Protein AF-0000000084543724 (afdb_homodimer)

Nearest PDB structures (foldseek):
  4zg5-assembly1_A  TM=8.922E-01  e=1.564E-22  Brucella abortus S19
  5kst-assembly1_C  TM=8.720E-01  e=2.730E-23  Xylella fastidiosa 9a5c
  5kst-assembly1_D  TM=8.549E-01  e=4.784E-23  Xylella fastidiosa 9a5c
  5kss-assembly1_A-2  TM=8.746E-01  e=1.229E-20  Xylella fastidiosa 9a5c
  2e6g-assembly2_G  TM=7.895E-01  e=1.099E-17  Thermus thermophilus HB8

pLDDT: mean 95.31, std 3.96, range [72.19, 98.94]

Foldseek 3Di:
DEEEEEELQFLPDVWSVLQCLLDPDDYAYQYAHHRDFQQFLDWDDPDDKDWDDPDLRYIHINTALLNSLVCCCVPNPVPHAEYEYTQAAAACFFPSLRRGSSNSNQLSCLVVFHEYEGHYEHDVVSHGDPSNVSSVLSSVVCVPPVPDDGDHQKYKYKYAADDDPPDDAAEEDEFAGDNFDFDQAFDDDPPDTHGDTDRLPTDQPPGHQNVQRNVRHMYMYMGGD/DEEEEEELQFLPDLKSVLQCLLDPDDYAYQYAHHHDFQQFQDWDDPDDKDWDPPDLRYIHIPTALLHSLVCCCVPNPVPHAEYEYTQAAAAQFFPSLRRGSSNSNQLSCLVVFHEYERHYEHDAVSHGDPSNVSSNLSSVVCVVPVPDDGDHQKYKYKYAADDDPPDDAAAEAEFATDNFDFDAAFDDDDPDTHGDTDRLPTDQPPRHQNVQRNVRHMYMYMGGD

Organism: NCBI:txid376219

Sequence (450 aa):
MTIILTNDDGIDAPGIKALSAAVKSPCLWVAPRDHLSGCGHQVTTATPINISRRSPTHYAIAGTPADCVRLAISHLCPDLSWVLSGINAGGNLGVDTYISGTVAAVREAAIHGIPAIAISQYRKGGKPADWERATRLTQAVLENLLNQPCLPRSFWNVNLPYLQPEEPDPEMVFCTPSCDPLPAKYQVNGEQYQYIGDYGQRDRTPGTDVDVCFSGKIAISQIFLMTIILTNDDGIDAPGIKALSAAVKSPCLWVAPRDHLSGCGHQVTTATPINISRRSPTHYAIAGTPADCVRLAISHLCPDLSWVLSGINAGGNLGVDTYISGTVAAVREAAIHGIPAIAISQYRKGGKPADWERATRLTQAVLENLLNQPCLPRSFWNVNLPYLQPEEPDPEMVFCTPSCDPLPAKYQVNGEQYQYIGDYGQRDRTPGTDVDVCFSGKIAISQIFL

Secondary structure (DSSP, 8-state):
-EEEEE-TT-TTSHHHHHHHHH-SS-EEEEEESS--TT-TT----SS-EEEEEEETTEEEESS-HHHHHHHIIIII-TTEEEEEEEEEES---GGGGGT-HHHHHHHHHHHTT--EEEEEE--GGGPPP-HHHHHHHHHHHHHHHTTS---TTEEEEEEEPP--TTSPPPPEEE-BPP-PPPP--EEEETTEEEE---GGGS---TTBHHHHHHTTSEEEEEEE-/-EEEEE-TT-TTSHHHHHHHHH-SS-EEEEEESS--TT-TT----SSPEEEEEEETTEEEESS-HHHHHHHIIIII-TTEEEEEEEEEES---TTHHHH-HHHHHHHHHHHTT--EEEEEE--GGGPPP-HHHHHHHHHHHHHHHTTS---TTEEEEEEEPP--TTSPPPPEEEEBPP-PPPP--EEEETTEEEE---GGGS---TTBHHHHHHTTSEEEEEEE-

Solvent-accessible surface area (backbone atoms only — not comparable to full-atom values): 21748 Å² total; per-residue (Å²): 129,38,32,36,35,24,19,20,62,7,60,81,28,68,32,36,54,28,40,54,72,30,45,92,60,74,57,33,36,40,9,7,56,54,65,40,78,44,37,7,33,22,61,69,55,88,49,62,29,42,51,44,71,78,48,99,45,33,33,28,23,59,50,37,29,28,34,25,42,44,44,29,53,61,71,71,37,78,70,56,51,34,36,39,17,13,32,32,96,34,53,61,51,31,56,35,44,52,21,24,12,30,40,19,22,18,49,46,31,10,41,69,67,26,41,23,34,19,34,16,33,29,33,69,92,68,43,82,77,59,52,69,58,49,19,52,52,46,27,56,49,47,67,52,55,73,71,47,86,79,58,80,42,22,31,38,43,34,26,36,35,55,71,59,90,83,52,74,88,58,57,79,41,80,33,47,66,31,65,54,47,72,56,67,40,61,50,72,57,90,48,31,35,29,44,64,48,52,72,89,71,38,71,52,60,83,64,13,26,42,28,38,18,75,70,42,20,28,15,36,25,77,48,67,115,126,36,32,37,35,24,16,21,60,7,62,80,28,70,29,34,53,28,39,50,68,34,43,96,53,72,56,33,36,37,8,6,56,52,64,38,76,45,39,8,31,21,61,69,59,84,51,61,30,42,50,45,69,74,47,96,44,35,33,28,24,58,51,35,28,28,33,25,43,42,42,29,53,59,70,71,32,78,68,57,48,33,35,38,16,12,32,32,95,35,55,60,50,29,55,35,46,49,20,24,11,30,38,18,22,15,49,48,31,9,40,68,67,26,42,20,36,19,35,16,34,29,33,69,93,67,40,81,78,59,51,70,60,49,19,51,53,44,27,57,50,45,64,55,54,75,71,46,86,75,55,79,42,22,29,37,42,33,26,38,38,51,73,57,90,88,50,74,88,56,57,81,40,82,31,47,64,31,63,56,48,73,59,66,39,64,49,74,60,86,48,30,37,28,46,61,46,53,74,88,69,39,70,51,59,85,65,12,24,43,30,36,18,75,70,41,20,27,14,35,22,77,47,66,114

InterPro domains:
  IPR002828 Survival protein SurE-like phosphatase/nucleotidase [PF01975] (3-167)
  IPR002828 Survival protein SurE-like phosphatase/nucleotidase [TIGR00087] (1-223)
  IPR030048 Survival protein SurE [PTHR30457] (2-166)
  IPR036523 SurE-like phosphatase/nucleotidase superfamily [G3DSA:3.40.1210.10] (1-225)
  IPR036523 SurE-like phosphatase/nucleotidase superfamily [SSF64167] (1-223)

Structure (mmCIF, N/CA/C/O backbone):
data_AF-0000000084543724-model_v1
#
loop_
_entity.id
_entity.type
_entity.pdbx_description
1 polymer "5'-nucleotidase"
#
loop_
_atom_site.group_PDB
_atom_site.id
_atom_site.type_symbol
_atom_site.label_atom_id
_atom_site.label_alt_id
_atom_site.label_comp_id
_atom_site.label_asym_id
_atom_site.label_entity_id
_atom_site.label_seq_id
_atom_site.pdbx_PDB_ins_code
_atom_site.Cartn_x
_atom_site.Cartn_y
_atom_site.Cartn_z
_atom_site.occupancy
_atom_site.B_iso_or_equiv
_atom_site.auth_seq_id
_atom_site.auth_comp_id
_atom_site.auth_asym_id
_atom_site.auth_atom_id
_atom_site.pdbx_PDB_model_num
ATOM 1 N N . MET A 1 1 ? 15.133 22.812 6.262 1 72.19 1 MET A N 1
ATOM 2 C CA . MET A 1 1 ? 14.227 21.672 6.246 1 72.19 1 MET A CA 1
ATOM 3 C C . MET A 1 1 ? 13.156 21.828 5.176 1 72.19 1 MET A C 1
ATOM 5 O O . MET A 1 1 ? 12.484 22.875 5.113 1 72.19 1 MET A O 1
ATOM 9 N N . THR A 1 2 ? 13.266 20.953 4.145 1 88.62 2 THR A N 1
ATOM 10 C CA . THR A 1 2 ? 12.297 21.062 3.057 1 88.62 2 THR A CA 1
ATOM 11 C C . THR A 1 2 ? 11.18 20.031 3.213 1 88.62 2 THR A C 1
ATOM 13 O O . THR A 1 2 ? 11.445 18.828 3.271 1 88.62 2 THR A O 1
ATOM 16 N N . ILE A 1 3 ? 9.961 20.484 3.24 1 94.38 3 ILE A N 1
ATOM 17 C CA . ILE A 1 3 ? 8.781 19.672 3.494 1 94.38 3 ILE A CA 1
ATOM 18 C C . ILE A 1 3 ? 7.863 19.703 2.277 1 94.38 3 ILE A C 1
ATOM 20 O O . ILE A 1 3 ? 7.602 20.766 1.719 1 94.38 3 ILE A O 1
ATOM 24 N N . ILE A 1 4 ? 7.488 18.531 1.941 1 96.94 4 ILE A N 1
ATOM 25 C CA . ILE A 1 4 ? 6.453 18.562 0.912 1 96.94 4 ILE A CA 1
ATOM 26 C C . ILE A 1 4 ? 5.121 18.109 1.501 1 96.94 4 ILE A C 1
ATOM 28 O O . ILE A 1 4 ? 5.086 17.266 2.389 1 96.94 4 ILE A O 1
ATOM 32 N N . LEU A 1 5 ? 4.102 18.703 0.946 1 98.56 5 LEU A N 1
ATOM 33 C CA . LEU A 1 5 ? 2.725 18.344 1.264 1 98.56 5 LEU A CA 1
ATOM 34 C C . LEU A 1 5 ? 2.062 17.641 0.083 1 98.56 5 LEU A C 1
ATOM 36 O O . LEU A 1 5 ? 2.252 18.031 -1.067 1 98.56 5 LEU A O 1
ATOM 40 N N . THR A 1 6 ? 1.346 16.625 0.411 1 98.44 6 THR A N 1
ATOM 41 C CA . THR A 1 6 ? 0.533 15.953 -0.6 1 98.44 6 THR A CA 1
ATOM 42 C C . THR A 1 6 ? -0.789 15.477 -0.002 1 98.44 6 THR A C 1
ATOM 44 O O . THR A 1 6 ? -1.027 15.641 1.196 1 98.44 6 THR A O 1
ATOM 47 N N . ASN A 1 7 ? -1.71 15.102 -0.852 1 98 7 ASN A N 1
ATOM 48 C CA . ASN A 1 7 ? -3.01 14.578 -0.446 1 98 7 ASN A CA 1
ATOM 49 C C . ASN A 1 7 ? -3.738 13.914 -1.612 1 98 7 ASN A C 1
ATOM 51 O O . ASN A 1 7 ? -3.85 14.5 -2.691 1 98 7 ASN A O 1
ATOM 55 N N . ASP A 1 8 ? -4.289 12.812 -1.348 1 96.44 8 ASP A N 1
ATOM 56 C CA . ASP A 1 8 ? -4.922 12.094 -2.451 1 96.44 8 ASP A CA 1
ATOM 57 C C . ASP A 1 8 ? -6.246 12.742 -2.838 1 96.44 8 ASP A C 1
ATOM 59 O O . ASP A 1 8 ? -6.812 12.43 -3.891 1 96.44 8 ASP A O 1
ATOM 63 N N . ASP A 1 9 ? -6.645 13.734 -2.045 1 96.56 9 ASP A N 1
ATOM 64 C CA . ASP A 1 9 ? -7.836 14.484 -2.422 1 96.56 9 ASP A CA 1
ATOM 65 C C . ASP A 1 9 ? -7.527 15.484 -3.537 1 96.56 9 ASP A C 1
ATOM 67 O O . ASP A 1 9 ? -8.438 16.016 -4.172 1 96.56 9 ASP A O 1
ATOM 71 N N . GLY A 1 10 ? -6.316 15.703 -3.682 1 97.75 10 GLY A N 1
ATOM 72 C CA . GLY A 1 10 ? -5.902 16.594 -4.75 1 97.75 10 GLY A CA 1
ATOM 73 C C . GLY A 1 10 ? -5.375 17.922 -4.242 1 97.75 10 GLY A C 1
ATOM 74 O O . GLY A 1 10 ? -5.641 18.312 -3.1 1 97.75 10 GLY A O 1
ATOM 75 N N . ILE A 1 11 ? -4.633 18.672 -5.184 1 97.38 11 ILE A N 1
ATOM 76 C CA . ILE A 1 11 ? -3.869 19.859 -4.812 1 97.38 11 ILE A CA 1
ATOM 77 C C . ILE A 1 11 ? -4.824 21 -4.473 1 97.38 11 ILE A C 1
ATOM 79 O O . ILE A 1 11 ? -4.441 21.953 -3.795 1 97.38 11 ILE A O 1
ATOM 83 N N . ASP A 1 12 ? -6.09 20.891 -4.863 1 97.56 12 ASP A N 1
ATOM 84 C CA . ASP A 1 12 ? -7.031 21.984 -4.625 1 97.56 12 ASP A CA 1
ATOM 85 C C . ASP A 1 12 ? -7.957 21.656 -3.457 1 97.56 12 ASP A C 1
ATOM 87 O O . ASP A 1 12 ? -8.898 22.406 -3.178 1 97.56 12 ASP A O 1
ATOM 91 N N . ALA A 1 13 ? -7.684 20.594 -2.92 1 97.38 13 ALA A N 1
ATOM 92 C CA . ALA A 1 13 ? -8.578 20.156 -1.853 1 97.38 13 ALA A CA 1
ATOM 93 C C . ALA A 1 13 ? -8.406 21 -0.603 1 97.38 13 ALA A C 1
ATOM 95 O O . ALA A 1 13 ? -7.32 21.531 -0.352 1 97.38 13 ALA A O 1
ATOM 96 N N . PRO A 1 14 ? -9.516 21.141 0.175 1 97.88 14 PRO A N 1
ATOM 97 C CA . PRO A 1 14 ? -9.406 21.922 1.414 1 97.88 14 PRO A CA 1
ATOM 98 C C . PRO A 1 14 ? -8.469 21.281 2.432 1 97.88 14 PRO A C 1
ATOM 100 O O . PRO A 1 14 ? -7.859 21.984 3.244 1 97.88 14 PRO A O 1
ATOM 103 N N . GLY A 1 15 ? -8.336 19.984 2.402 1 97.69 15 GLY A N 1
ATOM 104 C CA . GLY A 1 15 ? -7.52 19.281 3.377 1 97.69 15 GLY A CA 1
ATOM 105 C C . GLY A 1 15 ? -6.047 19.641 3.293 1 97.69 15 GLY A C 1
ATOM 106 O O . GLY A 1 15 ? -5.395 19.859 4.316 1 97.69 15 GLY A O 1
ATOM 107 N N . ILE A 1 16 ? -5.48 19.703 1.982 1 98.25 16 ILE A N 1
ATOM 108 C CA . ILE A 1 16 ? -4.066 20.047 1.857 1 98.25 16 ILE A CA 1
ATOM 109 C C . ILE A 1 16 ? -3.852 21.5 2.217 1 98.25 16 ILE A C 1
ATOM 111 O O . ILE A 1 16 ? -2.809 21.875 2.766 1 98.25 16 ILE A O 1
ATOM 115 N N . LYS A 1 17 ? -4.789 22.375 2.002 1 98.12 17 LYS A N 1
ATOM 116 C CA . LYS A 1 17 ? -4.715 23.75 2.465 1 98.12 17 LYS A CA 1
ATOM 117 C C . LYS A 1 17 ? -4.688 23.828 3.988 1 98.12 17 LYS A C 1
ATOM 119 O O . LYS A 1 17 ? -3.908 24.594 4.566 1 98.12 17 LYS A O 1
ATOM 124 N N . ALA A 1 18 ? -5.629 23.031 4.559 1 98.25 18 ALA A N 1
ATOM 125 C CA . ALA A 1 18 ? -5.652 22.984 6.016 1 98.25 18 ALA A CA 1
ATOM 126 C C . ALA A 1 18 ? -4.32 22.484 6.566 1 98.25 18 ALA A C 1
ATOM 128 O O . ALA A 1 18 ? -3.822 23 7.574 1 98.25 18 ALA A O 1
ATOM 129 N N . LEU A 1 19 ? -3.738 21.469 5.934 1 98.56 19 LEU A N 1
ATOM 130 C CA . LEU A 1 19 ? -2.443 20.938 6.352 1 98.56 19 LEU A CA 1
ATOM 131 C C . LEU A 1 19 ? -1.356 22 6.219 1 98.56 19 LEU A C 1
ATOM 133 O O . LEU A 1 19 ? -0.542 22.172 7.129 1 98.56 19 LEU A O 1
ATOM 137 N N . SER A 1 20 ? -1.312 22.688 5.156 1 98.12 20 SER A N 1
ATOM 138 C CA . SER A 1 20 ? -0.332 23.75 4.941 1 98.12 20 SER A CA 1
ATOM 139 C C . SER A 1 20 ? -0.411 24.812 6.039 1 98.12 20 SER A C 1
ATOM 141 O O . SER A 1 20 ? 0.617 25.281 6.523 1 98.12 20 SER A O 1
ATOM 143 N N . ALA A 1 21 ? -1.589 25.172 6.453 1 98.06 21 ALA A N 1
ATOM 144 C CA . ALA A 1 21 ? -1.798 26.172 7.496 1 98.06 21 ALA A CA 1
ATOM 145 C C . ALA A 1 21 ? -1.281 25.688 8.844 1 98.06 21 ALA A C 1
ATOM 147 O O . ALA A 1 21 ? -0.992 26.484 9.734 1 98.06 21 ALA A O 1
ATOM 148 N N . ALA A 1 22 ? -1.293 24.391 8.922 1 97.44 22 ALA A N 1
ATOM 149 C CA . ALA A 1 22 ? -0.865 23.844 10.195 1 97.44 22 ALA A CA 1
ATOM 150 C C . ALA A 1 22 ? 0.656 23.75 10.281 1 97.44 22 ALA A C 1
ATOM 152 O O . ALA A 1 22 ? 1.213 23.469 11.344 1 97.44 22 ALA A O 1
ATOM 153 N N . VAL A 1 23 ? 1.377 23.828 9.211 1 96.31 23 VAL A N 1
ATOM 154 C CA . VAL A 1 23 ? 2.828 23.688 9.188 1 96.31 23 VAL A CA 1
ATOM 155 C C . VAL A 1 23 ? 3.488 25.062 9.242 1 96.31 23 VAL A C 1
ATOM 157 O O . VAL A 1 23 ? 3.15 25.953 8.461 1 96.31 23 VAL A O 1
ATOM 160 N N . LYS A 1 24 ? 4.426 25.344 10.094 1 89.62 24 LYS A N 1
ATOM 161 C CA . LYS A 1 24 ? 5.023 26.641 10.359 1 89.62 24 LYS A CA 1
ATOM 162 C C . LYS A 1 24 ? 6.141 26.953 9.367 1 89.62 24 LYS A C 1
ATOM 164 O O . LYS A 1 24 ? 6.477 28.109 9.141 1 89.62 24 LYS A O 1
ATOM 169 N N . SER A 1 25 ? 6.621 25.922 8.75 1 89.38 25 SER A N 1
ATOM 170 C CA . SER A 1 25 ? 7.734 26.109 7.828 1 89.38 25 SER A CA 1
ATOM 171 C C . SER A 1 25 ? 7.254 26.172 6.383 1 89.38 25 SER A C 1
ATOM 173 O O . SER A 1 25 ? 6.176 25.656 6.062 1 89.38 25 SER A O 1
ATOM 175 N N . PRO A 1 26 ? 7.969 26.828 5.598 1 88.69 26 PRO A N 1
ATOM 176 C CA . PRO A 1 26 ? 7.594 26.812 4.18 1 88.69 26 PRO A CA 1
ATOM 177 C C . PRO A 1 26 ? 7.594 25.391 3.6 1 88.69 26 PRO A C 1
ATOM 179 O O . PRO A 1 26 ? 8.445 24.578 3.953 1 88.69 26 PRO A O 1
ATOM 182 N N . CYS A 1 27 ? 6.629 25.125 2.83 1 93.25 27 CYS A N 1
ATOM 183 C CA . CYS A 1 27 ? 6.438 23.797 2.27 1 93.25 27 CYS A CA 1
ATOM 184 C C . CYS A 1 27 ? 6.191 23.859 0.767 1 93.25 27 CYS A C 1
ATOM 186 O O . CYS A 1 27 ? 5.723 24.875 0.258 1 93.25 27 CYS A O 1
ATOM 188 N N . LEU A 1 28 ? 6.523 22.828 0.136 1 95.69 28 LEU A N 1
ATOM 189 C CA . LEU A 1 28 ? 6.141 22.641 -1.259 1 95.69 28 LEU A CA 1
ATOM 190 C C . LEU A 1 28 ? 4.949 21.703 -1.373 1 95.69 28 LEU A C 1
ATOM 192 O O . LEU A 1 28 ? 4.898 20.672 -0.698 1 95.69 28 LEU A O 1
ATOM 196 N N . TRP A 1 29 ? 4.008 22.172 -2.242 1 97.62 29 TRP A N 1
ATOM 197 C CA . TRP A 1 29 ? 2.867 21.297 -2.518 1 97.62 29 TRP A CA 1
ATOM 198 C C . TRP A 1 29 ? 3.109 20.469 -3.77 1 97.62 29 TRP A C 1
ATOM 200 O O . TRP A 1 29 ? 3.297 21.016 -4.859 1 97.62 29 TRP A O 1
ATOM 210 N N . VAL A 1 30 ? 3.223 19.234 -3.564 1 98.38 30 VAL A N 1
ATOM 211 C CA . VAL A 1 30 ? 3.307 18.266 -4.656 1 98.38 30 VAL A CA 1
ATOM 212 C C . VAL A 1 30 ? 2.205 17.219 -4.512 1 98.38 30 VAL A C 1
ATOM 214 O O . VAL A 1 30 ? 2.371 16.234 -3.795 1 98.38 30 VAL A O 1
ATOM 217 N N . ALA A 1 31 ? 1.111 17.5 -5.223 1 98.69 31 ALA A N 1
ATOM 218 C CA . ALA A 1 31 ? -0.089 16.703 -4.969 1 98.69 31 ALA A CA 1
ATOM 219 C C . ALA A 1 31 ? -0.832 16.406 -6.27 1 98.69 31 ALA A C 1
ATOM 221 O O . ALA A 1 31 ? -0.654 17.109 -7.27 1 98.69 31 ALA A O 1
ATOM 222 N N . PRO A 1 32 ? -1.581 15.367 -6.27 1 98.12 32 PRO A N 1
ATOM 223 C CA . PRO A 1 32 ? -2.33 15.039 -7.484 1 98.12 32 PRO A CA 1
ATOM 224 C C . PRO A 1 32 ? -3.229 16.188 -7.949 1 98.12 32 PRO A C 1
ATOM 226 O O . PRO A 1 32 ? -3.805 16.906 -7.125 1 98.12 32 PRO A O 1
ATOM 229 N N . ARG A 1 33 ? -3.273 16.281 -9.188 1 96.5 33 ARG A N 1
ATOM 230 C CA . ARG A 1 33 ? -4.156 17.281 -9.789 1 96.5 33 ARG A CA 1
ATOM 231 C C . ARG A 1 33 ? -5.621 16.938 -9.516 1 96.5 33 ARG A C 1
ATOM 233 O O . ARG A 1 33 ? -6.43 17.844 -9.266 1 96.5 33 ARG A O 1
ATOM 240 N N . ASP A 1 34 ? -5.859 15.656 -9.531 1 91.88 34 ASP A N 1
ATOM 241 C CA . ASP A 1 34 ? -7.238 15.195 -9.383 1 91.88 34 ASP A CA 1
ATOM 242 C C . ASP A 1 34 ? -7.414 14.375 -8.109 1 91.88 34 ASP A C 1
ATOM 244 O O . ASP A 1 34 ? -6.43 13.898 -7.531 1 91.88 34 ASP A O 1
ATOM 248 N N . HIS A 1 35 ? -8.625 14.305 -7.672 1 89 35 HIS A N 1
ATOM 249 C CA . HIS A 1 35 ? -8.953 13.484 -6.508 1 89 35 HIS A CA 1
ATOM 250 C C . HIS A 1 35 ? -8.828 12 -6.832 1 89 35 HIS A C 1
ATOM 252 O O . HIS A 1 35 ? -9.43 11.523 -7.797 1 89 35 HIS A O 1
ATOM 258 N N . LEU A 1 36 ? -8.141 11.219 -6.047 1 82.94 36 LEU A N 1
ATOM 259 C CA . LEU A 1 36 ? -7.875 9.812 -6.32 1 82.94 36 LEU A CA 1
ATOM 260 C C . LEU A 1 36 ? -8.133 8.961 -5.078 1 82.94 36 LEU A C 1
ATOM 262 O O . LEU A 1 36 ? -7.348 8.062 -4.766 1 82.94 36 LEU A O 1
ATOM 266 N N . SER A 1 37 ? -9.203 9.211 -4.5 1 80.25 37 SER A N 1
ATOM 267 C CA . SER A 1 37 ? -9.523 8.453 -3.297 1 80.25 37 SER A CA 1
ATOM 268 C C . SER A 1 37 ? -9.523 6.953 -3.572 1 80.25 37 SER A C 1
ATOM 270 O O . SER A 1 37 ? -9.93 6.512 -4.648 1 80.25 37 SER A O 1
ATOM 272 N N . GLY A 1 38 ? -8.984 6.137 -2.66 1 79.75 38 GLY A N 1
ATOM 273 C CA . GLY A 1 38 ? -8.977 4.684 -2.705 1 79.75 38 GLY A CA 1
ATOM 274 C C . GLY A 1 38 ? -8.008 4.125 -3.73 1 79.75 38 GLY A C 1
ATOM 275 O O . GLY A 1 38 ? -8.117 2.961 -4.125 1 79.75 38 GLY A O 1
ATOM 276 N N . CYS A 1 39 ? -7.051 4.961 -4.125 1 83.62 39 CYS A N 1
ATOM 277 C CA . CYS A 1 39 ? -6.18 4.531 -5.215 1 83.62 39 CYS A CA 1
ATOM 278 C C . CYS A 1 39 ? -5.062 3.631 -4.699 1 83.62 39 CYS A C 1
ATOM 280 O O . CYS A 1 39 ? -4.375 2.979 -5.484 1 83.62 39 CYS A O 1
ATOM 282 N N . GLY A 1 40 ? -4.973 3.516 -3.398 1 91.12 40 GLY A N 1
ATOM 283 C CA . GLY A 1 40 ? -3.916 2.699 -2.824 1 91.12 40 GLY A CA 1
ATOM 284 C C . GLY A 1 40 ? -2.525 3.154 -3.227 1 91.12 40 GLY A C 1
ATOM 285 O O . GLY A 1 40 ? -2.299 4.344 -3.455 1 91.12 40 GLY A O 1
ATOM 286 N N . HIS A 1 41 ? -1.603 2.287 -3.23 1 96.56 41 HIS A N 1
ATOM 287 C CA . HIS A 1 41 ? -0.217 2.633 -3.529 1 96.56 41 HIS A CA 1
ATOM 288 C C . HIS A 1 41 ? 0.093 2.438 -5.008 1 96.56 41 HIS A C 1
ATOM 290 O O . HIS A 1 41 ? 1.134 1.879 -5.359 1 96.56 41 HIS A O 1
ATOM 296 N N . GLN A 1 42 ? -0.748 2.975 -5.812 1 93.19 42 GLN A N 1
ATOM 297 C CA . GLN A 1 42 ? -0.588 2.891 -7.262 1 93.19 42 GLN A CA 1
ATOM 298 C C . GLN A 1 42 ? 0.513 3.828 -7.75 1 93.19 42 GLN A C 1
ATOM 300 O O . GLN A 1 42 ? 0.653 4.945 -7.246 1 93.19 42 GLN A O 1
ATOM 305 N N . VAL A 1 43 ? 1.301 3.387 -8.758 1 93.31 43 VAL A N 1
ATOM 306 C CA . VAL A 1 43 ? 2.32 4.207 -9.406 1 93.31 43 VAL A CA 1
ATOM 307 C C . VAL A 1 43 ? 2.129 4.176 -10.914 1 93.31 43 VAL A C 1
ATOM 309 O O . VAL A 1 43 ? 1.693 3.164 -11.477 1 93.31 43 VAL A O 1
ATOM 312 N N . THR A 1 44 ? 2.381 5.207 -11.492 1 93.06 44 THR A N 1
ATOM 313 C CA . THR A 1 44 ? 2.234 5.34 -12.938 1 93.06 44 THR A CA 1
ATOM 314 C C . THR A 1 44 ? 3.555 5.051 -13.648 1 93.06 44 THR A C 1
ATOM 316 O O . THR A 1 44 ? 4.531 5.781 -13.469 1 93.06 44 THR A O 1
ATOM 319 N N . THR A 1 45 ? 3.52 4.066 -14.445 1 91.75 45 THR A N 1
ATOM 320 C CA . THR A 1 45 ? 4.77 3.705 -15.109 1 91.75 45 THR A CA 1
ATOM 321 C C . THR A 1 45 ? 4.574 3.625 -16.625 1 91.75 45 THR A C 1
ATOM 323 O O . THR A 1 45 ? 5.539 3.715 -17.375 1 91.75 45 THR A O 1
ATOM 326 N N . ALA A 1 46 ? 3.316 3.496 -17.062 1 89.88 46 ALA A N 1
ATOM 327 C CA . ALA A 1 46 ? 3.072 3.191 -18.469 1 89.88 46 ALA A CA 1
ATOM 328 C C . ALA A 1 46 ? 2.861 4.469 -19.281 1 89.88 46 ALA A C 1
ATOM 330 O O . ALA A 1 46 ? 3.053 4.477 -20.5 1 89.88 46 ALA A O 1
ATOM 331 N N . THR A 1 47 ? 2.512 5.41 -18.703 1 94.44 47 THR A N 1
ATOM 332 C CA . THR A 1 47 ? 2.254 6.676 -19.375 1 94.44 47 THR A CA 1
ATOM 333 C C . THR A 1 47 ? 2.996 7.82 -18.688 1 94.44 47 THR A C 1
ATOM 335 O O . THR A 1 47 ? 3.279 7.75 -17.484 1 94.44 47 THR A O 1
ATOM 338 N N . PRO A 1 48 ? 3.271 8.844 -19.516 1 97.19 48 PRO A N 1
ATOM 339 C CA . PRO A 1 48 ? 3.926 9.992 -18.875 1 97.19 48 PRO A CA 1
ATOM 340 C C . PRO A 1 48 ? 3.033 10.688 -17.859 1 97.19 48 PRO A C 1
ATOM 342 O O . PRO A 1 48 ? 1.806 10.664 -17.984 1 97.19 48 PRO A O 1
ATOM 345 N N . ILE A 1 49 ? 3.695 11.312 -16.922 1 97.94 49 ILE A N 1
ATOM 346 C CA . ILE A 1 49 ? 3.008 12.094 -15.898 1 97.94 49 ILE A CA 1
ATOM 347 C C . ILE A 1 49 ? 3.227 13.578 -16.141 1 97.94 49 ILE A C 1
ATOM 349 O O . ILE A 1 49 ? 4.367 14.047 -16.188 1 97.94 49 ILE A O 1
ATOM 353 N N . ASN A 1 50 ? 2.199 14.219 -16.281 1 98.56 50 ASN A N 1
ATOM 354 C CA . ASN A 1 50 ? 2.287 15.664 -16.469 1 98.56 50 ASN A CA 1
ATOM 355 C C . ASN A 1 50 ? 2.406 16.391 -15.133 1 98.56 50 ASN A C 1
ATOM 357 O O . ASN A 1 50 ? 1.665 16.094 -14.188 1 98.56 50 ASN A O 1
ATOM 361 N N . ILE A 1 51 ? 3.32 17.328 -15 1 97.94 51 ILE A N 1
ATOM 362 C CA . ILE A 1 51 ? 3.461 18.203 -13.844 1 97.94 51 ILE A CA 1
ATOM 363 C C . ILE A 1 51 ? 3.096 19.625 -14.227 1 97.94 51 ILE A C 1
ATOM 365 O O . ILE A 1 51 ? 3.734 20.219 -15.102 1 97.94 51 ILE A O 1
ATOM 369 N N . SER A 1 52 ? 2.109 20.094 -13.602 1 97.81 52 SER A N 1
ATOM 370 C CA . SER A 1 52 ? 1.73 21.484 -13.766 1 97.81 52 SER A CA 1
ATOM 371 C C . SER A 1 52 ? 2.221 22.328 -12.594 1 97.81 52 SER A C 1
ATOM 373 O O . SER A 1 52 ? 1.735 22.188 -11.469 1 97.81 52 SER A O 1
ATOM 375 N N . ARG A 1 53 ? 3.09 23.172 -12.883 1 96.12 53 ARG A N 1
ATOM 376 C CA . ARG A 1 53 ? 3.553 24.109 -11.867 1 96.12 53 ARG A CA 1
ATOM 377 C C . ARG A 1 53 ? 2.6 25.281 -11.734 1 96.12 53 ARG A C 1
ATOM 379 O O . ARG A 1 53 ? 2.643 26.219 -12.547 1 96.12 53 ARG A O 1
ATOM 386 N N . ARG A 1 54 ? 1.838 25.266 -10.719 1 97.12 54 ARG A N 1
ATOM 387 C CA . ARG A 1 54 ? 0.802 26.281 -10.516 1 97.12 54 ARG A CA 1
ATOM 388 C C . ARG A 1 54 ? 1.385 27.547 -9.90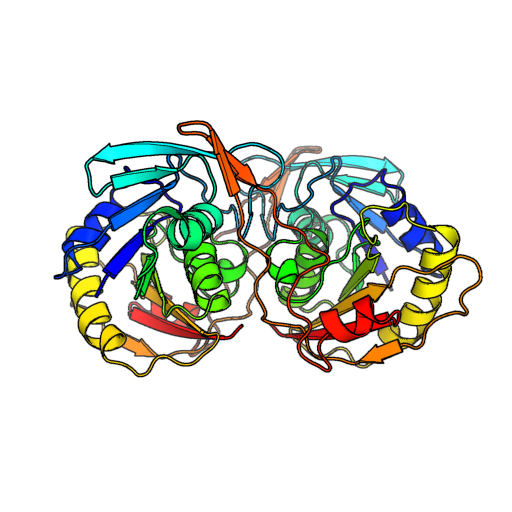6 1 97.12 54 ARG A C 1
ATOM 390 O O . ARG A 1 54 ? 0.863 28.641 -10.125 1 97.12 54 ARG A O 1
ATOM 397 N N . SER A 1 55 ? 2.404 27.438 -9.141 1 95.56 55 SER A N 1
ATOM 398 C CA . SER A 1 55 ? 3.207 28.5 -8.547 1 95.56 55 SER A CA 1
ATOM 399 C C . SER A 1 55 ? 4.609 28 -8.203 1 95.56 55 SER A C 1
ATOM 401 O O . SER A 1 55 ? 4.922 26.828 -8.383 1 95.56 55 SER A O 1
ATOM 403 N N . PRO A 1 56 ? 5.406 28.781 -7.707 1 92.5 56 PRO A N 1
ATOM 404 C CA . PRO A 1 56 ? 6.762 28.328 -7.375 1 92.5 56 PRO A CA 1
ATOM 405 C C . PRO A 1 56 ? 6.777 27.234 -6.312 1 92.5 56 PRO A C 1
ATOM 407 O O . PRO A 1 56 ? 7.773 26.516 -6.164 1 92.5 56 PRO A O 1
ATOM 410 N N . THR A 1 57 ? 5.668 27.109 -5.586 1 94.25 57 THR A N 1
ATOM 411 C CA . THR A 1 57 ? 5.695 26.156 -4.484 1 94.25 57 THR A CA 1
ATOM 412 C C . THR A 1 57 ? 4.551 25.141 -4.613 1 94.25 57 THR A C 1
ATOM 414 O O . THR A 1 57 ? 4.336 24.328 -3.719 1 94.25 57 THR A O 1
ATOM 417 N N . HIS A 1 58 ? 3.754 25.25 -5.676 1 97.31 58 HIS A N 1
ATOM 418 C CA . HIS A 1 58 ? 2.609 24.359 -5.844 1 97.31 58 HIS A CA 1
ATOM 419 C C . HIS A 1 58 ? 2.689 23.594 -7.168 1 97.31 58 HIS A C 1
ATOM 421 O O . HIS A 1 58 ? 2.605 24.203 -8.242 1 97.31 58 HIS A O 1
ATOM 427 N N . TYR A 1 59 ? 2.83 22.312 -7.043 1 98.25 59 TYR A N 1
ATOM 428 C CA . TYR A 1 59 ? 2.91 21.438 -8.203 1 98.25 59 TYR A CA 1
ATOM 429 C C . TYR A 1 59 ? 1.739 20.453 -8.234 1 98.25 59 TYR A C 1
ATOM 431 O O . TYR A 1 59 ? 1.591 19.625 -7.332 1 98.25 59 TYR A O 1
ATOM 439 N N . ALA A 1 60 ? 0.978 20.578 -9.297 1 98.44 60 ALA A N 1
ATOM 440 C CA . ALA A 1 60 ? -0.111 19.641 -9.523 1 98.44 60 ALA A CA 1
ATOM 441 C C . ALA A 1 60 ? 0.337 18.5 -10.438 1 98.44 60 ALA A C 1
ATOM 443 O O . ALA A 1 60 ? 0.74 18.734 -11.578 1 98.44 60 ALA A O 1
ATOM 444 N N . ILE A 1 61 ? 0.269 17.391 -9.922 1 98.25 61 ILE A N 1
ATOM 445 C CA . ILE A 1 61 ? 0.786 16.219 -10.602 1 98.25 61 ILE A CA 1
ATOM 446 C C . ILE A 1 61 ? -0.372 15.398 -11.18 1 98.25 61 ILE A C 1
ATOM 448 O O . ILE A 1 61 ? -1.322 15.07 -10.469 1 98.25 61 ILE A O 1
ATOM 452 N N . ALA A 1 62 ? -0.338 15.117 -12.469 1 97.38 62 ALA A N 1
ATOM 453 C CA . ALA A 1 62 ? -1.306 14.211 -13.07 1 97.38 62 ALA A CA 1
ATOM 454 C C . ALA A 1 62 ? -0.913 12.75 -12.828 1 97.38 62 ALA A C 1
ATOM 456 O O . ALA A 1 62 ? -0.66 12.008 -13.773 1 97.38 62 ALA A O 1
ATOM 457 N N . GLY A 1 63 ? -0.879 12.438 -11.625 1 96.25 63 GLY A N 1
ATOM 458 C CA . GLY A 1 63 ? -0.509 11.117 -11.133 1 96.25 63 GLY A CA 1
ATOM 459 C C . GLY A 1 63 ? -1.02 10.844 -9.727 1 96.25 63 GLY A C 1
ATOM 460 O O . GLY A 1 63 ? -1.854 11.586 -9.211 1 96.25 63 GLY A O 1
ATOM 461 N N . THR A 1 64 ? -0.568 9.742 -9.219 1 95.88 64 THR A N 1
ATOM 462 C CA . THR A 1 64 ? -1.032 9.281 -7.91 1 95.88 64 THR A CA 1
ATOM 463 C C . THR A 1 64 ? -0.221 9.93 -6.789 1 95.88 64 THR A C 1
ATOM 465 O O . THR A 1 64 ? 0.815 10.547 -7.043 1 95.88 64 THR A O 1
ATOM 468 N N . PRO A 1 65 ? -0.684 9.828 -5.523 1 97.38 65 PRO A N 1
ATOM 469 C CA . PRO A 1 65 ? 0.099 10.359 -4.406 1 97.38 65 PRO A CA 1
ATOM 470 C C . PRO A 1 65 ? 1.503 9.766 -4.332 1 97.38 65 PRO A C 1
ATOM 472 O O . PRO A 1 65 ? 2.461 10.469 -4 1 97.38 65 PRO A O 1
ATOM 475 N N . ALA A 1 66 ? 1.588 8.445 -4.633 1 95.81 66 ALA A N 1
ATOM 476 C CA . ALA A 1 66 ? 2.918 7.84 -4.652 1 95.81 66 ALA A CA 1
ATOM 477 C C . ALA A 1 66 ? 3.775 8.438 -5.766 1 95.81 66 ALA A C 1
ATOM 479 O O . ALA A 1 66 ? 4.965 8.688 -5.57 1 95.81 66 ALA A O 1
ATOM 480 N N . ASP A 1 67 ? 3.17 8.773 -6.848 1 97 67 ASP A N 1
ATOM 481 C CA . ASP A 1 67 ? 3.898 9.438 -7.922 1 97 67 ASP A CA 1
ATOM 482 C C . ASP A 1 67 ? 4.387 10.812 -7.484 1 97 67 ASP A C 1
ATOM 484 O O . ASP A 1 67 ? 5.504 11.219 -7.816 1 97 67 ASP A O 1
ATOM 488 N N . CYS A 1 68 ? 3.566 11.43 -6.859 1 97.88 68 CYS A N 1
ATOM 489 C CA . CYS A 1 68 ? 3.945 12.75 -6.367 1 97.88 68 CYS A CA 1
ATOM 490 C C . CYS A 1 68 ? 5.227 12.68 -5.543 1 97.88 68 CYS A C 1
ATOM 492 O O . CYS A 1 68 ? 6.133 13.492 -5.723 1 97.88 68 CYS A O 1
ATOM 494 N N . VAL A 1 69 ? 5.223 11.766 -4.688 1 97.56 69 VAL A N 1
ATOM 495 C CA . VAL A 1 69 ? 6.379 11.648 -3.805 1 97.56 69 VAL A CA 1
ATOM 496 C C . VAL A 1 69 ? 7.602 11.219 -4.609 1 97.56 69 VAL A C 1
ATOM 498 O O . VAL A 1 69 ? 8.688 11.766 -4.441 1 97.56 69 VAL A O 1
ATOM 501 N N . ARG A 1 70 ? 7.457 10.312 -5.496 1 96.31 70 ARG A N 1
ATOM 502 C CA . ARG A 1 70 ? 8.578 9.859 -6.32 1 96.31 70 ARG A CA 1
ATOM 503 C C . ARG A 1 70 ? 9.133 11 -7.16 1 96.31 70 ARG A C 1
ATOM 505 O O . ARG A 1 70 ? 10.352 11.156 -7.277 1 96.31 70 ARG A O 1
ATOM 512 N N . LEU A 1 71 ? 8.203 11.75 -7.676 1 97.44 71 LEU A N 1
ATOM 513 C CA . LEU A 1 71 ? 8.648 12.859 -8.516 1 97.44 71 LEU A CA 1
ATOM 514 C C . LEU A 1 71 ? 9.258 13.977 -7.672 1 97.44 71 LEU A C 1
ATOM 516 O O . LEU A 1 71 ? 10.18 14.656 -8.117 1 97.44 71 LEU A O 1
ATOM 520 N N . ALA A 1 72 ? 8.727 14.188 -6.562 1 96.31 72 ALA A N 1
ATOM 521 C CA . ALA A 1 72 ? 9.352 15.148 -5.656 1 96.31 72 ALA A CA 1
ATOM 522 C C . ALA A 1 72 ? 10.789 14.742 -5.336 1 96.31 72 ALA A C 1
ATOM 524 O O . ALA A 1 72 ? 11.711 15.555 -5.438 1 96.31 72 ALA A O 1
ATOM 525 N N . ILE A 1 73 ? 10.922 13.492 -4.98 1 94.06 73 ILE A N 1
ATOM 526 C CA . ILE A 1 73 ? 12.227 12.992 -4.57 1 94.06 73 ILE A CA 1
ATOM 527 C C . ILE A 1 73 ? 13.195 13.039 -5.75 1 94.06 73 ILE A C 1
ATOM 529 O O . ILE A 1 73 ? 14.359 13.414 -5.59 1 94.06 73 ILE A O 1
ATOM 533 N N . SER A 1 74 ? 12.758 12.805 -6.883 1 93.25 74 SER A N 1
ATOM 534 C CA . SER A 1 74 ? 13.672 12.648 -8.016 1 93.25 74 SER A CA 1
ATOM 535 C C . SER A 1 74 ? 13.906 13.984 -8.711 1 93.25 74 SER A C 1
ATOM 537 O O . SER A 1 74 ? 15 14.234 -9.219 1 93.25 74 SER A O 1
ATOM 539 N N . HIS A 1 75 ? 12.859 14.898 -8.648 1 94.06 75 HIS A N 1
ATOM 540 C CA . HIS A 1 75 ? 13.023 16.016 -9.562 1 94.06 75 HIS A CA 1
ATOM 541 C C . HIS A 1 75 ? 12.664 17.344 -8.891 1 94.06 75 HIS A C 1
ATOM 543 O O . HIS A 1 75 ? 13.211 18.391 -9.234 1 94.06 75 HIS A O 1
ATOM 549 N N . LEU A 1 76 ? 11.773 17.297 -8.039 1 93.31 76 LEU A N 1
ATOM 550 C CA . LEU A 1 76 ? 11.195 18.578 -7.633 1 93.31 76 LEU A CA 1
ATOM 551 C C . LEU A 1 76 ? 11.828 19.078 -6.336 1 93.31 76 LEU A C 1
ATOM 553 O O . LEU A 1 76 ? 11.938 20.281 -6.117 1 93.31 76 LEU A O 1
ATOM 557 N N . CYS A 1 77 ? 12.18 18.25 -5.375 1 90.19 77 CYS A N 1
ATOM 558 C CA . CYS A 1 77 ? 12.695 18.609 -4.062 1 90.19 77 CYS A CA 1
ATOM 559 C C . CYS A 1 77 ? 13.789 17.656 -3.615 1 90.19 77 CYS A C 1
ATOM 561 O O . CYS A 1 77 ? 13.578 16.859 -2.691 1 90.19 77 CYS A O 1
ATOM 563 N N . PRO A 1 78 ? 15.031 17.75 -4.172 1 81.81 78 PRO A N 1
ATOM 564 C CA . PRO A 1 78 ? 16.078 16.766 -3.902 1 81.81 78 PRO A CA 1
ATOM 565 C C . PRO A 1 78 ? 16.516 16.75 -2.438 1 81.81 78 PRO A C 1
ATOM 567 O O . PRO A 1 78 ? 17.031 15.742 -1.952 1 81.81 78 PRO A O 1
ATOM 570 N N . ASP A 1 79 ? 16.281 17.797 -1.718 1 88.75 79 ASP A N 1
ATOM 571 C CA . ASP A 1 79 ? 16.688 17.828 -0.316 1 88.75 79 ASP A CA 1
ATOM 572 C C . ASP A 1 79 ? 15.484 17.625 0.609 1 88.75 79 ASP A C 1
ATOM 574 O O . ASP A 1 79 ? 15.469 18.125 1.736 1 88.75 79 ASP A O 1
ATOM 578 N N . LEU A 1 80 ? 14.586 16.859 0.127 1 91.06 80 LEU A N 1
ATOM 579 C CA . LEU A 1 80 ? 13.336 16.625 0.835 1 91.06 80 LEU A CA 1
ATOM 580 C C . LEU A 1 80 ? 13.594 15.984 2.193 1 91.06 80 LEU A C 1
ATOM 582 O O . LEU A 1 80 ? 14.281 14.969 2.281 1 91.06 80 LEU A O 1
ATOM 586 N N . SER A 1 81 ? 13.039 16.688 3.246 1 93.25 81 SER A N 1
ATOM 587 C CA . SER A 1 81 ? 13.305 16.234 4.613 1 93.25 81 SER A CA 1
ATOM 588 C C . SER A 1 81 ? 12.094 15.539 5.211 1 93.25 81 SER A C 1
ATOM 590 O O . SER A 1 81 ? 12.242 14.633 6.035 1 93.25 81 SER A O 1
ATOM 592 N N . TRP A 1 82 ? 10.953 15.984 4.77 1 95.12 82 TRP A N 1
ATOM 593 C CA . TRP A 1 82 ? 9.719 15.422 5.312 1 95.12 82 TRP A CA 1
ATOM 594 C C . TRP A 1 82 ? 8.633 15.367 4.246 1 95.12 82 TRP A C 1
ATOM 596 O O . TRP A 1 82 ? 8.539 16.266 3.4 1 95.12 82 TRP A O 1
ATOM 606 N N . VAL A 1 83 ? 7.883 14.352 4.379 1 98.06 83 VAL A N 1
ATOM 607 C CA . VAL A 1 83 ? 6.645 14.297 3.602 1 98.06 83 VAL A CA 1
ATOM 608 C C . VAL A 1 83 ? 5.445 14.266 4.543 1 98.06 83 VAL A C 1
ATOM 610 O O . VAL A 1 83 ? 5.352 13.391 5.414 1 98.06 83 VAL A O 1
ATOM 613 N N . LEU A 1 84 ? 4.629 15.18 4.355 1 98.62 84 LEU A N 1
ATOM 614 C CA . LEU A 1 84 ? 3.359 15.234 5.074 1 98.62 84 LEU A CA 1
ATOM 615 C C . LEU A 1 84 ? 2.188 15.062 4.113 1 98.62 84 LEU A C 1
ATOM 617 O O . LEU A 1 84 ? 2.061 15.812 3.141 1 98.62 84 LEU A O 1
ATOM 621 N N . SER A 1 85 ? 1.38 14.086 4.387 1 98.69 85 SER A N 1
ATOM 622 C CA . SER A 1 85 ? 0.247 13.789 3.516 1 98.69 85 SER A CA 1
ATOM 623 C C . SER A 1 85 ? -1.078 14 4.242 1 98.69 85 SER A C 1
ATOM 625 O O . SER A 1 85 ? -1.298 13.438 5.316 1 98.69 85 SER A O 1
ATOM 627 N N . GLY A 1 86 ? -2.027 14.703 3.701 1 98.44 86 GLY A N 1
ATOM 628 C CA . GLY A 1 86 ? -3.324 15.023 4.277 1 98.44 86 GLY A CA 1
ATOM 629 C C . GLY A 1 86 ? -3.633 16.516 4.266 1 98.44 86 GLY A C 1
ATOM 630 O O . GLY A 1 86 ? -3.047 17.266 3.486 1 98.44 86 GLY A O 1
ATOM 631 N N . ILE A 1 87 ? -4.41 16.922 4.984 1 98.62 87 ILE A N 1
ATOM 632 C CA . ILE A 1 87 ? -5.301 16.141 5.84 1 98.62 87 ILE A CA 1
ATOM 633 C C . ILE A 1 87 ? -6.352 15.438 4.98 1 98.62 87 ILE A C 1
ATOM 635 O O . ILE A 1 87 ? -7.113 16.094 4.266 1 98.62 87 ILE A O 1
ATOM 639 N N . ASN A 1 88 ? -6.457 14.281 5.035 1 98.31 88 ASN A N 1
ATOM 640 C CA . ASN A 1 88 ? -7.434 13.547 4.238 1 98.31 88 ASN A CA 1
ATOM 641 C C . ASN A 1 88 ? -8.844 13.727 4.781 1 98.31 88 ASN A C 1
ATOM 643 O O . ASN A 1 88 ? -9.062 13.68 5.992 1 98.31 88 ASN A O 1
ATOM 647 N N . ALA A 1 89 ? -9.758 14 3.734 1 96.62 89 ALA A N 1
ATOM 648 C CA . ALA A 1 89 ? -11.164 14.117 4.121 1 96.62 89 ALA A CA 1
ATOM 649 C C . ALA A 1 89 ? -11.797 12.742 4.32 1 96.62 89 ALA A C 1
ATOM 651 O O . ALA A 1 89 ? -12.672 12.336 3.555 1 96.62 89 ALA A O 1
ATOM 652 N N . GLY A 1 90 ? -11.492 12.086 5.398 1 95.38 90 GLY A N 1
ATOM 653 C CA . GLY A 1 90 ? -11.883 10.75 5.82 1 95.38 90 GLY A CA 1
ATOM 654 C C . GLY A 1 90 ? -10.781 10.008 6.551 1 95.38 90 GLY A C 1
ATOM 655 O O . GLY A 1 90 ? -9.602 10.188 6.242 1 95.38 90 GLY A O 1
ATOM 656 N N . GLY A 1 91 ? -11.203 9.227 7.348 1 96.75 91 GLY A N 1
ATOM 657 C CA . GLY A 1 91 ? -10.227 8.508 8.148 1 96.75 91 GLY A CA 1
ATOM 658 C C . GLY A 1 91 ? -9.453 7.465 7.363 1 96.75 91 GLY A C 1
ATOM 659 O O . GLY A 1 91 ? -9.938 6.957 6.352 1 96.75 91 GLY A O 1
ATOM 660 N N . ASN A 1 92 ? -8.211 7.145 7.77 1 97.38 92 ASN A N 1
ATOM 661 C CA . ASN A 1 92 ? -7.371 6.059 7.27 1 97.38 92 ASN A CA 1
ATOM 662 C C . ASN A 1 92 ? -6.844 5.188 8.406 1 97.38 92 ASN A C 1
ATOM 664 O O . ASN A 1 92 ? -5.656 5.23 8.727 1 97.38 92 ASN A O 1
ATOM 668 N N . LEU A 1 93 ? -7.828 4.434 8.93 1 98.5 93 LEU A N 1
ATOM 669 C CA . LEU A 1 93 ? -7.598 3.666 10.148 1 98.5 93 LEU A CA 1
ATOM 670 C C . LEU A 1 93 ? -7.391 2.189 9.828 1 98.5 93 LEU A C 1
ATOM 672 O O . LEU A 1 93 ? -8.125 1.614 9.023 1 98.5 93 LEU A O 1
ATOM 676 N N . GLY A 1 94 ? -6.371 1.648 10.523 1 97.88 94 GLY A N 1
ATOM 677 C CA . GLY A 1 94 ? -6.148 0.217 10.406 1 97.88 94 GLY A CA 1
ATOM 678 C C . GLY A 1 94 ? -5.863 -0.224 8.984 1 97.88 94 GLY A C 1
ATOM 679 O O . GLY A 1 94 ? -4.969 0.319 8.328 1 97.88 94 GLY A O 1
ATOM 680 N N . VAL A 1 95 ? -6.727 -1.12 8.422 1 97.38 95 VAL A N 1
ATOM 681 C CA . VAL A 1 95 ? -6.426 -1.744 7.141 1 97.38 95 VAL A CA 1
ATOM 682 C C . VAL A 1 95 ? -6.688 -0.753 6.012 1 97.38 95 VAL A C 1
ATOM 684 O O . VAL A 1 95 ? -6.273 -0.978 4.871 1 97.38 95 VAL A O 1
ATOM 687 N N . ASP A 1 96 ? -7.199 0.447 6.363 1 96.94 96 ASP A N 1
ATOM 688 C CA . ASP A 1 96 ? -7.344 1.499 5.363 1 96.94 96 ASP A CA 1
ATOM 689 C C . ASP A 1 96 ? -5.988 1.886 4.777 1 96.94 96 ASP A C 1
ATOM 691 O O . ASP A 1 96 ? -5.914 2.41 3.664 1 96.94 96 ASP A O 1
ATOM 695 N N . THR A 1 97 ? -5.051 1.719 5.527 1 97.56 97 THR A N 1
ATOM 696 C CA . THR A 1 97 ? -3.721 2.186 5.148 1 97.56 97 THR A CA 1
ATOM 697 C C . THR A 1 97 ? -3.26 1.513 3.855 1 97.56 97 THR A C 1
ATOM 699 O O . THR A 1 97 ? -2.418 2.053 3.135 1 97.56 97 THR A O 1
ATOM 702 N N . TYR A 1 98 ? -3.828 0.22 3.51 1 96.69 98 TYR A N 1
ATOM 703 C CA . TYR A 1 98 ? -3.455 -0.474 2.281 1 96.69 98 TYR A CA 1
ATOM 704 C C . TYR A 1 98 ? -4.207 0.094 1.084 1 96.69 98 TYR A C 1
ATOM 706 O O . TYR A 1 98 ? -3.773 -0.058 -0.06 1 96.69 98 TYR A O 1
ATOM 714 N N . ILE A 1 99 ? -5.238 0.86 1.334 1 96.25 99 ILE A N 1
ATOM 715 C CA . ILE A 1 99 ? -6.117 1.325 0.267 1 96.25 99 ILE A CA 1
ATOM 716 C C . ILE A 1 99 ? -5.922 2.824 0.057 1 96.25 99 ILE A C 1
ATOM 718 O O . ILE A 1 99 ? -6.297 3.365 -0.988 1 96.25 99 ILE A O 1
ATOM 722 N N . SER A 1 100 ? -5.355 3.436 1.005 1 96.62 100 SER A N 1
ATOM 723 C CA . SER A 1 100 ? -5.332 4.895 1.09 1 96.62 100 SER A CA 1
ATOM 724 C C . SER A 1 100 ? -4.188 5.477 0.265 1 96.62 100 SER A C 1
ATOM 726 O O . SER A 1 100 ? -3.023 5.133 0.478 1 96.62 100 SER A O 1
ATOM 728 N N . GLY A 1 101 ? -4.621 6.43 -0.628 1 97.12 101 GLY A N 1
ATOM 729 C CA . GLY A 1 101 ? -3.584 7.172 -1.331 1 97.12 101 GLY A CA 1
ATOM 730 C C . GLY A 1 101 ? -2.82 8.125 -0.433 1 97.12 101 GLY A C 1
ATOM 731 O O . GLY A 1 101 ? -1.634 8.383 -0.656 1 97.12 101 GLY A O 1
ATOM 732 N N . THR A 1 102 ? -3.4 8.695 0.614 1 98.31 102 THR A N 1
ATOM 733 C CA . THR A 1 102 ? -2.766 9.516 1.635 1 98.31 102 THR A CA 1
ATOM 734 C C . THR A 1 102 ? -1.621 8.758 2.305 1 98.31 102 THR A C 1
ATOM 736 O O . THR A 1 102 ? -0.518 9.297 2.447 1 98.31 102 THR A O 1
ATOM 739 N N . VAL A 1 103 ? -2.016 7.559 2.6 1 98.44 103 VAL A N 1
ATOM 740 C CA . VAL A 1 103 ? -1.026 6.75 3.307 1 98.44 103 VAL A CA 1
ATOM 741 C C . VAL A 1 103 ? 0.015 6.23 2.318 1 98.44 103 VAL A C 1
ATOM 743 O O . VAL A 1 103 ? 1.192 6.098 2.662 1 98.44 103 VAL A O 1
ATOM 746 N N . ALA A 1 104 ? -0.382 5.988 1.132 1 98 104 ALA A N 1
ATOM 747 C CA . ALA A 1 104 ? 0.556 5.523 0.114 1 98 104 ALA A CA 1
ATOM 748 C C . ALA A 1 104 ? 1.672 6.539 -0.11 1 98 104 ALA A C 1
ATOM 750 O O . ALA A 1 104 ? 2.824 6.168 -0.34 1 98 104 ALA A O 1
ATOM 751 N N . ALA A 1 105 ? 1.309 7.781 -0.024 1 98.38 105 ALA A N 1
ATOM 752 C CA . ALA A 1 105 ? 2.316 8.82 -0.209 1 98.38 105 ALA A CA 1
ATOM 753 C C . ALA A 1 105 ? 3.404 8.727 0.856 1 98.38 105 ALA A C 1
ATOM 755 O O . ALA A 1 105 ? 4.594 8.742 0.539 1 98.38 105 ALA A O 1
ATOM 756 N N . VAL A 1 106 ? 2.982 8.656 2.006 1 98.62 106 VAL A N 1
ATOM 757 C CA . VAL A 1 106 ? 3.967 8.664 3.084 1 98.62 106 VAL A CA 1
ATOM 758 C C . VAL A 1 106 ? 4.695 7.324 3.131 1 98.62 106 VAL A C 1
ATOM 760 O O . VAL A 1 106 ? 5.863 7.258 3.514 1 98.62 106 VAL A O 1
ATOM 763 N N . ARG A 1 107 ? 4.023 6.242 2.789 1 98.25 107 ARG A N 1
ATOM 764 C CA . ARG A 1 107 ? 4.707 4.961 2.67 1 98.25 107 ARG A CA 1
ATOM 765 C C . ARG A 1 107 ? 5.816 5.027 1.626 1 98.25 107 ARG A C 1
ATOM 767 O O . ARG A 1 107 ? 6.918 4.516 1.847 1 98.25 107 ARG A O 1
ATOM 774 N N . GLU A 1 108 ? 5.484 5.723 0.518 1 98.12 108 GLU A N 1
ATOM 775 C CA . GLU A 1 108 ? 6.508 5.887 -0.509 1 98.12 108 GLU A CA 1
ATOM 776 C C . GLU A 1 108 ? 7.699 6.68 0.02 1 98.12 108 GLU A C 1
ATOM 778 O O . GLU A 1 108 ? 8.852 6.344 -0.26 1 98.12 108 GLU A O 1
ATOM 783 N N . ALA A 1 109 ? 7.469 7.539 0.687 1 97.56 109 ALA A N 1
ATOM 784 C CA . ALA A 1 109 ? 8.547 8.297 1.315 1 97.56 109 ALA A CA 1
ATOM 785 C C . ALA A 1 109 ? 9.383 7.414 2.229 1 97.56 109 ALA A C 1
ATOM 787 O O . ALA A 1 109 ? 10.617 7.422 2.15 1 97.56 109 ALA A O 1
ATOM 788 N N . ALA A 1 110 ? 8.664 6.785 3.084 1 98.31 110 ALA A N 1
ATOM 789 C CA . ALA A 1 110 ? 9.367 5.91 4.023 1 98.31 110 ALA A CA 1
ATOM 790 C C . ALA A 1 110 ? 10.219 4.887 3.285 1 98.31 110 ALA A C 1
ATOM 792 O O . ALA A 1 110 ? 11.32 4.551 3.73 1 98.31 110 ALA A O 1
ATOM 793 N N . ILE A 1 111 ? 9.703 4.355 2.234 1 97.56 111 ILE A N 1
ATOM 794 C CA . ILE A 1 111 ? 10.438 3.418 1.398 1 97.56 111 ILE A CA 1
ATOM 795 C C . ILE A 1 111 ? 11.75 4.062 0.935 1 97.56 111 ILE A C 1
ATOM 797 O O . ILE A 1 111 ? 12.773 3.389 0.837 1 97.56 111 ILE A O 1
ATOM 801 N N . HIS A 1 112 ? 11.695 5.328 0.788 1 96.69 112 HIS A N 1
ATOM 802 C CA . HIS A 1 112 ? 12.891 6.023 0.325 1 96.69 112 HIS A CA 1
ATOM 803 C C . HIS A 1 112 ? 13.656 6.633 1.492 1 96.69 112 HIS A C 1
ATOM 805 O O . HIS A 1 112 ? 14.555 7.453 1.29 1 96.69 112 HIS A O 1
ATOM 811 N N . GLY A 1 113 ? 13.289 6.254 2.678 1 95.62 113 GLY A N 1
ATOM 812 C CA . GLY A 1 113 ? 14.039 6.633 3.863 1 95.62 113 GLY A CA 1
ATOM 813 C C . GLY A 1 113 ? 13.727 8.031 4.348 1 95.62 113 GLY A C 1
ATOM 814 O O . GLY A 1 113 ? 14.516 8.633 5.086 1 95.62 113 GLY A O 1
ATOM 815 N N . ILE A 1 114 ? 12.688 8.641 3.873 1 96.38 114 ILE A N 1
ATOM 816 C CA . ILE A 1 114 ? 12.305 9.992 4.258 1 96.38 114 ILE A CA 1
ATOM 817 C C . ILE A 1 114 ? 11.188 9.938 5.301 1 96.38 114 ILE A C 1
ATOM 819 O O . ILE A 1 114 ? 10.164 9.281 5.086 1 96.38 114 ILE A O 1
ATOM 823 N N . PRO A 1 115 ? 11.438 10.5 6.422 1 96 115 PRO A N 1
ATOM 824 C CA . PRO A 1 115 ? 10.383 10.523 7.445 1 96 115 PRO A CA 1
ATOM 825 C C . PRO A 1 115 ? 9.086 11.156 6.945 1 96 115 PRO A C 1
ATOM 827 O O . PRO A 1 115 ? 9.117 12.102 6.16 1 96 115 PRO A O 1
ATOM 830 N N . ALA A 1 116 ? 7.93 10.711 7.441 1 98.12 116 ALA A N 1
ATOM 831 C CA . ALA A 1 116 ? 6.672 11.141 6.836 1 98.12 116 ALA A CA 1
ATOM 832 C C . ALA A 1 116 ? 5.496 10.898 7.781 1 98.12 116 ALA A C 1
ATOM 834 O O . ALA A 1 116 ? 5.531 9.977 8.602 1 98.12 116 ALA A O 1
ATOM 835 N N . ILE A 1 117 ? 4.582 11.625 7.641 1 98.44 117 ILE A N 1
ATOM 836 C CA . ILE A 1 117 ? 3.396 11.57 8.492 1 98.44 117 ILE A CA 1
ATOM 837 C C . ILE A 1 117 ? 2.141 11.719 7.633 1 98.44 117 ILE A C 1
ATOM 839 O O . ILE A 1 117 ? 2.023 12.664 6.848 1 98.44 117 ILE A O 1
ATOM 843 N N . ALA A 1 118 ? 1.275 10.844 7.746 1 98.81 118 ALA A N 1
ATOM 844 C CA . ALA A 1 118 ? -0.054 10.977 7.156 1 98.81 118 ALA A CA 1
ATOM 845 C C . ALA A 1 118 ? -1.072 11.445 8.195 1 98.81 118 ALA A C 1
ATOM 847 O O . ALA A 1 118 ? -1.068 10.969 9.328 1 98.81 118 ALA A O 1
ATOM 848 N N . ILE A 1 119 ? -1.858 12.32 7.812 1 98.88 119 ILE A N 1
ATOM 849 C CA . ILE A 1 119 ? -2.896 12.836 8.695 1 98.88 119 ILE A CA 1
ATOM 850 C C . ILE A 1 119 ? -4.254 12.758 8.008 1 98.88 119 ILE A C 1
ATOM 852 O O . ILE A 1 119 ? -4.414 13.242 6.883 1 98.88 119 ILE A O 1
ATOM 856 N N . SER A 1 120 ? -5.277 12.297 8.688 1 98.75 120 SER A N 1
ATOM 857 C CA . SER A 1 120 ? -6.633 12.117 8.188 1 98.75 120 SER A CA 1
ATOM 858 C C . SER A 1 120 ? -7.668 12.586 9.203 1 98.75 120 SER A C 1
ATOM 860 O O . SER A 1 120 ? -7.43 12.523 10.414 1 98.75 120 SER A O 1
ATOM 862 N N . GLN A 1 121 ? -8.672 13 8.758 1 98.69 121 GLN A N 1
ATOM 863 C CA . GLN A 1 121 ? -9.805 13.398 9.586 1 98.69 121 GLN A CA 1
ATOM 864 C C . GLN A 1 121 ? -10.969 12.43 9.422 1 98.69 121 GLN A C 1
ATOM 866 O O . GLN A 1 121 ? -11.609 12.398 8.367 1 98.69 121 GLN A O 1
ATOM 871 N N . TYR A 1 122 ? -11.195 11.766 10.43 1 98.38 122 TYR A N 1
ATOM 872 C CA . TYR A 1 122 ? -12.375 10.906 10.438 1 98.38 122 TYR A CA 1
ATOM 873 C C . TYR A 1 122 ? -13.648 11.742 10.375 1 98.38 122 TYR A C 1
ATOM 875 O O . TYR A 1 122 ? -13.797 12.727 11.109 1 98.38 122 TYR A O 1
ATOM 883 N N . ARG A 1 123 ? -14.492 11.336 9.492 1 95.31 123 ARG A N 1
ATOM 884 C CA . ARG A 1 123 ? -15.766 12.016 9.312 1 95.31 123 ARG A CA 1
ATOM 885 C C . ARG A 1 123 ? -16.938 11.078 9.602 1 95.31 123 ARG A C 1
ATOM 887 O O . ARG A 1 123 ? -17.484 10.477 8.68 1 95.31 123 ARG A O 1
ATOM 894 N N . LYS A 1 124 ? -17.344 11.078 10.828 1 94 124 LYS A N 1
ATOM 895 C CA . LYS A 1 124 ? -18.406 10.195 11.289 1 94 124 LYS A CA 1
ATOM 896 C C . LYS A 1 124 ? -19.656 10.352 10.438 1 94 124 LYS A C 1
ATOM 898 O O . LYS A 1 124 ? -20.25 11.438 10.383 1 94 124 LYS A O 1
ATOM 903 N N . GLY A 1 125 ? -20 9.234 9.844 1 86.69 125 GLY A N 1
ATOM 904 C CA . GLY A 1 125 ? -21.172 9.242 8.992 1 86.69 125 GLY A CA 1
ATOM 905 C C . GLY A 1 125 ? -21.062 10.211 7.832 1 86.69 125 GLY A C 1
ATOM 906 O O . GLY A 1 125 ? -22.062 10.758 7.375 1 86.69 125 GLY A O 1
ATOM 907 N N . GLY A 1 126 ? -19.906 10.617 7.477 1 89.62 126 GLY A N 1
ATOM 908 C CA . GLY A 1 126 ? -19.672 11.484 6.336 1 89.62 126 GLY A CA 1
ATOM 909 C C . GLY A 1 126 ? -19.906 12.953 6.645 1 89.62 126 GLY A C 1
ATOM 910 O O . GLY A 1 126 ? -20.016 13.773 5.73 1 89.62 126 GLY A O 1
ATOM 911 N N . LYS A 1 127 ? -20.047 13.273 7.75 1 91.5 127 LYS A N 1
ATOM 912 C CA . LYS A 1 127 ? -20.234 14.664 8.148 1 91.5 127 LYS A CA 1
ATOM 913 C C . LYS A 1 127 ? -19.047 15.523 7.73 1 91.5 127 LYS A C 1
ATOM 915 O O . LYS A 1 127 ? -17.922 15.031 7.617 1 91.5 127 LYS A O 1
ATOM 920 N N . PRO A 1 128 ? -19.328 16.75 7.555 1 93.81 128 PRO A N 1
ATOM 921 C CA . PRO A 1 128 ? -18.266 17.641 7.078 1 93.81 128 PRO A CA 1
ATOM 922 C C . PRO A 1 128 ? -17.141 17.797 8.094 1 93.81 128 PRO A C 1
ATOM 924 O O . PRO A 1 128 ? -17.375 17.734 9.305 1 93.81 128 PRO A O 1
ATOM 927 N N . ALA A 1 129 ? -16.047 18 7.598 1 91.62 129 ALA A N 1
ATOM 928 C CA . ALA A 1 129 ? -14.898 18.25 8.461 1 91.62 129 ALA A CA 1
ATOM 929 C C . ALA A 1 129 ? -14.859 19.719 8.891 1 91.62 129 ALA A C 1
ATOM 931 O O . ALA A 1 129 ? -15.148 20.609 8.102 1 91.62 129 ALA A O 1
ATOM 932 N N . ASP A 1 130 ? -14.523 19.891 10.18 1 96.38 130 ASP A N 1
ATOM 933 C CA . ASP A 1 130 ? -14.148 21.203 10.672 1 96.38 130 ASP A CA 1
ATOM 934 C C . ASP A 1 130 ? -12.664 21.484 10.43 1 96.38 130 ASP A C 1
ATOM 936 O O . ASP A 1 130 ? -11.828 21.188 11.289 1 96.38 130 ASP A O 1
ATOM 940 N N . TRP A 1 131 ? -12.406 22.172 9.305 1 97.62 131 TRP A N 1
ATOM 941 C CA . TRP A 1 131 ? -11.023 22.297 8.859 1 97.62 131 TRP A CA 1
ATOM 942 C C . TRP A 1 131 ? -10.242 23.25 9.758 1 97.62 131 TRP A C 1
ATOM 944 O O . TRP A 1 131 ? -9.023 23.109 9.906 1 97.62 131 TRP A O 1
ATOM 954 N N . GLU A 1 132 ? -10.828 24.172 10.281 1 96.56 132 GLU A N 1
ATOM 955 C CA . GLU A 1 132 ? -10.141 25.047 11.227 1 96.56 132 GLU A CA 1
ATOM 956 C C . GLU A 1 132 ? -9.664 24.266 12.453 1 96.56 132 GLU A C 1
ATOM 958 O O . GLU A 1 132 ? -8.508 24.391 12.859 1 96.56 132 GLU A O 1
ATOM 963 N N . ARG A 1 133 ? -10.586 23.531 12.906 1 95.25 133 ARG A N 1
ATOM 964 C CA . ARG A 1 133 ? -10.195 22.734 14.062 1 95.25 133 ARG A CA 1
ATOM 965 C C . ARG A 1 133 ? -9.18 21.656 13.68 1 95.25 133 ARG A C 1
ATOM 967 O O . ARG A 1 133 ? -8.219 21.422 14.414 1 95.25 133 ARG A O 1
ATOM 974 N N . ALA A 1 134 ? -9.398 21.016 12.586 1 97.88 134 ALA A N 1
ATOM 975 C CA . ALA A 1 134 ? -8.453 20.016 12.102 1 97.88 134 ALA A CA 1
ATOM 976 C C . ALA A 1 134 ? -7.059 20.609 11.945 1 97.88 134 ALA A C 1
ATOM 978 O O . ALA A 1 134 ? -6.059 19.969 12.258 1 97.88 134 ALA A O 1
ATOM 979 N N . THR A 1 135 ? -7.004 21.844 11.445 1 98.5 135 THR A N 1
ATOM 980 C CA . THR A 1 135 ? -5.73 22.547 11.305 1 98.5 135 THR A CA 1
ATOM 981 C C . THR A 1 135 ? -5.066 22.734 12.664 1 98.5 135 THR A C 1
ATOM 983 O O . THR A 1 135 ? -3.879 22.453 12.828 1 98.5 135 THR A O 1
ATOM 986 N N . ARG A 1 136 ? -5.809 23.109 13.609 1 97.69 136 ARG A N 1
ATOM 987 C CA . ARG A 1 136 ? -5.27 23.359 14.945 1 97.69 136 ARG A CA 1
ATOM 988 C C . ARG A 1 136 ? -4.777 22.062 15.578 1 97.69 136 ARG A C 1
ATOM 990 O O . ARG A 1 136 ? -3.686 22.016 16.156 1 97.69 136 ARG A O 1
ATOM 997 N N . LEU A 1 137 ? -5.602 21.109 15.422 1 97.44 137 LEU A N 1
ATOM 998 C CA . LEU A 1 137 ? -5.207 19.828 16 1 97.44 137 LEU A CA 1
ATOM 999 C C . LEU A 1 137 ? -3.979 19.266 15.305 1 97.44 137 LEU A C 1
ATOM 1001 O O . LEU A 1 137 ? -3.094 18.703 15.945 1 97.44 137 LEU A O 1
ATOM 1005 N N . THR A 1 138 ? -3.93 19.453 14.031 1 98.62 138 THR A N 1
ATOM 1006 C CA . THR A 1 138 ? -2.787 19 13.242 1 98.62 138 THR A CA 1
ATOM 1007 C C . THR A 1 138 ? -1.522 19.75 13.648 1 98.62 138 THR A C 1
ATOM 1009 O O . THR A 1 138 ? -0.442 19.172 13.727 1 98.62 138 THR A O 1
ATOM 1012 N N . GLN A 1 139 ? -1.602 21 13.852 1 97.62 139 GLN A N 1
ATOM 1013 C CA . GLN A 1 139 ? -0.454 21.781 14.305 1 97.62 139 GLN A CA 1
ATOM 1014 C C . GLN A 1 139 ? 0.122 21.203 15.602 1 97.62 139 GLN A C 1
ATOM 1016 O O . GLN A 1 139 ? 1.338 21.062 15.727 1 97.62 139 GLN A O 1
ATOM 1021 N N . ALA A 1 140 ? -0.801 20.891 16.469 1 96.31 140 ALA A N 1
ATOM 1022 C CA . ALA A 1 140 ? -0.374 20.328 17.75 1 96.31 140 ALA A CA 1
ATOM 1023 C C . ALA A 1 140 ? 0.307 18.969 17.562 1 96.31 140 ALA A C 1
ATOM 1025 O O . ALA A 1 140 ? 1.327 18.688 18.188 1 96.31 140 ALA A O 1
ATOM 1026 N N . VAL A 1 141 ? -0.252 18.188 16.75 1 97.81 141 VAL A N 1
ATOM 1027 C CA . VAL A 1 141 ? 0.281 16.859 16.469 1 97.81 141 VAL A CA 1
ATOM 1028 C C . VAL A 1 141 ? 1.666 16.984 15.844 1 97.81 141 VAL A C 1
ATOM 1030 O O . VAL A 1 141 ? 2.598 16.281 16.234 1 97.81 141 VAL A O 1
ATOM 1033 N N . LEU A 1 142 ? 1.767 17.953 14.844 1 97.19 142 LEU A N 1
ATOM 1034 C CA . LEU A 1 142 ? 3.035 18.109 14.141 1 97.19 142 LEU A CA 1
ATOM 1035 C C . LEU A 1 142 ? 4.109 18.656 15.078 1 97.19 142 LEU A C 1
ATOM 1037 O O . LEU A 1 142 ? 5.281 18.297 14.953 1 97.19 142 LEU A O 1
ATOM 1041 N N . GLU A 1 143 ? 3.775 19.453 16 1 94.56 143 GLU A N 1
ATOM 1042 C CA . GLU A 1 143 ? 4.73 19.953 16.984 1 94.56 143 GLU A CA 1
ATOM 1043 C C . GLU A 1 143 ? 5.309 18.812 17.812 1 94.56 143 GLU A C 1
ATOM 1045 O O . GLU A 1 143 ? 6.465 18.859 18.234 1 94.56 143 GLU A O 1
ATOM 1050 N N . ASN A 1 144 ? 4.547 17.828 17.953 1 93.25 144 ASN A N 1
ATOM 1051 C CA . ASN A 1 144 ? 4.988 16.672 18.719 1 93.25 144 ASN A CA 1
ATOM 1052 C C . ASN A 1 144 ? 5.785 15.688 17.859 1 93.25 144 ASN A C 1
ATOM 1054 O O . ASN A 1 144 ? 6.918 15.344 18.203 1 93.25 144 ASN A O 1
ATOM 1058 N N . LEU A 1 145 ? 5.312 15.422 16.703 1 95.38 145 LEU A N 1
ATOM 1059 C CA . LEU A 1 145 ? 5.859 14.305 15.945 1 95.38 145 LEU A CA 1
ATOM 1060 C C . LEU A 1 145 ? 7.094 14.727 15.164 1 95.38 145 LEU A C 1
ATOM 1062 O O . LEU A 1 145 ? 7.992 13.922 14.922 1 95.38 145 LEU A O 1
ATOM 1066 N N . LEU A 1 146 ? 7.172 15.945 14.812 1 91.88 146 LEU A N 1
ATOM 1067 C CA . LEU A 1 146 ? 8.328 16.406 14.047 1 91.88 146 LEU A CA 1
ATOM 1068 C C . LEU A 1 146 ? 9.586 16.422 14.914 1 91.88 146 LEU A C 1
ATOM 1070 O O . LEU A 1 146 ? 10.703 16.469 14.398 1 91.88 146 LEU A O 1
ATOM 1074 N N . ASN A 1 147 ? 9.406 16.312 16.188 1 90.06 147 ASN A N 1
ATOM 1075 C CA . ASN A 1 147 ? 10.539 16.328 17.109 1 90.06 147 ASN A CA 1
ATOM 1076 C C . ASN A 1 147 ? 10.852 14.922 17.625 1 90.06 147 ASN A C 1
ATOM 1078 O O . ASN A 1 147 ? 11.781 14.742 18.422 1 90.06 147 ASN A O 1
ATOM 1082 N N . GLN A 1 148 ? 10.008 13.961 17.219 1 86.81 148 GLN A N 1
ATOM 1083 C CA . GLN A 1 148 ? 10.289 12.578 17.594 1 86.81 148 GLN A CA 1
ATOM 1084 C C . GLN A 1 148 ? 11.375 11.969 16.719 1 86.81 148 GLN A C 1
ATOM 1086 O O . GLN A 1 148 ? 11.57 12.398 15.578 1 86.81 148 GLN A O 1
ATOM 1091 N N . PRO A 1 149 ? 12.133 10.93 17.312 1 86.31 149 PRO A N 1
ATOM 1092 C CA . PRO A 1 149 ? 13.109 10.266 16.453 1 86.31 149 PRO A CA 1
ATOM 1093 C C . PRO A 1 149 ? 12.461 9.555 15.258 1 86.31 149 PRO A C 1
ATOM 1095 O O . PRO A 1 149 ? 11.375 8.977 15.391 1 86.31 149 PRO A O 1
ATOM 1098 N N . CYS A 1 150 ? 13.023 9.711 14.094 1 85.19 150 CYS A N 1
ATOM 1099 C CA . CYS A 1 150 ? 12.539 9.039 12.891 1 85.19 150 CYS A CA 1
ATOM 1100 C C . CYS A 1 150 ? 13.109 7.625 12.797 1 85.19 150 CYS A C 1
ATOM 1102 O O . CYS A 1 150 ? 14.32 7.449 12.609 1 85.19 150 CYS A O 1
ATOM 1104 N N . LEU A 1 151 ? 12.172 6.668 12.969 1 92.56 151 LEU A N 1
ATOM 1105 C CA . LEU A 1 151 ? 12.586 5.273 12.844 1 92.56 151 LEU A CA 1
ATOM 1106 C C . LEU A 1 151 ? 12.617 4.848 11.383 1 92.56 151 LEU A C 1
ATOM 1108 O O . LEU A 1 151 ? 11.727 5.195 10.609 1 92.56 151 LEU A O 1
ATOM 1112 N N . PRO A 1 152 ? 13.695 4.223 10.969 1 92.75 152 PRO A N 1
ATOM 1113 C CA . PRO A 1 152 ? 13.781 3.822 9.562 1 92.75 152 PRO A CA 1
ATOM 1114 C C . PRO A 1 152 ? 12.602 2.949 9.133 1 92.75 152 PRO A C 1
ATOM 1116 O O . PRO A 1 152 ? 12.047 2.205 9.945 1 92.75 152 PRO A O 1
ATOM 1119 N N . ARG A 1 153 ? 12.18 3.119 7.941 1 95.31 153 ARG A N 1
ATOM 1120 C CA . ARG A 1 153 ? 11.203 2.27 7.27 1 95.31 153 ARG A CA 1
ATOM 1121 C C . ARG A 1 153 ? 9.859 2.309 7.988 1 95.31 153 ARG A C 1
ATOM 1123 O O . ARG A 1 153 ? 9.211 1.274 8.164 1 95.31 153 ARG A O 1
ATOM 1130 N N . SER A 1 154 ? 9.656 3.379 8.484 1 97.62 154 SER A N 1
ATOM 1131 C CA . SER A 1 154 ? 8.375 3.566 9.156 1 97.62 154 SER A CA 1
ATOM 1132 C C . SER A 1 154 ? 7.82 4.965 8.906 1 97.62 154 SER A C 1
ATOM 1134 O O . SER A 1 154 ? 8.539 5.848 8.422 1 97.62 154 SER A O 1
ATOM 1136 N N . PHE A 1 155 ? 6.578 5.145 9.156 1 98 155 PHE A N 1
ATOM 1137 C CA . PHE A 1 155 ? 5.922 6.445 9.078 1 98 155 PHE A CA 1
ATOM 1138 C C . PHE A 1 155 ? 4.785 6.539 10.094 1 98 155 PHE A C 1
ATOM 1140 O O . PHE A 1 155 ? 4.34 5.523 10.625 1 98 155 PHE A O 1
ATOM 1147 N N . TRP A 1 156 ? 4.469 7.77 10.312 1 98.62 156 TRP A N 1
ATOM 1148 C CA . TRP A 1 156 ? 3.371 7.988 11.25 1 98.62 156 TRP A CA 1
ATOM 1149 C C . TRP A 1 156 ? 2.045 8.133 10.508 1 98.62 156 TRP A C 1
ATOM 1151 O O . TRP A 1 156 ? 1.978 8.781 9.461 1 98.62 156 TRP A O 1
ATOM 1161 N N . ASN A 1 157 ? 1.013 7.469 11.031 1 98.75 157 ASN A N 1
ATOM 1162 C CA . ASN A 1 157 ? -0.367 7.602 10.57 1 98.75 157 ASN A CA 1
ATOM 1163 C C . ASN A 1 157 ? -1.271 8.156 11.672 1 98.75 157 ASN A C 1
ATOM 1165 O O . ASN A 1 157 ? -1.465 7.508 12.703 1 98.75 157 ASN A O 1
ATOM 1169 N N . VAL A 1 158 ? -1.745 9.359 11.375 1 98.88 158 VAL A N 1
ATOM 1170 C CA . VAL A 1 158 ? -2.525 10.086 12.375 1 98.88 158 VAL A CA 1
ATOM 1171 C C . VAL A 1 158 ? -3.971 10.219 11.898 1 98.88 158 VAL A C 1
ATOM 1173 O O . VAL A 1 158 ? -4.227 10.594 10.75 1 98.88 158 VAL A O 1
ATOM 1176 N N . ASN A 1 159 ? -4.906 9.984 12.727 1 98.94 159 ASN A N 1
ATOM 1177 C CA . ASN A 1 159 ? -6.328 10.188 12.461 1 98.94 159 ASN A CA 1
ATOM 1178 C C . ASN A 1 159 ? -6.973 11.07 13.523 1 98.94 159 ASN A C 1
ATOM 1180 O O . ASN A 1 159 ? -7 10.711 14.703 1 98.94 159 ASN A O 1
ATOM 1184 N N . LEU A 1 160 ? -7.406 12.148 13.141 1 98.81 160 LEU A N 1
ATOM 1185 C CA . LEU A 1 160 ? -8.219 13.031 13.984 1 98.81 160 LEU A CA 1
ATOM 1186 C C . LEU A 1 160 ? -9.648 12.516 14.078 1 98.81 160 LEU A C 1
ATOM 1188 O O . LEU A 1 160 ? -10.234 12.109 13.078 1 98.81 160 LEU A O 1
ATOM 1192 N N . PRO A 1 161 ? -10.188 12.508 15.242 1 98.56 161 PRO A N 1
ATOM 1193 C CA . PRO A 1 161 ? -11.562 12.039 15.422 1 98.56 161 PRO A CA 1
ATOM 1194 C C . PRO A 1 161 ? -12.602 13.062 14.969 1 98.56 161 PRO A C 1
ATOM 1196 O O . PRO A 1 161 ? -12.258 14.219 14.711 1 98.56 161 PRO A O 1
ATOM 1199 N N . TYR A 1 162 ? -13.805 12.695 14.703 1 96.75 162 TYR A N 1
ATOM 1200 C CA . TYR A 1 162 ? -14.93 13.609 14.586 1 96.75 162 TYR A CA 1
ATOM 1201 C C . TYR A 1 162 ? -15.367 14.117 15.953 1 96.75 162 TYR A C 1
ATOM 1203 O O . TYR A 1 162 ? -15.594 13.328 16.875 1 96.75 162 TYR A O 1
ATOM 1211 N N . LEU A 1 163 ? -15.453 15.367 16.109 1 94.81 163 LEU A N 1
ATOM 1212 C CA . LEU A 1 163 ? -15.883 16.016 17.344 1 94.81 163 LEU A CA 1
ATOM 1213 C C . LEU A 1 163 ? -17.031 16.969 17.094 1 94.81 163 LEU A C 1
ATOM 1215 O O . LEU A 1 163 ? -17.031 17.703 16.094 1 94.81 163 LEU A O 1
ATOM 1219 N N . GLN A 1 164 ? -17.859 16.953 18 1 93.06 164 GLN A N 1
ATOM 1220 C CA . GLN A 1 164 ? -18.859 18.016 18 1 93.06 164 GLN A CA 1
ATOM 1221 C C . GLN A 1 164 ? -18.234 19.359 18.375 1 93.06 164 GLN A C 1
ATOM 1223 O O . GLN A 1 164 ? -17.234 19.422 19.078 1 93.06 164 GLN A O 1
ATOM 1228 N N . PRO A 1 165 ? -18.875 20.453 17.906 1 89.81 165 PRO A N 1
ATOM 1229 C CA . PRO A 1 165 ? -18.312 21.797 18.094 1 89.81 165 PRO A CA 1
ATOM 1230 C C . PRO A 1 165 ? -18.016 22.109 19.562 1 89.81 165 PRO A C 1
ATOM 1232 O O . PRO A 1 165 ? -17.016 22.766 19.875 1 89.81 165 PRO A O 1
ATOM 1235 N N . GLU A 1 166 ? -18.781 21.656 20.375 1 93.06 166 GLU A N 1
ATOM 1236 C CA . GLU A 1 166 ? -18.688 22.047 21.781 1 93.06 166 GLU A CA 1
ATOM 1237 C C . GLU A 1 166 ? -17.719 21.141 22.531 1 93.06 166 GLU A C 1
ATOM 1239 O O . GLU A 1 166 ? -17.359 21.422 23.688 1 93.06 166 GLU A O 1
ATOM 1244 N N . GLU A 1 167 ? -17.438 20.078 21.859 1 93.44 167 GLU A N 1
ATOM 1245 C CA . GLU A 1 167 ? -16.562 19.141 22.547 1 93.44 167 GLU A CA 1
ATOM 1246 C C . GLU A 1 167 ? -15.156 19.703 22.703 1 93.44 167 GLU A C 1
ATOM 1248 O O . GLU A 1 167 ? -14.656 20.406 21.812 1 93.44 167 GLU A O 1
ATOM 1253 N N . PRO A 1 168 ? -14.602 19.328 23.812 1 94.94 168 PRO A N 1
ATOM 1254 C CA . PRO A 1 168 ? -13.242 19.844 24.016 1 94.94 168 PRO A CA 1
ATOM 1255 C C . PRO A 1 168 ? -12.227 19.172 23.078 1 94.94 168 PRO A C 1
ATOM 1257 O O . PRO A 1 168 ? -12.516 18.141 22.484 1 94.94 168 PRO A O 1
ATOM 1260 N N . ASP A 1 169 ? -10.961 19.812 22.984 1 93.38 169 ASP A N 1
ATOM 1261 C CA . ASP A 1 169 ? -9.914 19.219 22.156 1 93.38 169 ASP A CA 1
ATOM 1262 C C . ASP A 1 169 ? -9.469 17.875 22.719 1 93.38 169 ASP A C 1
ATOM 1264 O O . ASP A 1 169 ? -9.305 17.719 23.938 1 93.38 169 ASP A O 1
ATOM 1268 N N . PRO A 1 170 ? -9.336 16.953 21.812 1 97.38 170 PRO A N 1
ATOM 1269 C CA . PRO A 1 170 ? -9.086 15.578 22.25 1 97.38 170 PRO A CA 1
ATOM 1270 C C . PRO A 1 170 ? -7.621 15.328 22.594 1 97.38 170 PRO A C 1
ATOM 1272 O O . PRO A 1 170 ? -6.742 16.078 22.156 1 97.38 170 PRO A O 1
ATOM 1275 N N . GLU A 1 171 ? -7.375 14.25 23.422 1 96.19 171 GLU A N 1
ATOM 1276 C CA . GLU A 1 171 ? -6.008 13.836 23.734 1 96.19 171 GLU A CA 1
ATOM 1277 C C . GLU A 1 171 ? -5.398 13.031 22.594 1 96.19 171 GLU A C 1
ATOM 1279 O O . GLU A 1 171 ? -6.125 12.422 21.797 1 96.19 171 GLU A O 1
ATOM 1284 N N . MET A 1 172 ? -4.176 13.133 22.484 1 97.94 172 MET A N 1
ATOM 1285 C CA . MET A 1 172 ? -3.422 12.305 21.547 1 97.94 172 MET A CA 1
ATOM 1286 C C . MET A 1 172 ? -3.074 10.961 22.156 1 97.94 172 MET A C 1
ATOM 1288 O O . MET A 1 172 ? -2.562 10.898 23.281 1 97.94 172 MET A O 1
ATOM 1292 N N . VAL A 1 173 ? -3.279 9.852 21.422 1 98.25 173 VAL A N 1
ATOM 1293 C CA . VAL A 1 173 ? -3.023 8.508 21.922 1 98.25 173 VAL A CA 1
ATOM 1294 C C . VAL A 1 173 ? -2.211 7.715 20.906 1 98.25 173 VAL A C 1
ATOM 1296 O O . VAL A 1 173 ? -2.637 7.547 19.75 1 98.25 173 VAL A O 1
ATOM 1299 N N . PHE A 1 174 ? -1.033 7.344 21.297 1 97.56 174 PHE A N 1
ATOM 1300 C CA . PHE A 1 174 ? -0.243 6.414 20.5 1 97.56 174 PHE A CA 1
ATOM 1301 C C . PHE A 1 174 ? -0.804 5.004 20.594 1 97.56 174 PHE A C 1
ATOM 1303 O O . PHE A 1 174 ? -1.004 4.484 21.688 1 97.56 174 PHE A O 1
ATOM 1310 N N . CYS A 1 175 ? -1.063 4.414 19.453 1 98.19 175 CYS A N 1
ATOM 1311 C CA . CYS A 1 175 ? -1.775 3.143 19.453 1 98.19 175 CYS A CA 1
ATOM 1312 C C . CYS A 1 175 ? -1.324 2.264 18.297 1 98.19 175 CYS A C 1
ATOM 1314 O O . CYS A 1 175 ? -0.499 2.68 17.484 1 98.19 175 CYS A O 1
ATOM 1316 N N . THR A 1 176 ? -1.875 1.004 18.281 1 97.5 176 THR A N 1
ATOM 1317 C CA . THR A 1 176 ? -1.536 0.058 17.219 1 97.5 176 THR A CA 1
ATOM 1318 C C . THR A 1 176 ? -2.604 0.061 16.141 1 97.5 176 THR A C 1
ATOM 1320 O O . THR A 1 176 ? -3.795 0.188 16.422 1 97.5 176 THR A O 1
ATOM 1323 N N . PRO A 1 177 ? -2.16 -0.007 14.898 1 96.69 177 PRO A N 1
ATOM 1324 C CA . PRO A 1 177 ? -3.176 -0.057 13.844 1 96.69 177 PRO A CA 1
ATOM 1325 C C . PRO A 1 177 ? -4.02 -1.33 13.898 1 96.69 177 PRO A C 1
ATOM 1327 O O . PRO A 1 177 ? -3.492 -2.412 14.172 1 96.69 177 PRO A O 1
ATOM 1330 N N . SER A 1 178 ? -5.371 -1.111 13.68 1 98.12 178 SER A N 1
ATOM 1331 C CA . SER A 1 178 ? -6.285 -2.248 13.664 1 98.12 178 SER A CA 1
ATOM 1332 C C . SER A 1 178 ? -6.062 -3.117 12.43 1 98.12 178 SER A C 1
ATOM 1334 O O . SER A 1 178 ? -5.836 -2.6 11.336 1 98.12 178 SER A O 1
ATOM 1336 N N . CYS A 1 179 ? -6.094 -4.52 12.523 1 96.44 179 CYS A N 1
ATOM 1337 C CA . CYS A 1 179 ? -6.039 -5.434 11.391 1 96.44 179 CYS A CA 1
ATOM 1338 C C . CYS A 1 179 ? -7.422 -5.984 11.07 1 96.44 179 CYS A C 1
ATOM 1340 O O . CYS A 1 179 ? -7.562 -6.859 10.211 1 96.44 179 CYS A O 1
ATOM 1342 N N . ASP A 1 180 ? -8.461 -5.309 11.773 1 97.62 180 ASP A N 1
ATOM 1343 C CA . ASP A 1 180 ? -9.82 -5.781 11.531 1 97.62 180 ASP A CA 1
ATOM 1344 C C . ASP A 1 180 ? -10.312 -5.328 10.156 1 97.62 180 ASP A C 1
ATOM 1346 O O . ASP A 1 180 ? -10.031 -4.207 9.727 1 97.62 180 ASP A O 1
ATOM 1350 N N . PRO A 1 181 ? -11 -6.281 9.508 1 96.06 181 PRO A N 1
ATOM 1351 C CA . PRO A 1 181 ? -11.422 -5.945 8.148 1 96.06 181 PRO A CA 1
ATOM 1352 C C . PRO A 1 181 ? -12.469 -4.832 8.117 1 96.06 181 PRO A C 1
ATOM 1354 O O . PRO A 1 181 ? -13.172 -4.605 9.102 1 96.06 181 PRO A O 1
ATOM 1357 N N . LEU A 1 182 ? -12.492 -4.117 6.973 1 95.56 182 LEU A N 1
ATOM 1358 C CA . LEU A 1 182 ? -13.648 -3.279 6.68 1 95.56 182 LEU A CA 1
ATOM 1359 C 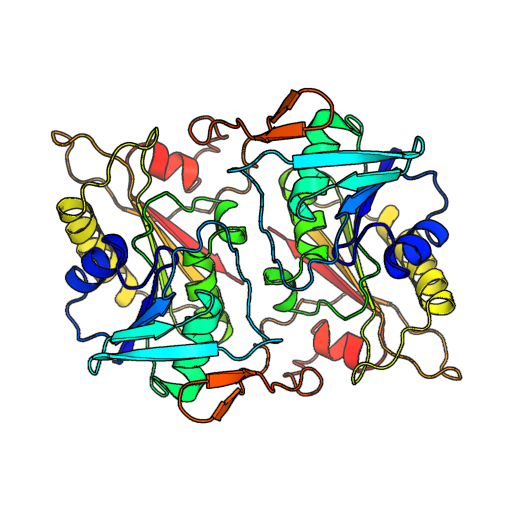C . LEU A 1 182 ? -14.875 -4.133 6.344 1 95.56 182 LEU A C 1
ATOM 1361 O O . LEU A 1 182 ? -14.734 -5.25 5.84 1 95.56 182 LEU A O 1
ATOM 1365 N N . PRO A 1 183 ? -16 -3.553 6.688 1 92 183 PRO A N 1
ATOM 1366 C CA . PRO A 1 183 ? -17.188 -4.336 6.32 1 92 183 PRO A CA 1
ATOM 1367 C C . PRO A 1 183 ? -17.25 -4.652 4.828 1 92 183 PRO A C 1
ATOM 1369 O O . PRO A 1 183 ? -16.953 -3.787 3.998 1 92 183 PRO A O 1
ATOM 1372 N N . ALA A 1 184 ? -17.453 -6.027 4.371 1 89.5 184 ALA A N 1
ATOM 1373 C CA . ALA A 1 184 ? -17.594 -6.461 2.982 1 89.5 184 ALA A CA 1
ATOM 1374 C C . ALA A 1 184 ? -19.031 -6.875 2.672 1 89.5 184 ALA A C 1
ATOM 1376 O O . ALA A 1 184 ? -19.312 -8.062 2.521 1 89.5 184 ALA A O 1
ATOM 1377 N N . LYS A 1 185 ? -19.938 -5.715 2.725 1 94.25 185 LYS A N 1
ATOM 1378 C CA . LYS A 1 185 ? -21.359 -5.93 2.457 1 94.25 185 LYS A CA 1
ATOM 1379 C C . LYS A 1 185 ? -21.766 -5.281 1.139 1 94.25 185 LYS A C 1
ATOM 1381 O O . LYS A 1 185 ? -21.359 -4.164 0.831 1 94.25 185 LYS A O 1
ATOM 1386 N N . TYR A 1 186 ? -22.578 -6.039 0.295 1 96.62 186 TYR A N 1
ATOM 1387 C CA . TYR A 1 186 ? -22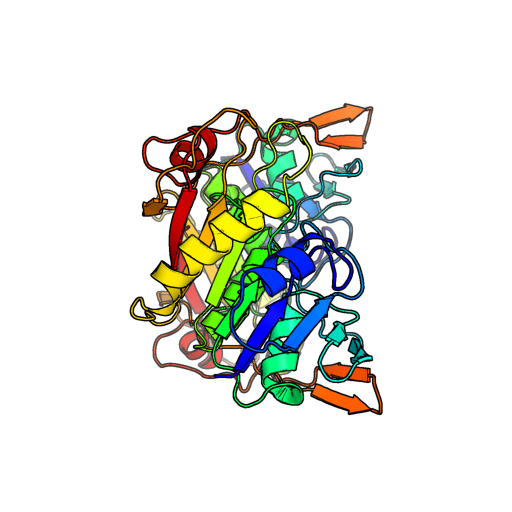.984 -5.57 -1.025 1 96.62 186 TYR A CA 1
ATOM 1388 C C . TYR A 1 186 ? -24.484 -5.727 -1.223 1 96.62 186 TYR A C 1
ATOM 1390 O O . TYR A 1 186 ? -25.078 -6.711 -0.772 1 96.62 186 TYR A O 1
ATOM 1398 N N . GLN A 1 187 ? -25.047 -4.742 -1.684 1 97.69 187 GLN A N 1
ATOM 1399 C CA . GLN A 1 187 ? -26.406 -4.91 -2.182 1 97.69 187 GLN A CA 1
ATOM 1400 C C . GLN A 1 187 ? -26.406 -5.457 -3.605 1 97.69 187 GLN A C 1
ATOM 1402 O O . GLN A 1 187 ? -25.734 -4.922 -4.484 1 97.69 187 GLN A O 1
ATOM 1407 N N . VAL A 1 188 ? -27.156 -6.566 -3.941 1 96.31 188 VAL A N 1
ATOM 1408 C CA . VAL A 1 188 ? -27.094 -7.305 -5.199 1 96.31 188 VAL A CA 1
ATOM 1409 C C . VAL A 1 188 ? -28.328 -6.984 -6.047 1 96.31 188 VAL A C 1
ATOM 1411 O O . VAL A 1 188 ? -29.453 -7.117 -5.586 1 96.31 188 VAL A O 1
ATOM 1414 N N . ASN A 1 189 ? -28.094 -6.418 -7.062 1 96.12 189 ASN A N 1
ATOM 1415 C CA . ASN A 1 189 ? -29.125 -6.238 -8.078 1 96.12 189 ASN A CA 1
ATOM 1416 C C . ASN A 1 189 ? -28.766 -6.938 -9.383 1 96.12 189 ASN A C 1
ATOM 1418 O O . ASN A 1 189 ? -28.047 -6.375 -10.219 1 96.12 189 ASN A O 1
ATOM 1422 N N . GLY A 1 190 ? -29.281 -8.203 -9.547 1 95.5 190 GLY A N 1
ATOM 1423 C CA . GLY A 1 190 ? -28.828 -9.031 -10.656 1 95.5 190 GLY A CA 1
ATOM 1424 C C . GLY A 1 190 ? -27.359 -9.375 -10.586 1 95.5 190 GLY A C 1
ATOM 1425 O O . GLY A 1 190 ? -26.891 -9.953 -9.602 1 95.5 190 GLY A O 1
ATOM 1426 N N . GLU A 1 191 ? -26.75 -8.789 -11.555 1 96.62 191 GLU A N 1
ATOM 1427 C CA . GLU A 1 191 ? -25.328 -9.109 -11.602 1 96.62 191 GLU A CA 1
ATOM 1428 C C . GLU A 1 191 ? -24.484 -7.953 -11.07 1 96.62 191 GLU A C 1
ATOM 1430 O O . GLU A 1 191 ? -23.266 -7.973 -11.172 1 96.62 191 GLU A O 1
ATOM 1435 N N . GLN A 1 192 ? -25.016 -6.918 -10.633 1 96.62 192 GLN A N 1
ATOM 1436 C CA . GLN A 1 192 ? -24.359 -5.727 -10.102 1 96.62 192 GLN A CA 1
ATOM 1437 C C . GLN A 1 192 ? -24.312 -5.75 -8.578 1 96.62 192 GLN A C 1
ATOM 1439 O O . GLN A 1 192 ? -25.344 -5.934 -7.926 1 96.62 192 GLN A O 1
ATOM 1444 N N . TYR A 1 193 ? -23.172 -5.648 -8.023 1 97.88 193 TYR A N 1
ATOM 1445 C CA . TYR A 1 193 ? -22.922 -5.656 -6.586 1 97.88 193 TYR A CA 1
ATOM 1446 C C . TYR A 1 193 ? -22.438 -4.293 -6.109 1 97.88 193 TYR A C 1
ATOM 1448 O O . TYR A 1 193 ? -21.312 -3.895 -6.387 1 97.88 193 TYR A O 1
ATOM 1456 N N . GLN A 1 194 ? -23.234 -3.652 -5.461 1 97.44 194 GLN A N 1
ATOM 1457 C CA . GLN A 1 194 ? -22.938 -2.312 -4.973 1 97.44 194 GLN A CA 1
ATOM 1458 C C . GLN A 1 194 ? -22.484 -2.352 -3.512 1 97.44 194 GLN A C 1
ATOM 1460 O O . GLN A 1 194 ? -23.203 -2.863 -2.65 1 97.44 194 GLN A O 1
ATOM 1465 N N . TYR A 1 195 ? -21.422 -1.913 -3.234 1 95.69 195 TYR A N 1
ATOM 1466 C CA . TYR A 1 195 ? -20.906 -1.877 -1.868 1 95.69 195 TYR A CA 1
ATOM 1467 C C . TYR A 1 195 ? -21.797 -1.016 -0.979 1 95.69 195 TYR A C 1
ATOM 1469 O O . TYR A 1 195 ? -22.125 0.123 -1.327 1 95.69 195 TYR A O 1
ATOM 1477 N N . ILE A 1 196 ? -22.078 -1.523 0.193 1 95.75 196 ILE A N 1
ATOM 1478 C CA . ILE A 1 196 ? -22.953 -0.789 1.105 1 95.75 196 ILE A CA 1
ATOM 1479 C C . ILE A 1 196 ? -22.438 -0.92 2.535 1 95.75 196 ILE A C 1
ATOM 1481 O O . ILE A 1 196 ? -23.188 -0.742 3.494 1 95.75 196 ILE A O 1
ATOM 1485 N N . GLY A 1 197 ? -21.156 -1.295 2.574 1 90.88 197 GLY A N 1
ATOM 1486 C CA . GLY A 1 197 ? -20.578 -1.392 3.906 1 90.88 197 GLY A CA 1
ATOM 1487 C C . GLY A 1 197 ? -20.609 -0.076 4.66 1 90.88 197 GLY A C 1
ATOM 1488 O O . GLY A 1 197 ? -20.375 0.985 4.074 1 90.88 197 GLY A O 1
ATOM 1489 N N . ASP A 1 198 ? -20.844 -0.275 5.992 1 92.44 198 ASP A N 1
ATOM 1490 C CA . ASP A 1 198 ? -20.875 0.875 6.891 1 92.44 198 ASP A CA 1
ATOM 1491 C C . ASP A 1 198 ? -19.547 1.016 7.637 1 92.44 198 ASP A C 1
ATOM 1493 O O . ASP A 1 198 ? -19.281 0.26 8.57 1 92.44 198 ASP A O 1
ATOM 1497 N N . TYR A 1 199 ? -18.859 1.914 7.34 1 93.38 199 TYR A N 1
ATOM 1498 C CA . TYR A 1 199 ? -17.516 2.146 7.895 1 93.38 199 TYR A CA 1
ATOM 1499 C C . TYR A 1 199 ? -17.578 2.336 9.406 1 93.38 199 TYR A C 1
ATOM 1501 O O . TYR A 1 199 ? -16.703 1.872 10.133 1 93.38 199 TYR A O 1
ATOM 1509 N N . GLY A 1 200 ? -18.5 3.037 9.891 1 93.19 200 GLY A N 1
ATOM 1510 C CA . GLY A 1 200 ? -18.641 3.338 11.305 1 93.19 200 GLY A CA 1
ATOM 1511 C C . GLY A 1 200 ? -18.922 2.109 12.148 1 93.19 200 GLY A C 1
ATOM 1512 O O . GLY A 1 200 ? -18.859 2.166 13.383 1 93.19 200 GLY A O 1
ATOM 1513 N N . GLN A 1 201 ? -19.297 1.057 11.492 1 93.44 201 GLN A N 1
ATOM 1514 C CA . GLN A 1 201 ? -19.641 -0.15 12.234 1 93.44 201 GLN A CA 1
ATOM 1515 C C . GLN A 1 201 ? -18.484 -1.15 12.227 1 93.44 201 GLN A C 1
ATOM 1517 O O . GLN A 1 201 ? -18.656 -2.316 12.586 1 93.44 201 GLN A O 1
ATOM 1522 N N . ARG A 1 202 ? -17.375 -0.781 11.828 1 93.5 202 ARG A N 1
ATOM 1523 C CA . ARG A 1 202 ? -16.25 -1.709 11.797 1 93.5 202 ARG A CA 1
ATOM 1524 C C . ARG A 1 202 ? -15.805 -2.09 13.211 1 93.5 202 ARG A C 1
ATOM 1526 O O . ARG A 1 202 ? -16.078 -1.359 14.164 1 93.5 202 ARG A O 1
ATOM 1533 N N . ASP A 1 203 ? -15.18 -3.225 13.25 1 95.5 203 ASP A N 1
ATOM 1534 C CA . ASP A 1 203 ? -14.727 -3.729 14.539 1 95.5 203 ASP A CA 1
ATOM 1535 C C . ASP A 1 203 ? -13.75 -2.752 15.203 1 95.5 203 ASP A C 1
ATOM 1537 O O . ASP A 1 203 ? -12.945 -2.115 14.516 1 95.5 203 ASP A O 1
ATOM 1541 N N . ARG A 1 204 ? -13.922 -2.447 16.469 1 96.44 204 ARG A N 1
ATOM 1542 C CA . ARG A 1 204 ? -13.141 -1.524 17.281 1 96.44 204 ARG A CA 1
ATOM 1543 C C . ARG A 1 204 ? -12.359 -2.273 18.359 1 96.44 204 ARG A C 1
ATOM 1545 O O . ARG A 1 204 ? -12.586 -2.066 19.562 1 96.44 204 ARG A O 1
ATOM 1552 N N . THR A 1 205 ? -11.414 -3.234 17.969 1 97.31 205 THR A N 1
ATOM 1553 C CA . THR A 1 205 ? -10.562 -3.898 18.938 1 97.31 205 THR A CA 1
ATOM 1554 C C . THR A 1 205 ? -9.922 -2.881 19.891 1 97.31 205 THR A C 1
ATOM 1556 O O . THR A 1 205 ? -9.32 -1.906 19.438 1 97.31 205 THR A O 1
ATOM 1559 N N . PRO A 1 206 ? -10.086 -3.137 21.156 1 97.06 206 PRO A N 1
ATOM 1560 C CA . PRO A 1 206 ? -9.633 -2.139 22.125 1 97.06 206 PRO A CA 1
ATOM 1561 C C . PRO A 1 206 ? -8.156 -1.792 21.984 1 97.06 206 PRO A C 1
ATOM 1563 O O . PRO A 1 206 ? -7.324 -2.686 21.797 1 97.06 206 PRO A O 1
ATOM 1566 N N . GLY A 1 207 ? -7.969 -0.567 21.938 1 97 207 GLY A N 1
ATOM 1567 C CA . GLY A 1 207 ? -6.598 -0.084 21.938 1 97 207 GLY A CA 1
ATOM 1568 C C . GLY A 1 207 ? -6.043 0.156 20.547 1 97 207 GLY A C 1
ATOM 1569 O O . GLY A 1 207 ? -4.941 0.688 20.391 1 97 207 GLY A O 1
ATOM 1570 N N . THR A 1 208 ? -6.77 -0.225 19.594 1 98.62 208 THR A N 1
ATOM 1571 C CA . THR A 1 208 ? -6.32 0.025 18.234 1 98.62 208 THR A CA 1
ATOM 1572 C C . THR A 1 208 ? -6.719 1.427 17.781 1 98.62 208 THR A C 1
ATOM 1574 O O . THR A 1 208 ? -7.52 2.094 18.438 1 98.62 208 THR A O 1
ATOM 1577 N N . ASP A 1 209 ? -6.133 1.854 16.688 1 98.75 209 ASP A N 1
ATOM 1578 C CA . ASP A 1 209 ? -6.375 3.199 16.188 1 98.75 209 ASP A CA 1
ATOM 1579 C C . ASP A 1 209 ? -7.852 3.408 15.867 1 98.75 209 ASP A C 1
ATOM 1581 O O . ASP A 1 209 ? -8.383 4.508 16.047 1 98.75 209 ASP A O 1
ATOM 1585 N N . VAL A 1 210 ? -8.586 2.387 15.406 1 98.56 210 VAL A N 1
ATOM 1586 C CA . VAL A 1 210 ? -10.023 2.502 15.164 1 98.56 210 VAL A CA 1
ATOM 1587 C C . VAL A 1 210 ? -10.75 2.797 16.469 1 98.56 210 VAL A C 1
ATOM 1589 O O . VAL A 1 210 ? -11.562 3.721 16.547 1 98.56 210 VAL A O 1
ATOM 1592 N N . ASP A 1 211 ? -10.43 1.87 17.469 1 98.06 211 ASP A N 1
ATOM 1593 C CA . ASP A 1 211 ? -11.078 2.072 18.766 1 98.06 211 ASP A CA 1
ATOM 1594 C C . ASP A 1 211 ? -10.766 3.453 19.328 1 98.06 211 ASP A C 1
ATOM 1596 O O . ASP A 1 211 ? -11.664 4.176 19.766 1 98.06 211 ASP A O 1
ATOM 1600 N N . VAL A 1 212 ? -9.484 3.936 19.328 1 98.75 212 VAL A N 1
ATOM 1601 C CA . VAL A 1 212 ? -9.047 5.219 19.859 1 98.75 212 VAL A CA 1
ATOM 1602 C C . VAL A 1 212 ? -9.734 6.359 19.125 1 98.75 212 VAL A C 1
ATOM 1604 O O . VAL A 1 212 ? -10.344 7.234 19.734 1 98.75 212 VAL A O 1
ATOM 1607 N N . CYS A 1 213 ? -9.727 6.379 17.812 1 98.62 213 CYS A N 1
ATOM 1608 C CA . CYS A 1 213 ? -10.281 7.473 17.016 1 98.62 213 CYS A CA 1
ATOM 1609 C C . CYS A 1 213 ? -11.797 7.531 17.156 1 98.62 213 CYS A C 1
ATOM 1611 O O . CYS A 1 213 ? -12.367 8.609 17.328 1 98.62 213 CYS A O 1
ATOM 1613 N N . PHE A 1 214 ? -12.453 6.391 17.094 1 97.5 214 PHE A N 1
ATOM 1614 C CA . PHE A 1 214 ? -13.906 6.355 17.203 1 97.5 214 PHE A CA 1
ATOM 1615 C C . PHE A 1 214 ? -14.352 6.789 18.609 1 97.5 214 PHE A C 1
ATOM 1617 O O . PHE A 1 214 ? -15.516 7.145 18.812 1 97.5 214 PHE A O 1
ATOM 1624 N N . SER A 1 215 ? -13.508 6.734 19.531 1 97.56 215 SER A N 1
ATOM 1625 C CA . SER A 1 215 ? -13.844 7.168 20.891 1 97.56 215 SER A CA 1
ATOM 1626 C C . SER A 1 215 ? -13.578 8.656 21.078 1 97.56 215 SER A C 1
ATOM 1628 O O . SER A 1 215 ? -13.641 9.172 22.188 1 97.56 215 SER A O 1
ATOM 1630 N N . GLY A 1 216 ? -13.164 9.32 20.047 1 97.44 216 GLY A N 1
ATOM 1631 C CA . GLY A 1 216 ? -13.078 10.773 20.094 1 97.44 216 GLY A CA 1
ATOM 1632 C C . GLY A 1 216 ? -11.688 11.273 20.438 1 97.44 216 GLY A C 1
ATOM 1633 O O . GLY A 1 216 ? -11.516 12.414 20.859 1 97.44 216 GLY A O 1
ATOM 1634 N N . LYS A 1 217 ? -10.75 10.414 20.219 1 98.5 217 LYS A N 1
ATOM 1635 C CA . LYS A 1 217 ? -9.375 10.797 20.516 1 98.5 217 LYS A CA 1
ATOM 1636 C C . LYS A 1 217 ? -8.508 10.773 19.25 1 98.5 217 LYS A C 1
ATOM 1638 O O . LYS A 1 217 ? -8.844 10.094 18.281 1 98.5 217 LYS A O 1
ATOM 1643 N N . ILE A 1 218 ? -7.367 11.492 19.281 1 98.81 218 ILE A N 1
ATOM 1644 C CA . ILE A 1 218 ? -6.445 11.477 18.156 1 98.81 218 ILE A CA 1
ATOM 1645 C C . ILE A 1 218 ? -5.621 10.188 18.188 1 98.81 218 ILE A C 1
ATOM 1647 O O . ILE A 1 218 ? -4.859 9.953 19.125 1 98.81 218 ILE A O 1
ATOM 1651 N N . ALA A 1 219 ? -5.855 9.445 17.141 1 98.88 219 ALA A N 1
ATOM 1652 C CA . ALA A 1 219 ? -5.129 8.18 17.078 1 98.88 219 ALA A CA 1
ATOM 1653 C C . ALA A 1 219 ? -3.826 8.344 16.297 1 98.88 219 ALA A C 1
ATOM 1655 O O . ALA A 1 219 ? -3.834 8.781 15.141 1 98.88 219 ALA A O 1
ATOM 1656 N N . ILE A 1 220 ? -2.627 8.023 16.906 1 98.69 220 ILE A N 1
ATOM 1657 C CA . ILE A 1 220 ? -1.31 8.102 16.281 1 98.69 220 ILE A CA 1
ATOM 1658 C C . ILE A 1 220 ? -0.659 6.719 16.281 1 98.69 220 ILE A C 1
ATOM 1660 O O . ILE A 1 220 ? -0.416 6.141 17.344 1 98.69 220 ILE A O 1
ATOM 1664 N N . SER A 1 221 ? -0.549 6.199 15.117 1 98.19 221 SER A N 1
ATOM 1665 C CA . SER A 1 221 ? 0.116 4.906 15 1 98.19 221 SER A CA 1
ATOM 1666 C C . SER A 1 221 ? 1.37 5 14.141 1 98.19 221 SER A C 1
ATOM 1668 O O . SER A 1 221 ? 1.391 5.727 13.148 1 98.19 221 SER A O 1
ATOM 1670 N N . GLN A 1 222 ? 2.441 4.328 14.594 1 97.38 222 GLN A N 1
ATOM 1671 C CA . GLN A 1 222 ? 3.652 4.184 13.797 1 97.38 222 GLN A CA 1
ATOM 1672 C C . GLN A 1 222 ? 3.627 2.891 12.984 1 97.38 222 GLN A C 1
ATOM 1674 O O . GLN A 1 222 ? 3.527 1.801 13.555 1 97.38 222 GLN A O 1
ATOM 1679 N N . ILE A 1 223 ? 3.635 2.99 11.766 1 97.31 223 ILE A N 1
ATOM 1680 C CA . ILE A 1 223 ? 3.523 1.847 10.867 1 97.31 223 ILE A CA 1
ATOM 1681 C C . ILE A 1 223 ? 4.887 1.539 10.25 1 97.31 223 ILE A C 1
ATOM 1683 O O . ILE A 1 223 ? 5.566 2.438 9.75 1 97.31 223 ILE A O 1
ATOM 1687 N N . PHE A 1 224 ? 5.254 0.358 10.258 1 95.69 224 PHE A N 1
ATOM 1688 C CA . PHE A 1 224 ? 6.543 -0.076 9.727 1 95.69 224 PHE A CA 1
ATOM 1689 C C . PHE A 1 224 ? 6.363 -0.824 8.414 1 95.69 224 PHE A C 1
ATOM 1691 O O . PHE A 1 224 ? 5.348 -1.496 8.211 1 95.69 224 PHE A O 1
ATOM 1698 N N . LEU A 1 225 ? 7.281 -0.695 7.617 1 94.44 225 LEU A N 1
ATOM 1699 C CA . LEU A 1 225 ? 7.262 -1.374 6.324 1 94.44 225 LEU A CA 1
ATOM 1700 C C . LEU A 1 225 ? 7.527 -2.867 6.492 1 94.44 225 LEU A C 1
ATOM 1702 O O . LEU A 1 225 ? 8.242 -3.277 7.41 1 94.44 225 LEU A O 1
ATOM 1706 N N . MET B 1 1 ? -12.641 -28.109 1.159 1 72.62 1 MET B N 1
ATOM 1707 C CA . MET B 1 1 ? -11.766 -26.938 1.089 1 72.62 1 MET B CA 1
ATOM 1708 C C . MET B 1 1 ? -12.047 -26.125 -0.171 1 72.62 1 MET B C 1
ATOM 1710 O O . MET B 1 1 ? -12.055 -26.656 -1.276 1 72.62 1 MET B O 1
ATOM 1714 N N . THR B 1 2 ? -12.539 -24.984 0.097 1 88.75 2 THR B N 1
ATOM 1715 C CA . THR B 1 2 ? -12.898 -24.203 -1.075 1 88.75 2 THR B CA 1
ATOM 1716 C C . THR B 1 2 ? -11.852 -23.125 -1.344 1 88.75 2 THR B C 1
ATOM 1718 O O . THR B 1 2 ? -11.578 -22.281 -0.48 1 88.75 2 THR B O 1
ATOM 1721 N N . ILE B 1 3 ? -11.281 -23.203 -2.467 1 94.88 3 ILE B N 1
ATOM 1722 C CA . ILE B 1 3 ? -10.172 -22.344 -2.857 1 94.88 3 ILE B CA 1
ATOM 1723 C C . ILE B 1 3 ? -10.609 -21.406 -3.994 1 94.88 3 ILE B C 1
ATOM 1725 O O . ILE B 1 3 ? -11.242 -21.859 -4.953 1 94.88 3 ILE B O 1
ATOM 1729 N N . ILE B 1 4 ? -10.25 -20.203 -3.754 1 96.56 4 ILE B N 1
ATOM 1730 C CA . ILE B 1 4 ? -10.516 -19.359 -4.914 1 96.56 4 ILE B CA 1
ATOM 1731 C C . ILE B 1 4 ? -9.195 -18.891 -5.523 1 96.56 4 ILE B C 1
ATOM 1733 O O . ILE B 1 4 ? -8.219 -18.672 -4.805 1 96.56 4 ILE B O 1
ATOM 1737 N N . LEU B 1 5 ? -9.219 -18.781 -6.797 1 98.5 5 LEU B N 1
ATOM 1738 C CA . LEU B 1 5 ? -8.086 -18.25 -7.551 1 98.5 5 LEU B CA 1
ATOM 1739 C C . LEU B 1 5 ? -8.398 -16.859 -8.094 1 98.5 5 LEU B C 1
ATOM 1741 O O . LEU B 1 5 ? -9.516 -16.609 -8.562 1 98.5 5 LEU B O 1
ATOM 1745 N N . THR B 1 6 ? -7.441 -16.062 -8.039 1 98.19 6 THR B N 1
ATOM 1746 C CA . THR B 1 6 ? -7.57 -14.734 -8.641 1 98.19 6 THR B CA 1
ATOM 1747 C C . THR B 1 6 ? -6.234 -14.266 -9.211 1 98.19 6 THR B C 1
ATOM 1749 O O . THR B 1 6 ? -5.223 -14.961 -9.086 1 98.19 6 THR B O 1
ATOM 1752 N N . ASN B 1 7 ? -6.34 -13.266 -9.93 1 97.81 7 ASN B N 1
ATOM 1753 C CA . ASN B 1 7 ? -5.141 -12.688 -10.531 1 97.81 7 ASN B CA 1
ATOM 1754 C C . ASN B 1 7 ? -5.418 -11.305 -11.109 1 97.81 7 ASN B C 1
ATOM 1756 O O . ASN B 1 7 ? -6.383 -11.117 -11.852 1 97.81 7 ASN B O 1
ATOM 1760 N N . ASP B 1 8 ? -4.367 -10.438 -10.93 1 96.19 8 ASP B N 1
ATOM 1761 C CA . ASP B 1 8 ? -4.676 -9.086 -11.375 1 96.19 8 ASP B CA 1
ATOM 1762 C C . ASP B 1 8 ? -4.434 -8.93 -12.875 1 96.19 8 ASP B C 1
ATOM 1764 O O . ASP B 1 8 ? -4.871 -7.953 -13.477 1 96.19 8 ASP B O 1
ATOM 1768 N N . ASP B 1 9 ? -4.137 -9.906 -13.5 1 92.69 9 ASP B N 1
ATOM 1769 C CA . ASP B 1 9 ? -4.012 -9.914 -14.953 1 92.69 9 ASP B CA 1
ATOM 1770 C C . ASP B 1 9 ? -5.359 -10.172 -15.625 1 92.69 9 ASP B C 1
ATOM 1772 O O . ASP B 1 9 ? -5.512 -9.961 -16.828 1 92.69 9 ASP B O 1
ATOM 1776 N N . GLY B 1 10 ? -6.059 -10.773 -14.836 1 96.81 10 GLY B N 1
ATOM 1777 C CA . GLY B 1 10 ? -7.406 -11 -15.328 1 96.81 10 GLY B CA 1
ATOM 1778 C C . GLY B 1 10 ? -7.742 -12.469 -15.492 1 96.81 10 GLY B C 1
ATOM 1779 O O . GLY B 1 10 ? -6.848 -13.312 -15.586 1 96.81 10 GLY B O 1
ATOM 1780 N N . ILE B 1 11 ? -9.203 -12.711 -15.609 1 96.94 11 ILE B N 1
ATOM 1781 C CA . ILE B 1 11 ? -9.719 -14.07 -15.516 1 96.94 11 ILE B CA 1
ATOM 1782 C C . ILE B 1 11 ? -9.336 -14.859 -16.766 1 96.94 11 ILE B C 1
ATOM 1784 O O . ILE B 1 11 ? -9.336 -16.094 -16.766 1 96.94 11 ILE B O 1
ATOM 1788 N N . ASP B 1 12 ? -8.773 -14.102 -17.797 1 96.31 12 ASP B N 1
ATOM 1789 C CA . ASP B 1 12 ? -8.438 -14.789 -19.047 1 96.31 12 ASP B CA 1
ATOM 1790 C C . ASP B 1 12 ? -6.926 -14.891 -19.234 1 96.31 1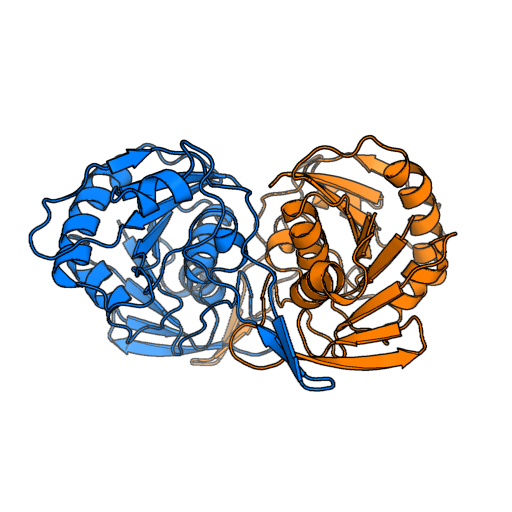2 ASP B C 1
ATOM 1792 O O . ASP B 1 12 ? -6.453 -15.328 -20.281 1 96.31 12 ASP B O 1
ATOM 1796 N N . ALA B 1 13 ? -6.379 -14.469 -18.219 1 95.81 13 ALA B N 1
ATOM 1797 C CA . ALA B 1 13 ? -4.926 -14.43 -18.344 1 95.81 13 ALA B CA 1
ATOM 1798 C C . ALA B 1 13 ? -4.324 -15.828 -18.25 1 95.81 13 ALA B C 1
ATOM 1800 O O . ALA B 1 13 ? -4.879 -16.703 -17.594 1 95.81 13 ALA B O 1
ATOM 1801 N N . PRO B 1 14 ? -3.16 -15.969 -18.906 1 95.81 14 PRO B N 1
ATOM 1802 C CA . PRO B 1 14 ? -2.521 -17.281 -18.844 1 95.81 14 PRO B CA 1
ATOM 1803 C C . PRO B 1 14 ? -2.061 -17.656 -17.438 1 95.81 14 PRO B C 1
ATOM 1805 O O . PRO B 1 14 ? -2.01 -18.828 -17.078 1 95.81 14 PRO B O 1
ATOM 1808 N N . GLY B 1 15 ? -1.901 -16.609 -16.703 1 95.19 15 GLY B N 1
ATOM 1809 C CA . GLY B 1 15 ? -1.372 -16.859 -15.375 1 95.19 15 GLY B CA 1
ATOM 1810 C C . GLY B 1 15 ? -2.359 -17.562 -14.461 1 95.19 15 GLY B C 1
ATOM 1811 O O . GLY B 1 15 ? -1.989 -18.484 -13.734 1 95.19 15 GLY B O 1
ATOM 1812 N N . ILE B 1 16 ? -3.58 -17.109 -14.453 1 98.25 16 ILE B N 1
ATOM 1813 C CA . ILE B 1 16 ? -4.555 -17.75 -13.57 1 98.25 16 ILE B CA 1
ATOM 1814 C C . ILE B 1 16 ? -4.863 -19.156 -14.078 1 98.25 16 ILE B C 1
ATOM 1816 O O . ILE B 1 16 ? -5.125 -20.062 -13.281 1 98.25 16 ILE B O 1
ATOM 1820 N N . LYS B 1 17 ? -4.805 -19.375 -15.32 1 97.31 17 LYS B N 1
ATOM 1821 C CA . LYS B 1 17 ? -4.945 -20.719 -15.852 1 97.31 17 LYS B CA 1
ATOM 1822 C C . LYS B 1 17 ? -3.818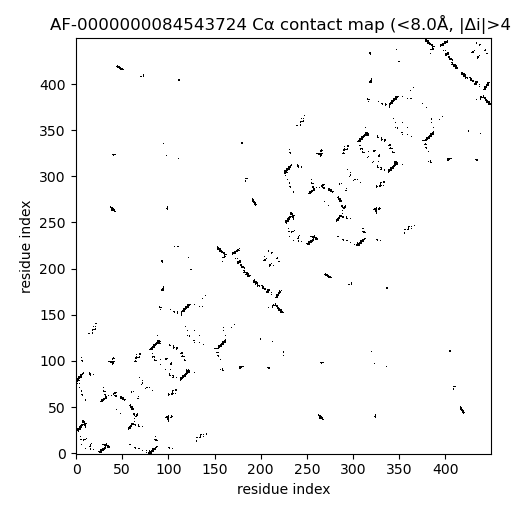 -21.625 -15.352 1 97.31 17 LYS B C 1
ATOM 1824 O O . LYS B 1 17 ? -4.059 -22.766 -14.961 1 97.31 17 LYS B O 1
ATOM 1829 N N . ALA B 1 18 ? -2.6 -20.969 -15.453 1 95.25 18 ALA B N 1
ATOM 1830 C CA . ALA B 1 18 ? -1.444 -21.719 -14.977 1 95.25 18 ALA B CA 1
ATOM 1831 C C . ALA B 1 18 ? -1.582 -22.062 -13.5 1 95.25 18 ALA B C 1
ATOM 1833 O O . ALA B 1 18 ? -1.241 -23.172 -13.078 1 95.25 18 ALA B O 1
ATOM 1834 N N . LEU B 1 19 ? -2.057 -21.141 -12.75 1 98.06 19 LEU B N 1
ATOM 1835 C CA . LEU B 1 19 ? -2.275 -21.359 -11.328 1 98.06 19 LEU B CA 1
ATOM 1836 C C . LEU B 1 19 ? -3.312 -22.469 -11.102 1 98.06 19 LEU B C 1
ATOM 1838 O O . LEU B 1 19 ? -3.111 -23.344 -10.273 1 98.06 19 LEU B O 1
ATOM 1842 N N . SER B 1 20 ? -4.352 -22.422 -11.75 1 97.69 20 SER B N 1
ATOM 1843 C CA . SER B 1 20 ? -5.395 -23.438 -11.625 1 97.69 20 SER B CA 1
ATOM 1844 C C . SER B 1 20 ? -4.848 -24.828 -11.906 1 97.69 20 SER B C 1
ATOM 1846 O O . SER B 1 20 ? -5.18 -25.781 -11.211 1 97.69 20 SER B O 1
ATOM 1848 N N . ALA B 1 21 ? -4.07 -24.766 -12.852 1 94.19 21 ALA B N 1
ATOM 1849 C CA . ALA B 1 21 ? -3.508 -26.062 -13.219 1 94.19 21 ALA B CA 1
ATOM 1850 C C . ALA B 1 21 ? -2.59 -26.594 -12.125 1 94.19 21 ALA B C 1
ATOM 1852 O O . ALA B 1 21 ? -2.355 -27.812 -12.039 1 94.19 21 ALA B O 1
ATOM 1853 N N . ALA B 1 22 ? -2.012 -25.781 -11.375 1 96.31 22 ALA B N 1
ATOM 1854 C CA . ALA B 1 22 ? -1.081 -26.172 -10.32 1 96.31 22 ALA B CA 1
ATOM 1855 C C . ALA B 1 22 ? -1.828 -26.641 -9.07 1 96.31 22 ALA B C 1
ATOM 1857 O O . ALA B 1 22 ? -1.223 -27.156 -8.133 1 96.31 22 ALA B O 1
ATOM 1858 N N . VAL B 1 23 ? -3.217 -26.234 -9.102 1 92.81 23 VAL B N 1
ATOM 1859 C CA . VAL B 1 23 ? -3.98 -26.578 -7.906 1 92.81 23 VAL B CA 1
ATOM 1860 C C . VAL B 1 23 ? -4.73 -27.891 -8.133 1 92.81 23 VAL B C 1
ATOM 1862 O O . VAL B 1 23 ? -5.43 -28.047 -9.133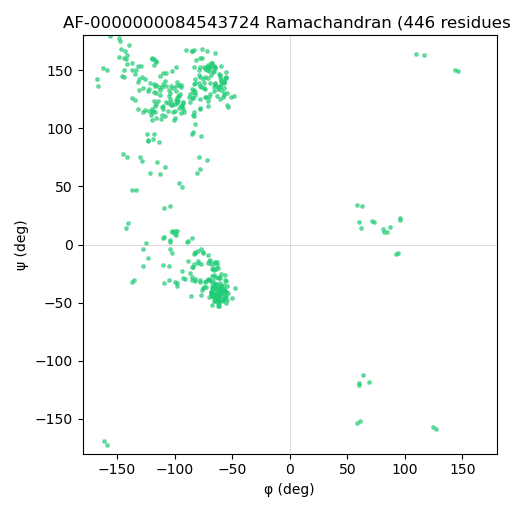 1 92.81 23 VAL B O 1
ATOM 1865 N N . LYS B 1 24 ? -4.543 -28.938 -7.117 1 86.44 24 LYS B N 1
ATOM 1866 C CA . LYS B 1 24 ? -5.074 -30.297 -7.254 1 86.44 24 LYS B CA 1
ATOM 1867 C C . LYS B 1 24 ? -6.555 -30.344 -6.902 1 86.44 24 LYS B C 1
ATOM 1869 O O . LYS B 1 24 ? -7.277 -31.234 -7.348 1 86.44 24 LYS B O 1
ATOM 1874 N N . SER B 1 25 ? -7.023 -29.172 -6.438 1 88.88 25 SER B N 1
ATOM 1875 C CA . SER B 1 25 ? -8.398 -29.188 -5.953 1 88.88 25 SER B CA 1
ATOM 1876 C C . SER B 1 25 ? -9.289 -28.281 -6.805 1 88.88 25 SER B C 1
ATOM 1878 O O . SER B 1 25 ? -8.805 -27.375 -7.473 1 88.88 25 SER B O 1
ATOM 1880 N N . PRO B 1 26 ? -10.367 -28.734 -6.602 1 88.94 26 PRO B N 1
ATOM 1881 C CA . PRO B 1 26 ? -11.25 -27.844 -7.355 1 88.94 26 PRO B CA 1
ATOM 1882 C C . PRO B 1 26 ? -11.258 -26.422 -6.805 1 88.94 26 PRO B C 1
ATOM 1884 O O . PRO B 1 26 ? -11.188 -26.219 -5.59 1 88.94 26 PRO B O 1
ATOM 1887 N N . CYS B 1 27 ? -11.25 -25.484 -7.715 1 93.5 27 CYS B N 1
ATOM 1888 C CA . CYS B 1 27 ? -11.156 -24.094 -7.32 1 93.5 27 CYS B CA 1
ATOM 1889 C C . CYS B 1 27 ? -12.188 -23.25 -8.062 1 93.5 27 CYS B C 1
ATOM 1891 O O . CYS B 1 27 ? -12.617 -23.609 -9.156 1 93.5 27 CYS B O 1
ATOM 1893 N N . LEU B 1 28 ? -12.617 -22.234 -7.449 1 95.69 28 LEU B N 1
ATOM 1894 C CA . LEU B 1 28 ? -13.438 -21.219 -8.094 1 95.69 28 LEU B CA 1
ATOM 1895 C C . LEU B 1 28 ? -12.578 -20.031 -8.555 1 95.69 28 LEU B C 1
ATOM 1897 O O . LEU B 1 28 ? -11.688 -19.594 -7.828 1 95.69 28 LEU B O 1
ATOM 1901 N N . TRP B 1 29 ? -12.664 -19.75 -9.797 1 97.56 29 TRP B N 1
ATOM 1902 C CA . TRP B 1 29 ? -11.977 -18.578 -10.305 1 97.56 29 TRP B CA 1
ATOM 1903 C C . TRP B 1 29 ? -12.812 -17.312 -10.094 1 97.56 29 TRP B C 1
ATOM 1905 O O . TRP B 1 29 ? -13.914 -17.203 -10.633 1 97.56 29 TRP B O 1
ATOM 1915 N N . VAL B 1 30 ? -12.461 -16.453 -9.359 1 98.25 30 VAL B N 1
ATOM 1916 C CA . VAL B 1 30 ? -13.047 -15.141 -9.117 1 98.25 30 VAL B CA 1
ATOM 1917 C C . VAL B 1 30 ? -12 -14.055 -9.375 1 98.25 30 VAL B C 1
ATOM 1919 O O . VAL B 1 30 ? -11.211 -13.727 -8.484 1 98.25 30 VAL B O 1
ATOM 1922 N N . ALA B 1 31 ? -11.914 -13.617 -10.508 1 98.69 31 ALA B N 1
ATOM 1923 C CA . ALA B 1 31 ? -10.797 -12.766 -10.922 1 98.69 31 ALA B CA 1
ATOM 1924 C C . ALA B 1 31 ? -11.289 -11.594 -11.766 1 98.69 31 ALA B C 1
ATOM 1926 O O . ALA B 1 31 ? -12.383 -11.641 -12.336 1 98.69 31 ALA B O 1
ATOM 1927 N N . PRO B 1 32 ? -10.539 -10.586 -11.781 1 98.25 32 PRO B N 1
ATOM 1928 C CA . PRO B 1 32 ? -10.953 -9.43 -12.578 1 98.25 32 PRO B CA 1
ATOM 1929 C C . PRO B 1 32 ? -11.18 -9.781 -14.047 1 98.25 32 PRO B C 1
ATOM 1931 O O . PRO B 1 32 ? -10.445 -10.586 -14.617 1 98.25 32 PRO B O 1
ATOM 1934 N N . ARG B 1 33 ? -12.234 -9.141 -14.508 1 95.81 33 ARG B N 1
ATOM 1935 C CA . ARG B 1 33 ? -12.562 -9.305 -15.922 1 95.81 33 ARG B CA 1
ATOM 1936 C C . ARG B 1 33 ? -11.445 -8.758 -16.812 1 95.81 33 ARG B C 1
ATOM 1938 O O . ARG B 1 33 ? -11.117 -9.344 -17.844 1 95.81 33 ARG B O 1
ATOM 1945 N N . ASP B 1 34 ? -10.805 -7.707 -16.344 1 92.12 34 ASP B N 1
ATOM 1946 C CA . ASP B 1 34 ? -9.797 -6.988 -17.109 1 92.12 34 ASP B CA 1
ATOM 1947 C C . ASP B 1 34 ? -8.445 -7 -16.406 1 92.12 34 ASP B C 1
ATOM 1949 O O . ASP B 1 34 ? -8.375 -7.273 -15.203 1 92.12 34 ASP B O 1
ATOM 1953 N N . HIS B 1 35 ? -7.48 -6.75 -17.141 1 87.5 35 HIS B N 1
ATOM 1954 C CA . HIS B 1 35 ? -6.141 -6.652 -16.562 1 87.5 35 HIS B CA 1
ATOM 1955 C C . HIS B 1 35 ? -5.973 -5.363 -15.773 1 87.5 35 HIS B C 1
ATOM 1957 O O . HIS B 1 35 ? -6.215 -4.27 -16.297 1 87.5 35 HIS B O 1
ATOM 1963 N N . LEU B 1 36 ? -5.414 -5.461 -14.594 1 82.5 36 LEU B N 1
ATOM 1964 C CA . LEU B 1 36 ? -5.324 -4.312 -13.695 1 82.5 36 LEU B CA 1
ATOM 1965 C C . LEU B 1 36 ? -3.953 -4.242 -13.039 1 82.5 36 LEU B C 1
ATOM 1967 O O . LEU B 1 36 ? -3.848 -3.98 -11.836 1 82.5 36 LEU B O 1
ATOM 1971 N N . SER B 1 37 ? -3.066 -4.391 -13.828 1 80.12 37 SER B N 1
ATOM 1972 C CA . SER B 1 37 ? -1.714 -4.359 -13.281 1 80.12 37 SER B CA 1
ATOM 1973 C C . SER B 1 37 ? -1.449 -3.057 -12.539 1 80.12 37 SER B C 1
ATOM 1975 O O . SER B 1 37 ? -1.911 -1.992 -12.953 1 80.12 37 SER B O 1
ATOM 1977 N N . GLY B 1 38 ? -0.744 -3.156 -11.391 1 79.88 38 GLY B N 1
ATOM 1978 C CA . GLY B 1 38 ? -0.316 -2.01 -10.609 1 79.88 38 GLY B CA 1
ATOM 1979 C C . GLY B 1 38 ? -1.462 -1.309 -9.898 1 79.88 38 GLY B C 1
ATOM 1980 O O . GLY B 1 38 ? -1.34 -0.145 -9.516 1 79.88 38 GLY B O 1
ATOM 1981 N N . CYS B 1 39 ? -2.564 -1.965 -9.703 1 82.25 39 CYS B N 1
ATOM 1982 C CA . CYS B 1 39 ? -3.742 -1.319 -9.133 1 82.25 39 CYS B CA 1
ATOM 1983 C C . CYS B 1 39 ? -3.664 -1.282 -7.613 1 82.25 39 CYS B C 1
ATOM 1985 O O . CYS B 1 39 ? -4.434 -0.57 -6.965 1 82.25 39 CYS B O 1
ATOM 1987 N N . GLY B 1 40 ? -2.621 -2.01 -7.078 1 91.56 40 GLY B N 1
ATOM 1988 C CA . GLY B 1 40 ? -2.521 -2.016 -5.629 1 91.56 40 GLY B CA 1
ATOM 1989 C C . GLY B 1 40 ? -3.74 -2.607 -4.949 1 91.56 40 GLY B C 1
ATOM 1990 O O . GLY B 1 40 ? -4.41 -3.477 -5.512 1 91.56 40 GLY B O 1
ATOM 1991 N N . HIS B 1 41 ? -3.988 -2.139 -3.707 1 96.56 41 HIS B N 1
ATOM 1992 C CA . HIS B 1 41 ? -5.09 -2.686 -2.924 1 96.56 41 HIS B CA 1
ATOM 1993 C C . HIS B 1 41 ? -6.34 -1.82 -3.053 1 96.56 41 HIS B C 1
ATOM 1995 O O . HIS B 1 41 ? -6.988 -1.504 -2.053 1 96.56 41 HIS B O 1
ATOM 2001 N N . GLN B 1 42 ? -6.68 -1.603 -4.223 1 93.38 42 GLN B N 1
ATOM 2002 C CA . GLN B 1 42 ? -7.859 -0.795 -4.52 1 93.38 42 GLN B CA 1
ATOM 2003 C C . GLN B 1 42 ? -9.141 -1.602 -4.332 1 93.38 42 GLN B C 1
ATOM 2005 O O . GLN B 1 42 ? -9.188 -2.791 -4.656 1 93.38 42 GLN B O 1
ATOM 2010 N N . VAL B 1 43 ? -10.172 -0.938 -3.846 1 93.44 43 VAL B N 1
ATOM 2011 C CA . VAL B 1 43 ? -11.492 -1.551 -3.719 1 93.44 43 VAL B CA 1
ATOM 2012 C C . VAL B 1 43 ? -12.547 -0.629 -4.32 1 93.44 43 VAL B C 1
ATOM 2014 O O . VAL B 1 43 ? -12.438 0.596 -4.238 1 93.44 43 VAL B O 1
ATOM 2017 N N . THR B 1 44 ? -13.477 -1.238 -4.941 1 93.31 44 THR B N 1
ATOM 2018 C CA . THR B 1 44 ? -14.555 -0.496 -5.59 1 93.31 44 THR B CA 1
ATOM 2019 C C . THR B 1 44 ? -15.734 -0.311 -4.637 1 93.31 44 THR B C 1
ATOM 2021 O O . THR B 1 44 ? -16.359 -1.287 -4.227 1 93.31 44 THR B O 1
ATOM 2024 N N . THR B 1 45 ? -15.984 1.009 -4.254 1 91.25 45 THR B N 1
ATOM 2025 C CA . THR B 1 45 ? -17.078 1.243 -3.312 1 91.25 45 THR B CA 1
ATOM 2026 C C . THR B 1 45 ? -18.094 2.211 -3.898 1 91.25 45 THR B C 1
ATOM 2028 O O . THR B 1 45 ? -19.25 2.252 -3.453 1 91.25 45 THR B O 1
ATOM 2031 N N . ALA B 1 46 ? -17.734 2.832 -4.969 1 90.12 46 ALA B N 1
ATOM 2032 C CA . ALA B 1 46 ? -18.594 3.92 -5.434 1 90.12 46 ALA B CA 1
ATOM 2033 C C . ALA B 1 46 ? -19.531 3.449 -6.547 1 90.12 46 ALA B C 1
ATOM 2035 O O . ALA B 1 46 ? -20.578 4.047 -6.777 1 90.12 46 ALA B O 1
ATOM 2036 N N . THR B 1 47 ? -19.062 2.625 -7.238 1 93.31 47 THR B N 1
ATOM 2037 C CA . THR B 1 47 ? -19.859 2.105 -8.344 1 93.31 47 THR B CA 1
ATOM 2038 C C . THR B 1 47 ? -20.125 0.612 -8.172 1 93.31 47 THR B C 1
ATOM 2040 O O . THR B 1 47 ? -19.344 -0.088 -7.523 1 93.31 47 THR B O 1
ATOM 2043 N N . PRO B 1 48 ? -21.234 0.078 -8.766 1 97.56 48 PRO B N 1
ATOM 2044 C CA . PRO B 1 48 ? -21.484 -1.361 -8.672 1 97.56 48 PRO B CA 1
ATOM 2045 C C . PRO B 1 48 ? -20.453 -2.193 -9.422 1 97.56 48 PRO B C 1
ATOM 2047 O O . PRO B 1 48 ? -19.859 -1.723 -10.406 1 97.56 48 PRO B O 1
ATOM 2050 N N . ILE B 1 49 ? -20.312 -3.289 -8.828 1 98 49 ILE B N 1
ATOM 2051 C CA . ILE B 1 49 ? -19.406 -4.234 -9.461 1 98 49 ILE B CA 1
ATOM 2052 C C . ILE B 1 49 ? -20.203 -5.32 -10.18 1 98 49 ILE B C 1
ATOM 2054 O O . ILE B 1 49 ? -21.016 -6.016 -9.562 1 98 49 ILE B O 1
ATOM 2058 N N . ASN B 1 50 ? -19.906 -5.398 -11.5 1 98.44 50 ASN B N 1
ATOM 2059 C CA . ASN B 1 50 ? -20.594 -6.434 -12.273 1 98.44 50 ASN B CA 1
ATOM 2060 C C . ASN B 1 50 ? -19.875 -7.777 -12.156 1 98.44 50 ASN B C 1
ATOM 2062 O O . ASN B 1 50 ? -18.656 -7.848 -12.281 1 98.44 50 ASN B O 1
ATOM 2066 N N . ILE B 1 51 ? -20.578 -8.758 -11.883 1 98 51 ILE B N 1
ATOM 2067 C CA . ILE B 1 51 ? -20.047 -10.117 -11.867 1 98 51 ILE B CA 1
ATOM 2068 C C . ILE B 1 51 ? -20.625 -10.906 -13.039 1 98 51 ILE B C 1
ATOM 2070 O O . ILE B 1 51 ? -21.844 -11.102 -13.133 1 98 51 ILE B O 1
ATOM 2074 N N . SER B 1 52 ? -19.844 -11.273 -13.844 1 97.81 52 SER B N 1
ATOM 2075 C CA . SER B 1 52 ? -20.234 -12.148 -14.945 1 97.81 52 SER B CA 1
ATOM 2076 C C . SER B 1 52 ? -19.875 -13.602 -14.648 1 97.81 52 SER B C 1
ATOM 2078 O O . SER B 1 52 ? -18.688 -13.953 -14.602 1 97.81 52 SER B O 1
ATOM 2080 N N . ARG B 1 53 ? -20.719 -14.422 -14.516 1 96.38 53 ARG B N 1
ATOM 2081 C CA . ARG B 1 53 ? -20.5 -15.852 -14.305 1 96.38 53 ARG B CA 1
ATOM 2082 C C . ARG B 1 53 ? -20.297 -16.578 -15.633 1 96.38 53 ARG B C 1
ATOM 2084 O O . ARG B 1 53 ? -21.266 -16.891 -16.328 1 96.38 53 ARG B O 1
ATOM 2091 N N . ARG B 1 54 ? -19.234 -16.703 -15.828 1 96.5 54 ARG B N 1
ATOM 2092 C CA . ARG B 1 54 ? -18.859 -17.266 -17.125 1 96.5 54 ARG B CA 1
ATOM 2093 C C . ARG B 1 54 ? -19.125 -18.766 -17.172 1 96.5 54 ARG B C 1
ATOM 2095 O O . ARG B 1 54 ? -19.375 -19.328 -18.234 1 96.5 54 ARG B O 1
ATOM 2102 N N . SER B 1 55 ? -18.922 -19.422 -16.172 1 95.94 55 SER B N 1
ATOM 2103 C CA . SER B 1 55 ? -19.234 -20.828 -15.961 1 95.94 55 SER B CA 1
ATOM 2104 C C . SER B 1 55 ? -19.578 -21.094 -14.5 1 95.94 55 SER B C 1
ATOM 2106 O O . SER B 1 55 ? -19.547 -20.188 -13.664 1 95.94 55 SER B O 1
ATOM 2108 N N . PRO B 1 56 ? -19.875 -22.109 -14.18 1 93.06 56 PRO B N 1
ATOM 2109 C CA . PRO B 1 56 ? -20.219 -22.359 -12.781 1 93.06 56 PRO B CA 1
ATOM 2110 C C . PRO B 1 56 ? -19.047 -22.125 -11.836 1 93.06 56 PRO B C 1
ATOM 2112 O O . PRO B 1 56 ? -19.25 -21.984 -10.625 1 93.06 56 PRO B O 1
ATOM 2115 N N . THR B 1 57 ? -18.031 -22.062 -12.328 1 92.25 57 THR B N 1
ATOM 2116 C CA . THR B 1 57 ? -16.891 -21.938 -11.43 1 92.25 57 THR B CA 1
ATOM 2117 C C . THR B 1 57 ? -16.016 -20.75 -11.828 1 92.25 57 THR B C 1
ATOM 2119 O O . THR B 1 57 ? -14.93 -20.562 -11.273 1 92.25 57 THR B O 1
ATOM 2122 N N . HIS B 1 58 ? -16.281 -20.078 -12.867 1 97.06 58 HIS B N 1
ATOM 2123 C CA . HIS B 1 58 ? -15.484 -18.953 -13.32 1 97.06 58 HIS B CA 1
ATOM 2124 C C . HIS B 1 58 ? -16.297 -17.656 -13.273 1 97.06 58 HIS B C 1
ATOM 2126 O O . HIS B 1 58 ? -17.266 -17.5 -14.023 1 97.06 58 HIS B O 1
ATOM 2132 N N . TYR B 1 59 ? -15.906 -16.875 -12.328 1 97.94 59 TYR B N 1
ATOM 2133 C CA . TYR B 1 59 ? -16.578 -15.594 -12.172 1 97.94 59 TYR B CA 1
ATOM 2134 C C . TYR B 1 59 ? -15.664 -14.445 -12.562 1 97.94 59 TYR B C 1
ATOM 2136 O O . TYR B 1 59 ? -14.625 -14.227 -11.93 1 97.94 59 TYR B O 1
ATOM 2144 N N . ALA B 1 60 ? -16.078 -13.68 -13.586 1 98.25 60 ALA B N 1
ATOM 2145 C CA . ALA B 1 60 ? -15.344 -12.484 -14 1 98.25 60 ALA B CA 1
ATOM 2146 C C . ALA B 1 60 ? -15.906 -11.234 -13.328 1 98.25 60 ALA B C 1
ATOM 2148 O O . ALA B 1 60 ? -17.078 -10.898 -13.516 1 98.25 60 ALA B O 1
ATOM 2149 N N . ILE B 1 61 ? -15.055 -10.672 -12.656 1 98.19 61 ILE B N 1
ATOM 2150 C CA . ILE B 1 61 ? -15.5 -9.555 -11.82 1 98.19 61 ILE B CA 1
ATOM 2151 C C . ILE B 1 61 ? -15.047 -8.234 -12.438 1 98.19 61 ILE B C 1
ATOM 2153 O O . ILE B 1 61 ? -13.867 -8.062 -12.75 1 98.19 61 ILE B O 1
ATOM 2157 N N . ALA B 1 62 ? -15.984 -7.391 -12.711 1 97.19 62 ALA B N 1
ATOM 2158 C CA . ALA B 1 62 ? -15.617 -6.047 -13.164 1 97.19 62 ALA B CA 1
ATOM 2159 C C . ALA B 1 62 ? -15.18 -5.176 -11.992 1 97.19 62 ALA B C 1
ATOM 2161 O O . ALA B 1 62 ? -15.805 -4.152 -11.703 1 97.19 62 ALA B O 1
ATOM 2162 N N . GLY B 1 63 ? -14.062 -5.613 -11.406 1 96 63 GLY B N 1
ATOM 2163 C CA . GLY B 1 63 ? -13.469 -4.988 -10.234 1 96 63 GLY B CA 1
ATOM 2164 C C . GLY B 1 63 ? -12.016 -5.375 -10.031 1 96 63 GLY B C 1
ATOM 2165 O O . GLY B 1 63 ? -11.391 -5.961 -10.922 1 96 63 GLY B O 1
ATOM 2166 N N . THR B 1 64 ? -11.555 -5.008 -8.891 1 95.44 64 THR B N 1
ATOM 2167 C CA . THR B 1 64 ? -10.148 -5.211 -8.594 1 95.44 64 THR B CA 1
ATOM 2168 C C . THR B 1 64 ? -9.922 -6.578 -7.949 1 95.44 64 THR B C 1
ATOM 2170 O O . THR B 1 64 ? -10.875 -7.238 -7.539 1 95.44 64 THR B O 1
ATOM 2173 N N . PRO B 1 65 ? -8.648 -6.977 -7.883 1 97.38 65 PRO B N 1
ATOM 2174 C CA . PRO B 1 65 ? -8.391 -8.25 -7.215 1 97.38 65 PRO B CA 1
ATOM 2175 C C . PRO B 1 65 ? -8.906 -8.281 -5.777 1 97.38 65 PRO B C 1
ATOM 2177 O O . PRO B 1 65 ? -9.414 -9.312 -5.32 1 97.38 65 PRO B O 1
ATOM 2180 N N . ALA B 1 66 ? -8.852 -7.109 -4.996 1 95.44 66 ALA B N 1
ATOM 2181 C CA . ALA B 1 66 ? -9.406 -7.055 -3.641 1 95.44 66 ALA B CA 1
ATOM 2182 C C . ALA B 1 66 ? -10.922 -7.191 -3.658 1 95.44 66 ALA B C 1
ATOM 2184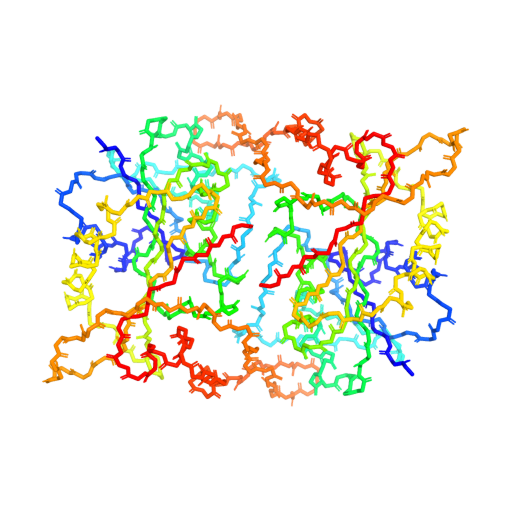 O O . ALA B 1 66 ? -11.5 -7.871 -2.807 1 95.44 66 ALA B O 1
ATOM 2185 N N . ASP B 1 67 ? -11.461 -6.691 -4.734 1 97 67 ASP B N 1
ATOM 2186 C CA . ASP B 1 67 ? -12.906 -6.852 -4.879 1 97 67 ASP B CA 1
ATOM 2187 C C . ASP B 1 67 ? -13.273 -8.312 -5.102 1 97 67 ASP B C 1
ATOM 2189 O O . ASP B 1 67 ? -14.273 -8.797 -4.562 1 97 67 ASP B O 1
ATOM 2193 N N . CYS B 1 68 ? -12.531 -8.805 -5.812 1 98.12 68 CYS B N 1
ATOM 2194 C CA . CYS B 1 68 ? -12.797 -10.211 -6.098 1 98.12 68 CYS B CA 1
ATOM 2195 C C . CYS B 1 68 ? -12.836 -11.023 -4.809 1 98.12 68 CYS B C 1
ATOM 2197 O O . CYS B 1 68 ? -13.742 -11.836 -4.613 1 98.12 68 CYS B O 1
ATOM 2199 N N . VAL B 1 69 ? -11.883 -10.789 -4.031 1 97.75 69 VAL B N 1
ATOM 2200 C CA . VAL B 1 69 ? -11.812 -11.547 -2.785 1 97.75 69 VAL B CA 1
ATOM 2201 C C . VAL B 1 69 ? -12.969 -11.156 -1.872 1 97.75 69 VAL B C 1
ATOM 2203 O O . VAL B 1 69 ? -13.617 -12.016 -1.277 1 97.75 69 VAL B O 1
ATOM 2206 N N . ARG B 1 70 ? -13.273 -9.945 -1.723 1 96.81 70 ARG B N 1
ATOM 2207 C CA . ARG B 1 70 ? -14.367 -9.5 -0.86 1 96.81 70 ARG B CA 1
ATOM 2208 C C . ARG B 1 70 ? -15.703 -10.086 -1.323 1 96.81 70 ARG B C 1
ATOM 2210 O O . ARG B 1 70 ? -16.5 -10.531 -0.506 1 96.81 70 ARG B O 1
ATOM 2217 N N . LEU B 1 71 ? -15.758 -10.133 -2.592 1 97.25 71 LEU B N 1
ATOM 2218 C CA . LEU B 1 71 ? -17 -10.656 -3.127 1 97.25 71 LEU B CA 1
ATOM 2219 C C . LEU B 1 71 ? -17.062 -12.172 -2.992 1 97.25 71 LEU B C 1
ATOM 2221 O O . LEU B 1 71 ? -18.125 -12.75 -2.785 1 97.25 71 LEU B O 1
ATOM 2225 N N . ALA B 1 72 ? -15.992 -12.68 -3.219 1 97.19 72 ALA B N 1
ATOM 2226 C CA . ALA B 1 72 ? -15.953 -14.117 -2.957 1 97.19 72 ALA B CA 1
ATOM 2227 C C . ALA B 1 72 ? -16.375 -14.43 -1.525 1 97.19 72 ALA B C 1
ATOM 2229 O O . ALA B 1 72 ? -17.234 -15.289 -1.299 1 97.19 72 ALA B O 1
ATOM 2230 N N . ILE B 1 73 ? -15.773 -13.727 -0.574 1 94.5 73 ILE B N 1
ATOM 2231 C CA . ILE B 1 73 ? -16.016 -13.984 0.841 1 94.5 73 ILE B CA 1
ATOM 2232 C C . ILE B 1 73 ? -17.469 -13.672 1.177 1 94.5 73 ILE B C 1
ATOM 2234 O O . ILE B 1 73 ? -18.125 -14.414 1.923 1 94.5 73 ILE B O 1
ATOM 2238 N N . SER B 1 74 ? -18.016 -12.75 0.589 1 94.06 74 SER B N 1
ATOM 2239 C CA . SER B 1 74 ? -19.328 -12.305 1.034 1 94.06 74 SER B CA 1
ATOM 2240 C C . SER B 1 74 ? -20.438 -13.008 0.266 1 94.06 74 SER B C 1
ATOM 2242 O O . SER B 1 74 ? -21.516 -13.266 0.817 1 94.06 74 SER B O 1
ATOM 2244 N N . HIS B 1 75 ? -20.109 -13.422 -1.085 1 93.88 75 HIS B N 1
ATOM 2245 C CA . HIS B 1 75 ? -21.281 -13.828 -1.858 1 93.88 75 HIS B CA 1
ATOM 2246 C C . HIS B 1 75 ? -21 -15.117 -2.633 1 93.88 75 HIS B C 1
ATOM 2248 O O . HIS B 1 75 ? -21.922 -15.891 -2.902 1 93.88 75 HIS B O 1
ATOM 2254 N N . LEU B 1 76 ? -19.828 -15.234 -2.957 1 92.94 76 LEU B N 1
ATOM 2255 C CA . LEU B 1 76 ? -19.625 -16.25 -3.975 1 92.94 76 LEU B CA 1
ATOM 2256 C C . LEU B 1 76 ? -19.141 -17.562 -3.346 1 92.94 76 LEU B C 1
ATOM 2258 O O . LEU B 1 76 ? -19.438 -18.641 -3.854 1 92.94 76 LEU B O 1
ATOM 2262 N N . CYS B 1 77 ? -18.406 -17.328 -2.293 1 90.38 77 CYS B N 1
ATOM 2263 C CA . CYS B 1 77 ? -17.812 -18.516 -1.683 1 90.38 77 CYS B CA 1
ATOM 2264 C C . CYS B 1 77 ? -17.75 -18.375 -0.166 1 90.38 77 CYS B C 1
ATOM 2266 O O . CYS B 1 77 ? -16.672 -18.188 0.4 1 90.38 77 CYS B O 1
ATOM 2268 N N . PRO B 1 78 ? -18.906 -18.578 0.52 1 82.31 78 PRO B N 1
ATOM 2269 C CA . PRO B 1 78 ? -18.953 -18.312 1.958 1 82.31 78 PRO B CA 1
ATOM 2270 C C . PRO B 1 78 ? -18.062 -19.25 2.768 1 82.31 78 PRO B C 1
ATOM 2272 O O . PRO B 1 78 ? -17.641 -18.906 3.879 1 82.31 78 PRO B O 1
ATOM 2275 N N . ASP B 1 79 ? -17.594 -20.406 2.191 1 88 79 ASP B N 1
ATOM 2276 C CA . ASP B 1 79 ? -16.75 -21.312 2.953 1 88 79 ASP B CA 1
ATOM 2277 C C . ASP B 1 79 ? -15.312 -21.297 2.443 1 88 79 ASP B C 1
ATOM 2279 O O . ASP B 1 79 ? -14.602 -22.297 2.529 1 88 79 ASP B O 1
ATOM 2283 N N . LEU B 1 80 ? -15 -20.234 2.002 1 91.94 80 LEU B N 1
ATOM 2284 C CA . LEU B 1 80 ? -13.695 -20.031 1.381 1 91.94 80 LEU B CA 1
ATOM 2285 C C . LEU B 1 80 ? -12.57 -20.375 2.357 1 91.94 80 LEU B C 1
ATOM 2287 O O . LEU B 1 80 ? -12.547 -19.859 3.48 1 91.94 80 LEU B O 1
ATOM 2291 N N . SER B 1 81 ? -11.695 -21.219 1.903 1 93.44 81 SER B N 1
ATOM 2292 C CA . SER B 1 81 ? -10.656 -21.703 2.801 1 93.44 81 SER B CA 1
ATOM 2293 C C . SER B 1 81 ? -9.289 -21.125 2.439 1 93.44 81 SER B C 1
ATOM 2295 O O . SER B 1 81 ? -8.445 -20.922 3.312 1 93.44 81 SER B O 1
ATOM 2297 N N . TRP B 1 82 ? -9.109 -20.922 1.211 1 96.38 82 TRP B N 1
ATOM 2298 C CA . TRP B 1 82 ? -7.832 -20.391 0.729 1 96.38 82 TRP B CA 1
ATOM 2299 C C . TRP B 1 82 ? -8.039 -19.438 -0.433 1 96.38 82 TRP B C 1
ATOM 2301 O O . TRP B 1 82 ? -8.93 -19.625 -1.26 1 96.38 82 TRP B O 1
ATOM 2311 N N . VAL B 1 83 ? -7.227 -18.469 -0.426 1 97.88 83 VAL B N 1
ATOM 2312 C CA . VAL B 1 83 ? -7.148 -17.609 -1.605 1 97.88 83 VAL B CA 1
ATOM 2313 C C . VAL B 1 83 ? -5.758 -17.719 -2.225 1 97.88 83 VAL B C 1
ATOM 2315 O O . VAL B 1 83 ? -4.75 -17.469 -1.553 1 97.88 83 VAL B O 1
ATOM 2318 N N . LEU B 1 84 ? -5.789 -18.109 -3.369 1 98.62 84 LEU B N 1
ATOM 2319 C CA . LEU B 1 84 ? -4.551 -18.141 -4.141 1 98.62 84 LEU B CA 1
ATOM 2320 C C . LEU B 1 84 ? -4.59 -17.125 -5.273 1 98.62 84 LEU B C 1
ATOM 2322 O O . LEU B 1 84 ? -5.508 -17.141 -6.094 1 98.62 84 LEU B O 1
ATOM 2326 N N . SER B 1 85 ? -3.576 -16.281 -5.398 1 98.69 85 SER B N 1
ATOM 2327 C CA . SER B 1 85 ? -3.543 -15.219 -6.391 1 98.69 85 SER B CA 1
ATOM 2328 C C . SER B 1 85 ? -2.324 -15.344 -7.301 1 98.69 85 SER B C 1
ATOM 2330 O O . SER B 1 85 ? -1.19 -15.406 -6.82 1 98.69 85 SER B O 1
ATOM 2332 N N . GLY B 1 86 ? -2.496 -15.234 -8.477 1 97.81 86 GLY B N 1
ATOM 2333 C CA . GLY B 1 86 ? -1.452 -15.367 -9.477 1 97.81 86 GLY B CA 1
ATOM 2334 C C . GLY B 1 86 ? -1.771 -16.422 -10.531 1 97.81 86 GLY B C 1
ATOM 2335 O O . GLY B 1 86 ? -2.932 -16.781 -10.719 1 97.81 86 GLY B O 1
ATOM 2336 N N . ILE B 1 87 ? -0.912 -16.906 -11.117 1 98.44 87 ILE B N 1
ATOM 2337 C CA . ILE B 1 87 ? 0.485 -16.484 -11.109 1 98.44 87 ILE B CA 1
ATOM 2338 C C . ILE B 1 87 ? 0.624 -15.148 -11.836 1 98.44 87 ILE B C 1
ATOM 2340 O O . ILE B 1 87 ? 0.29 -15.039 -13.016 1 98.44 87 ILE B O 1
ATOM 2344 N N . ASN B 1 88 ? 1.176 -14.211 -11.305 1 97.81 88 ASN B N 1
ATOM 2345 C CA . ASN B 1 88 ? 1.326 -12.891 -11.906 1 97.81 88 ASN B CA 1
ATOM 2346 C C . ASN B 1 88 ? 2.451 -12.875 -12.945 1 97.81 88 ASN B C 1
ATOM 2348 O O . ASN B 1 88 ? 3.523 -13.43 -12.703 1 97.81 88 ASN B O 1
ATOM 2352 N N . ALA B 1 89 ? 2 -12.43 -14.094 1 96.75 89 ALA B N 1
ATOM 2353 C CA . ALA B 1 89 ? 3.031 -12.32 -15.125 1 96.75 89 ALA B CA 1
ATOM 2354 C C . ALA B 1 89 ? 3.979 -11.164 -14.836 1 96.75 89 ALA B C 1
ATOM 2356 O O . ALA B 1 89 ? 4.016 -10.18 -15.578 1 96.75 89 ALA B O 1
ATOM 2357 N N . GLY B 1 90 ? 4.848 -11.148 -13.938 1 93.88 90 GLY B N 1
ATOM 2358 C CA . GLY B 1 90 ? 5.82 -10.219 -13.383 1 93.88 90 GLY B CA 1
ATOM 2359 C C . GLY B 1 90 ? 6.031 -10.398 -11.891 1 93.88 90 GLY B C 1
ATOM 2360 O O . GLY B 1 90 ? 5.094 -10.734 -11.164 1 93.88 90 GLY B O 1
ATOM 2361 N N . GLY B 1 91 ? 7.113 -10.133 -11.461 1 96.12 91 GLY B N 1
ATOM 2362 C CA . GLY B 1 91 ? 7.438 -10.32 -10.055 1 96.12 91 GLY B CA 1
ATOM 2363 C C . GLY B 1 91 ? 6.734 -9.336 -9.141 1 96.12 91 GLY B C 1
ATOM 2364 O O . GLY B 1 91 ? 6.375 -8.234 -9.57 1 96.12 91 GLY B O 1
ATOM 2365 N N . ASN B 1 92 ? 6.531 -9.75 -7.941 1 97.38 92 ASN B N 1
ATOM 2366 C CA . ASN B 1 92 ? 6.039 -8.906 -6.859 1 97.38 92 ASN B CA 1
ATOM 2367 C C . ASN B 1 92 ? 6.906 -9.031 -5.609 1 97.38 92 ASN B C 1
ATOM 2369 O O . ASN B 1 92 ? 6.48 -9.617 -4.609 1 97.38 92 ASN B O 1
ATOM 2373 N N . LEU B 1 93 ? 8.039 -8.414 -5.688 1 98.44 93 LEU B N 1
ATOM 2374 C CA . LEU B 1 93 ? 9.102 -8.57 -4.699 1 98.44 93 LEU B CA 1
ATOM 2375 C C . LEU B 1 93 ? 9.234 -7.312 -3.842 1 98.44 93 LEU B C 1
ATOM 2377 O O . LEU B 1 93 ? 9.227 -6.195 -4.363 1 98.44 93 LEU B O 1
ATOM 2381 N N . GLY B 1 94 ? 9.375 -7.594 -2.65 1 98.25 94 GLY B N 1
ATOM 2382 C CA . GLY B 1 94 ? 9.617 -6.488 -1.737 1 98.25 94 GLY B CA 1
ATOM 2383 C C . GLY B 1 94 ? 8.492 -5.469 -1.724 1 98.25 94 GLY B C 1
ATOM 2384 O O . GLY B 1 94 ? 7.328 -5.824 -1.528 1 98.25 94 GLY B O 1
ATOM 2385 N N . VAL B 1 95 ? 8.852 -4.281 -2.045 1 97.5 95 VAL B N 1
ATOM 2386 C CA . VAL B 1 95 ? 7.895 -3.189 -1.882 1 97.5 95 VAL B CA 1
ATOM 2387 C C . VAL B 1 95 ? 6.848 -3.246 -2.994 1 97.5 95 VAL B C 1
ATOM 2389 O O . VAL B 1 95 ? 5.82 -2.572 -2.922 1 97.5 95 VAL B O 1
ATOM 2392 N N . ASP B 1 96 ? 7.023 -4.109 -3.949 1 97 96 ASP B N 1
ATOM 2393 C CA . ASP B 1 96 ? 5.992 -4.348 -4.953 1 97 96 ASP B CA 1
ATOM 2394 C C . ASP B 1 96 ? 4.672 -4.746 -4.301 1 97 96 ASP B C 1
ATOM 2396 O O . ASP B 1 96 ? 3.604 -4.574 -4.891 1 97 96 ASP B O 1
ATOM 2400 N N . THR B 1 97 ? 4.824 -5.297 -3.166 1 97.44 97 THR B N 1
ATOM 2401 C CA . THR B 1 97 ? 3.652 -5.867 -2.51 1 97.44 97 THR B CA 1
ATOM 2402 C C . THR B 1 97 ? 2.619 -4.785 -2.213 1 97.44 97 THR B C 1
ATOM 2404 O O . THR B 1 97 ? 1.428 -5.074 -2.084 1 97.44 97 THR B O 1
ATOM 2407 N N . TYR B 1 98 ? 3.062 -3.58 -2.191 1 97.06 98 TYR B N 1
ATOM 2408 C CA . TYR B 1 98 ? 2.127 -2.496 -1.908 1 97.06 98 TYR B CA 1
ATOM 2409 C C . TYR B 1 98 ? 1.416 -2.043 -3.178 1 97.06 98 TYR B C 1
ATOM 2411 O O . TYR B 1 98 ? 0.337 -1.449 -3.113 1 97.06 98 TYR B O 1
ATOM 2419 N N . ILE B 1 99 ? 2.016 -2.381 -4.234 1 96.19 99 ILE B N 1
ATOM 2420 C CA . ILE B 1 99 ? 1.524 -1.877 -5.512 1 96.19 99 ILE B CA 1
ATOM 2421 C C . ILE B 1 99 ? 0.782 -2.986 -6.254 1 96.19 99 ILE B C 1
ATOM 2423 O O . ILE B 1 99 ? 0.017 -2.717 -7.184 1 96.19 99 ILE B O 1
ATOM 2427 N N . SER B 1 100 ? 0.944 -4.094 -5.957 1 96.69 100 SER B N 1
ATOM 2428 C CA . SER B 1 100 ? 0.517 -5.277 -6.699 1 96.69 100 SER B CA 1
ATOM 2429 C C . SER B 1 100 ? -0.928 -5.641 -6.371 1 96.69 100 SER B C 1
ATOM 2431 O O . SER B 1 100 ? -1.271 -5.859 -5.207 1 96.69 100 SER B O 1
ATOM 2433 N N . GLY B 1 101 ? -1.653 -5.734 -7.406 1 96.88 101 GLY B N 1
ATOM 2434 C CA . GLY B 1 101 ? -2.994 -6.273 -7.25 1 96.88 101 GLY B CA 1
ATOM 2435 C C . GLY B 1 101 ? -3.006 -7.742 -6.867 1 96.88 101 GLY B C 1
ATOM 2436 O O . GLY B 1 101 ? -3.914 -8.195 -6.168 1 96.88 101 GLY B O 1
ATOM 2437 N N . THR B 1 102 ? -2.078 -8.531 -7.402 1 98.31 102 THR B N 1
ATOM 2438 C CA . THR B 1 102 ? -1.926 -9.938 -7.035 1 98.31 102 THR B CA 1
ATOM 2439 C C . THR B 1 102 ? -1.781 -10.086 -5.523 1 98.31 102 THR B C 1
ATOM 2441 O O . THR B 1 102 ? -2.463 -10.906 -4.91 1 98.31 102 THR B O 1
ATOM 2444 N N . VAL B 1 103 ? -1.032 -9.211 -4.98 1 98.25 103 VAL B N 1
ATOM 2445 C CA . VAL B 1 103 ? -0.77 -9.305 -3.547 1 98.25 103 VAL B CA 1
ATOM 2446 C C . VAL B 1 103 ? -1.925 -8.68 -2.768 1 98.25 103 VAL B C 1
ATOM 2448 O O . VAL B 1 103 ? -2.266 -9.133 -1.676 1 98.25 103 VAL B O 1
ATOM 2451 N N . ALA B 1 104 ? -2.42 -7.785 -3.389 1 98.25 104 ALA B N 1
ATOM 2452 C CA . ALA B 1 104 ? -3.576 -7.176 -2.736 1 98.25 104 ALA B CA 1
ATOM 2453 C C . ALA B 1 104 ? -4.672 -8.211 -2.488 1 98.25 104 ALA B C 1
ATOM 2455 O O . ALA B 1 104 ? -5.363 -8.156 -1.469 1 98.25 104 ALA B O 1
ATOM 2456 N N . ALA B 1 105 ? -4.926 -8.984 -3.398 1 98.31 105 ALA B N 1
ATOM 2457 C CA . ALA B 1 105 ? -5.969 -10 -3.244 1 98.31 105 ALA B CA 1
ATOM 2458 C C . ALA B 1 105 ? -5.699 -10.883 -2.027 1 98.31 105 ALA B C 1
ATOM 2460 O O . ALA B 1 105 ? -6.59 -11.102 -1.203 1 98.31 105 ALA B O 1
ATOM 2461 N N . VAL B 1 106 ? -4.441 -11.312 -1.864 1 98.69 106 VAL B N 1
ATOM 2462 C CA . VAL B 1 106 ? -4.18 -12.227 -0.76 1 98.69 106 VAL B CA 1
ATOM 2463 C C . VAL B 1 106 ? -4.102 -11.453 0.551 1 98.69 106 VAL B C 1
ATOM 2465 O O . VAL B 1 106 ? -4.438 -11.977 1.614 1 98.69 106 VAL B O 1
ATOM 2468 N N . ARG B 1 107 ? -3.672 -10.25 0.435 1 98.44 107 ARG B N 1
ATOM 2469 C CA . ARG B 1 107 ? -3.738 -9.406 1.624 1 98.44 107 ARG B CA 1
ATOM 2470 C C . ARG B 1 107 ? -5.18 -9.242 2.1 1 98.44 107 ARG B C 1
ATOM 2472 O O . ARG B 1 107 ? -5.453 -9.312 3.299 1 98.44 107 ARG B O 1
ATOM 2479 N N . GLU B 1 108 ? -6.059 -9.039 1.186 1 97.94 108 GLU B N 1
ATOM 2480 C CA . GLU B 1 108 ? -7.469 -8.93 1.553 1 97.94 108 GLU B CA 1
ATOM 2481 C C . GLU B 1 108 ? -7.965 -10.203 2.221 1 97.94 108 GLU B C 1
ATOM 2483 O O . GLU B 1 108 ? -8.711 -10.148 3.201 1 97.94 108 GLU B O 1
ATOM 2488 N N . ALA B 1 109 ? -7.488 -11.297 1.709 1 98 109 ALA B N 1
ATOM 2489 C CA . ALA B 1 109 ? -7.855 -12.562 2.334 1 98 109 ALA B CA 1
ATOM 2490 C C . ALA B 1 109 ? -7.328 -12.648 3.764 1 98 109 ALA B C 1
ATOM 2492 O O . ALA B 1 109 ? -8.07 -12.977 4.691 1 98 109 ALA B O 1
ATOM 2493 N N . ALA B 1 110 ? -6.207 -12.219 3.918 1 98.25 110 ALA B N 1
ATOM 2494 C CA . ALA B 1 110 ? -5.59 -12.281 5.242 1 98.25 110 ALA B CA 1
ATOM 2495 C C . ALA B 1 110 ? -6.305 -11.359 6.223 1 98.25 110 ALA B C 1
ATOM 2497 O O . ALA B 1 110 ? -6.453 -11.688 7.398 1 98.25 110 ALA B O 1
ATOM 2498 N N . ILE B 1 111 ? -6.621 -10.289 5.746 1 97.81 111 ILE B N 1
ATOM 2499 C CA . ILE B 1 111 ? -7.375 -9.344 6.566 1 97.81 111 ILE B CA 1
ATOM 2500 C C . ILE B 1 111 ? -8.648 -10.008 7.074 1 97.81 111 ILE B C 1
ATOM 2502 O O . ILE B 1 111 ? -9.078 -9.766 8.203 1 97.81 111 ILE B O 1
ATOM 2506 N N . HIS B 1 112 ? -9.062 -10.836 6.312 1 96.5 112 HIS B N 1
ATOM 2507 C CA . HIS B 1 112 ? -10.305 -11.492 6.703 1 96.5 112 HIS B CA 1
ATOM 2508 C C . HIS B 1 112 ? -10.039 -12.852 7.344 1 96.5 112 HIS B C 1
ATOM 2510 O O . HIS B 1 112 ? -10.961 -13.648 7.523 1 96.5 112 HIS B O 1
ATOM 2516 N N . GLY B 1 113 ? -8.797 -13.125 7.59 1 96 113 GLY B N 1
ATOM 2517 C CA . GLY B 1 113 ? -8.422 -14.305 8.352 1 96 113 GLY B CA 1
ATOM 2518 C C . GLY B 1 113 ? -8.328 -15.555 7.504 1 96 113 GLY B C 1
ATOM 2519 O O . GLY B 1 113 ? -8.398 -16.672 8.023 1 96 113 GLY B O 1
ATOM 2520 N N . ILE B 1 114 ? -8.383 -15.312 6.336 1 96.31 114 ILE B N 1
ATOM 2521 C CA . ILE B 1 114 ? -8.305 -16.453 5.422 1 96.31 114 ILE B CA 1
ATOM 2522 C C . ILE B 1 114 ? -6.867 -16.609 4.93 1 96.31 114 ILE B C 1
ATOM 2524 O O . ILE B 1 114 ? -6.273 -15.672 4.406 1 96.31 114 ILE B O 1
ATOM 2528 N N . PRO B 1 115 ? -6.32 -17.781 5.062 1 97.19 115 PRO B N 1
ATOM 2529 C CA . PRO B 1 115 ? -4.969 -18.031 4.559 1 97.19 115 PRO B CA 1
ATOM 2530 C C . PRO B 1 115 ? -4.844 -17.812 3.055 1 97.19 115 PRO B C 1
ATOM 2532 O O . PRO B 1 115 ? -5.781 -18.094 2.305 1 97.19 115 PRO B O 1
ATOM 2535 N N . ALA B 1 116 ? -3.715 -17.344 2.705 1 97.5 116 ALA B N 1
ATOM 2536 C CA . ALA B 1 116 ? -3.648 -16.953 1.296 1 97.5 116 ALA B CA 1
ATOM 2537 C C . ALA B 1 116 ? -2.203 -16.906 0.809 1 97.5 116 ALA B C 1
ATOM 2539 O O . ALA B 1 116 ? -1.285 -16.656 1.592 1 97.5 116 ALA B O 1
ATOM 2540 N N . ILE B 1 117 ? -2.059 -17.188 -0.477 1 98.69 117 ILE B N 1
ATOM 2541 C CA . ILE B 1 117 ? -0.738 -17.25 -1.093 1 98.69 117 ILE B CA 1
ATOM 2542 C C . ILE B 1 117 ? -0.757 -16.5 -2.422 1 98.69 117 ILE B C 1
ATOM 2544 O O . ILE B 1 117 ? -1.6 -16.766 -3.281 1 98.69 117 ILE B O 1
ATOM 2548 N N . ALA B 1 118 ? 0.162 -15.523 -2.547 1 98.81 118 ALA B N 1
ATOM 2549 C CA . ALA B 1 118 ? 0.373 -14.883 -3.844 1 98.81 118 ALA B CA 1
ATOM 2550 C C . ALA B 1 118 ? 1.584 -15.477 -4.559 1 98.81 118 ALA B C 1
ATOM 2552 O O . ALA B 1 118 ? 2.623 -15.719 -3.938 1 98.81 118 ALA B O 1
ATOM 2553 N N . ILE B 1 119 ? 1.308 -15.758 -5.75 1 98.81 119 ILE B N 1
ATOM 2554 C CA . ILE B 1 119 ? 2.395 -16.328 -6.535 1 98.81 119 ILE B CA 1
ATOM 2555 C C . ILE B 1 119 ? 2.648 -15.469 -7.77 1 98.81 119 ILE B C 1
ATOM 2557 O O . ILE B 1 119 ? 1.721 -15.164 -8.523 1 98.81 119 ILE B O 1
ATOM 2561 N N . SER B 1 120 ? 3.986 -15.109 -8.07 1 98.69 120 SER B N 1
ATOM 2562 C CA . SER B 1 120 ? 4.395 -14.266 -9.195 1 98.69 120 SER B CA 1
ATOM 2563 C C . SER B 1 120 ? 5.594 -14.867 -9.922 1 98.69 120 SER B C 1
ATOM 2565 O O . SER B 1 120 ? 6.418 -15.547 -9.312 1 98.69 120 SER B O 1
ATOM 2567 N N . GLN B 1 121 ? 5.555 -14.617 -11.133 1 98.56 121 GLN B N 1
ATOM 2568 C CA . GLN B 1 121 ? 6.688 -15.031 -11.961 1 98.56 121 GLN B CA 1
ATOM 2569 C C . GLN B 1 121 ? 7.504 -13.82 -12.406 1 98.56 121 GLN B C 1
ATOM 2571 O O . GLN B 1 121 ? 7.047 -13.023 -13.234 1 98.56 121 GLN B O 1
ATOM 2576 N N . TYR B 1 122 ? 8.734 -13.75 -11.812 1 97.69 122 TYR B N 1
ATOM 2577 C CA . TYR B 1 122 ? 9.656 -12.719 -12.266 1 97.69 122 TYR B CA 1
ATOM 2578 C C . TYR B 1 122 ? 10.039 -12.93 -13.727 1 97.69 122 TYR B C 1
ATOM 2580 O O . TYR B 1 122 ? 10.375 -14.047 -14.125 1 97.69 122 TYR B O 1
ATOM 2588 N N . ARG B 1 123 ? 9.883 -11.945 -14.477 1 92.88 123 ARG B N 1
ATOM 2589 C CA . ARG B 1 123 ? 10.203 -11.992 -15.898 1 92.88 123 ARG B CA 1
ATOM 2590 C C . ARG B 1 123 ? 11.375 -11.062 -16.219 1 92.88 123 ARG B C 1
ATOM 2592 O O . ARG B 1 123 ? 11.172 -9.922 -16.625 1 92.88 123 ARG B O 1
ATOM 2599 N N . LYS B 1 124 ? 12.578 -11.469 -16.141 1 89.62 124 LYS B N 1
ATOM 2600 C CA . LYS B 1 124 ? 13.805 -10.703 -16.328 1 89.62 124 LYS B CA 1
ATOM 2601 C C . LYS B 1 124 ? 13.781 -9.969 -17.672 1 89.62 124 LYS B C 1
ATOM 2603 O O . LYS B 1 124 ? 13.734 -10.602 -18.734 1 89.62 124 LYS B O 1
ATOM 2608 N N . GLY B 1 125 ? 13.836 -8.828 -17.594 1 86.19 125 GLY B N 1
ATOM 2609 C CA . GLY B 1 125 ? 13.82 -7.988 -18.781 1 86.19 125 GLY B CA 1
ATOM 2610 C C . GLY B 1 125 ? 12.547 -8.117 -19.594 1 86.19 125 GLY B C 1
ATOM 2611 O O . GLY B 1 125 ? 12.562 -7.961 -20.812 1 86.19 125 GLY B O 1
ATOM 2612 N N . GLY B 1 126 ? 11.641 -8.672 -19 1 84.81 126 GLY B N 1
ATOM 2613 C CA . GLY B 1 126 ? 10.344 -8.805 -19.641 1 84.81 126 GLY B CA 1
ATOM 2614 C C . GLY B 1 126 ? 10.227 -10.047 -20.5 1 84.81 126 GLY B C 1
ATOM 2615 O O . GLY B 1 126 ? 9.305 -10.156 -21.328 1 84.81 126 GLY B O 1
ATOM 2616 N N . LYS B 1 127 ? 11.047 -10.836 -20.328 1 89.12 127 LYS B N 1
ATOM 2617 C CA . LYS B 1 127 ? 11.031 -12.062 -21.109 1 89.12 127 LYS B CA 1
ATOM 2618 C C . LYS B 1 127 ? 9.797 -12.906 -20.781 1 89.12 127 LYS B C 1
ATOM 2620 O O . LYS B 1 127 ? 9.258 -12.82 -19.672 1 89.12 127 LYS B O 1
ATOM 2625 N N . PRO B 1 128 ? 9.469 -13.602 -21.75 1 90.38 128 PRO B N 1
ATOM 2626 C CA . PRO B 1 128 ? 8.227 -14.352 -21.562 1 90.38 128 PRO B CA 1
ATOM 2627 C C . PRO B 1 128 ? 8.328 -15.406 -20.469 1 90.38 128 PRO B C 1
ATOM 2629 O O . PRO B 1 128 ? 9.406 -15.961 -20.234 1 90.38 128 PRO B O 1
ATOM 2632 N N . ALA B 1 129 ? 6.977 -15.711 -19.812 1 90.12 129 ALA B N 1
ATOM 2633 C CA . ALA B 1 129 ? 6.945 -16.734 -18.766 1 90.12 129 ALA B CA 1
ATOM 2634 C C . ALA B 1 129 ? 6.77 -18.125 -19.359 1 90.12 129 ALA B C 1
ATOM 2636 O O . ALA B 1 129 ? 6.012 -18.312 -20.312 1 90.12 129 ALA B O 1
ATOM 2637 N N . ASP B 1 130 ? 7.723 -18.859 -18.812 1 91 130 ASP B N 1
ATOM 2638 C CA . ASP B 1 130 ? 7.492 -20.281 -19.094 1 91 130 ASP B CA 1
ATOM 2639 C C . ASP B 1 130 ? 6.395 -20.844 -18.188 1 91 130 ASP B C 1
ATOM 2641 O O . ASP B 1 130 ? 6.676 -21.328 -17.094 1 91 130 ASP B O 1
ATOM 2645 N N . TRP B 1 131 ? 4.977 -20.844 -18.703 1 94.88 131 TRP B N 1
ATOM 2646 C CA . TRP B 1 131 ? 3.83 -21.125 -17.844 1 94.88 131 TRP B CA 1
ATOM 2647 C C . TRP B 1 131 ? 3.803 -22.594 -17.453 1 94.88 131 TRP B C 1
ATOM 2649 O O . TRP B 1 131 ? 3.281 -22.953 -16.391 1 94.88 131 TRP B O 1
ATOM 2659 N N . GLU B 1 132 ? 4.305 -23.359 -18.312 1 91.88 132 GLU B N 1
ATOM 2660 C CA . GLU B 1 132 ? 4.352 -24.781 -17.953 1 91.88 132 GLU B CA 1
ATOM 2661 C C . GLU B 1 132 ? 5.285 -25 -16.766 1 91.88 132 GLU B C 1
ATOM 2663 O O . GLU B 1 132 ? 4.922 -25.688 -15.805 1 91.88 132 GLU B O 1
ATOM 2668 N N . ARG B 1 133 ? 6.562 -24.422 -16.797 1 90.56 133 ARG B N 1
ATOM 2669 C CA . ARG B 1 133 ? 7.492 -24.547 -15.672 1 90.56 133 ARG B CA 1
ATOM 2670 C C . ARG B 1 133 ? 6.965 -23.812 -14.445 1 90.56 133 ARG B C 1
ATOM 2672 O O . ARG B 1 133 ? 7.074 -24.312 -13.32 1 90.56 133 ARG B O 1
ATOM 2679 N N . ALA B 1 134 ? 6.301 -22.688 -14.656 1 92.69 134 ALA B N 1
ATOM 2680 C CA . ALA B 1 134 ? 5.746 -21.953 -13.523 1 92.69 134 ALA B CA 1
ATOM 2681 C C . ALA B 1 134 ? 4.676 -22.75 -12.805 1 92.69 134 ALA B C 1
ATOM 2683 O O . ALA B 1 134 ? 4.605 -22.75 -11.57 1 92.69 134 ALA B O 1
ATOM 2684 N N . THR B 1 135 ? 3.969 -23.406 -13.609 1 98.38 135 THR B N 1
ATOM 2685 C CA . THR B 1 135 ? 2.934 -24.266 -13.039 1 98.38 135 THR B CA 1
ATOM 2686 C C . THR B 1 135 ? 3.553 -25.375 -12.188 1 98.38 135 THR B C 1
ATOM 2688 O O . THR B 1 135 ? 3.117 -25.609 -11.062 1 98.38 135 THR B O 1
ATOM 2691 N N . ARG B 1 136 ? 4.406 -25.875 -12.68 1 94.94 136 ARG B N 1
ATOM 2692 C CA . ARG B 1 136 ? 5.047 -26.969 -11.961 1 94.94 136 ARG B CA 1
ATOM 2693 C C . ARG B 1 136 ? 5.699 -26.469 -10.672 1 94.94 136 ARG B C 1
ATOM 2695 O O . ARG B 1 136 ? 5.547 -27.094 -9.617 1 94.94 136 ARG B O 1
ATOM 2702 N N . LEU B 1 137 ? 6.449 -25.344 -10.898 1 92.62 137 LEU B N 1
ATOM 2703 C CA . LEU B 1 137 ? 7.086 -24.797 -9.711 1 92.62 137 LEU B CA 1
ATOM 2704 C C . LEU B 1 137 ? 6.043 -24.375 -8.68 1 92.62 137 LEU B C 1
ATOM 2706 O O . LEU B 1 137 ? 6.242 -24.562 -7.48 1 92.62 137 LEU B O 1
ATOM 2710 N N . THR B 1 138 ? 5.043 -23.891 -9.18 1 98.56 138 THR B N 1
ATOM 2711 C CA . THR B 1 138 ? 3.961 -23.484 -8.297 1 98.56 138 THR B CA 1
ATOM 2712 C C . THR B 1 138 ? 3.344 -24.688 -7.594 1 98.56 138 THR B C 1
ATOM 2714 O O . THR B 1 138 ? 3.01 -24.609 -6.406 1 98.56 138 THR B O 1
ATOM 2717 N N . GLN B 1 139 ? 3.041 -25.641 -8.234 1 96.62 139 GLN B N 1
ATOM 2718 C CA . GLN B 1 139 ? 2.504 -26.859 -7.613 1 96.62 139 GLN B CA 1
ATOM 2719 C C . GLN B 1 139 ? 3.383 -27.312 -6.453 1 96.62 139 GLN B C 1
ATOM 2721 O O . GLN B 1 139 ? 2.875 -27.641 -5.379 1 96.62 139 GLN B O 1
ATOM 2726 N N . ALA B 1 140 ? 4.785 -27.312 -6.734 1 94.56 140 ALA B N 1
ATOM 2727 C CA . ALA B 1 140 ? 5.699 -27.719 -5.676 1 94.56 140 ALA B CA 1
ATOM 2728 C C . ALA B 1 140 ? 5.613 -26.781 -4.48 1 94.56 140 ALA B C 1
ATOM 2730 O O . ALA B 1 140 ? 5.613 -27.219 -3.328 1 94.56 140 ALA B O 1
ATOM 2731 N N . VAL B 1 141 ? 5.41 -25.422 -4.648 1 93.56 141 VAL B N 1
ATOM 2732 C CA . VAL B 1 141 ? 5.328 -24.391 -3.613 1 93.56 141 VAL B CA 1
ATOM 2733 C C . VAL B 1 141 ? 4.059 -24.594 -2.789 1 93.56 141 VAL B C 1
ATOM 2735 O O . VAL B 1 141 ? 4.094 -24.547 -1.558 1 93.56 141 VAL B O 1
ATOM 2738 N N . LEU B 1 142 ? 3.057 -24.969 -3.576 1 96.88 142 LEU B N 1
ATOM 2739 C CA . LEU B 1 142 ? 1.769 -25.109 -2.904 1 96.88 142 LEU B CA 1
ATOM 2740 C C . LEU B 1 142 ? 1.733 -26.375 -2.059 1 96.88 142 LEU B C 1
ATOM 2742 O O . LEU B 1 142 ? 1.116 -26.406 -0.992 1 96.88 142 LEU B O 1
ATOM 2746 N N . GLU B 1 143 ? 2.324 -27.25 -2.602 1 94.88 143 GLU B N 1
ATOM 2747 C CA . GLU B 1 143 ? 2.393 -28.469 -1.816 1 94.88 143 GLU B CA 1
ATOM 2748 C C . GLU B 1 143 ? 3.086 -28.234 -0.478 1 94.88 143 GLU B C 1
ATOM 2750 O O . GLU B 1 143 ? 2.75 -28.875 0.523 1 94.88 143 GLU B O 1
ATOM 2755 N N . ASN B 1 144 ? 4.059 -27.391 -0.457 1 92 144 ASN B N 1
ATOM 2756 C CA . ASN B 1 144 ? 4.766 -27.047 0.77 1 92 144 ASN B CA 1
ATOM 2757 C C . ASN B 1 144 ? 3.963 -26.078 1.628 1 92 144 ASN B C 1
ATOM 2759 O O . ASN B 1 144 ? 3.705 -26.344 2.803 1 92 144 ASN B O 1
ATOM 2763 N N . LEU B 1 145 ? 3.369 -25.062 0.98 1 96 145 LEU B N 1
ATOM 2764 C CA . LEU B 1 145 ? 2.83 -23.953 1.76 1 96 145 LEU B CA 1
ATOM 2765 C C . LEU B 1 145 ? 1.423 -24.266 2.254 1 96 145 LEU B C 1
ATOM 2767 O O . LEU B 1 145 ? 1.009 -23.797 3.311 1 96 145 LEU B O 1
ATOM 2771 N N . LEU B 1 146 ? 0.657 -25 1.615 1 91.44 146 LEU B N 1
ATOM 2772 C CA . LEU B 1 146 ? -0.708 -25.328 2.02 1 91.44 146 LEU B CA 1
ATOM 2773 C C . LEU B 1 146 ? -0.715 -26.203 3.268 1 91.44 146 LEU B C 1
ATOM 2775 O O . LEU B 1 146 ? -1.741 -26.328 3.939 1 91.44 146 LEU B O 1
ATOM 2779 N N . ASN B 1 147 ? 0.398 -26.75 3.508 1 90.38 147 ASN B N 1
ATOM 2780 C CA . ASN B 1 147 ? 0.479 -27.625 4.672 1 90.38 147 ASN B CA 1
ATOM 2781 C C . ASN B 1 147 ? 1.157 -26.922 5.852 1 90.38 147 ASN B C 1
ATOM 2783 O O . ASN B 1 147 ? 1.314 -27.516 6.918 1 90.38 147 ASN B O 1
ATOM 2787 N N . GLN B 1 148 ? 1.697 -25.688 5.594 1 87.19 148 GLN B N 1
ATOM 2788 C CA . GLN B 1 148 ? 2.266 -24.906 6.684 1 87.19 148 GLN B CA 1
ATOM 2789 C C . GLN B 1 148 ? 1.172 -24.328 7.574 1 87.19 148 GLN B C 1
ATOM 2791 O O . GLN B 1 148 ? 0.044 -24.109 7.125 1 87.19 148 GLN B O 1
ATOM 2796 N N . PRO B 1 149 ? 1.531 -24.141 8.844 1 87.75 149 PRO B N 1
ATOM 2797 C CA . PRO B 1 149 ? 0.543 -23.469 9.68 1 87.75 149 PRO B CA 1
ATOM 2798 C C . PRO B 1 149 ? 0.211 -22.062 9.18 1 87.75 149 PRO B C 1
ATOM 2800 O O . PRO B 1 149 ? 1.101 -21.344 8.719 1 87.75 149 PRO B O 1
ATOM 2803 N N . CYS B 1 150 ? -0.999 -21.781 9.18 1 85.31 150 CYS B N 1
ATOM 2804 C CA . CYS B 1 150 ? -1.446 -20.453 8.789 1 85.31 150 CYS B CA 1
ATOM 2805 C C . CYS B 1 150 ? -1.353 -19.484 9.953 1 85.31 150 CYS B C 1
ATOM 2807 O O . CYS B 1 150 ? -2.088 -19.609 10.938 1 85.31 150 CYS B O 1
ATOM 2809 N N . LEU B 1 151 ? -0.493 -18.625 9.844 1 93.12 151 LEU B N 1
ATOM 2810 C CA . LEU B 1 151 ? -0.378 -17.609 10.891 1 93.12 151 LEU B CA 1
ATOM 2811 C C . LEU B 1 151 ? -1.37 -16.469 10.664 1 93.12 151 LEU B C 1
ATOM 2813 O O . LEU B 1 151 ? -1.549 -16.016 9.531 1 93.12 151 LEU B O 1
ATOM 2817 N N . PRO B 1 152 ? -1.905 -16.125 11.75 1 93.06 152 PRO B N 1
ATOM 2818 C CA . PRO B 1 152 ? -2.92 -15.078 11.578 1 93.06 152 PRO B CA 1
ATOM 2819 C C . PRO B 1 152 ? -2.346 -13.789 10.992 1 93.06 152 PRO B C 1
ATOM 2821 O O . PRO B 1 152 ? -1.178 -13.469 11.227 1 93.06 152 PRO B O 1
ATOM 2824 N N . ARG B 1 153 ? -3.252 -13.172 10.195 1 95.88 153 ARG B N 1
ATOM 2825 C CA . ARG B 1 153 ? -2.967 -11.844 9.672 1 95.88 153 ARG B CA 1
ATOM 2826 C C . ARG B 1 153 ? -1.684 -11.844 8.844 1 95.88 153 ARG B C 1
ATOM 2828 O O . ARG B 1 153 ? -0.863 -10.93 8.969 1 95.88 153 ARG B O 1
ATOM 2835 N N . SER B 1 154 ? -1.495 -12.883 8.219 1 97.19 154 SER B N 1
ATOM 2836 C CA . SER B 1 154 ? -0.333 -12.977 7.34 1 97.19 154 SER B CA 1
ATOM 2837 C C . SER B 1 154 ? -0.658 -13.75 6.07 1 97.19 154 SER B C 1
ATOM 2839 O O . SER B 1 154 ? -1.696 -14.414 5.988 1 97.19 154 SER B O 1
ATOM 2841 N N . PHE B 1 155 ? 0.049 -13.602 5.109 1 98.25 155 PHE B N 1
ATOM 2842 C CA . PHE B 1 155 ? -0.073 -14.344 3.865 1 98.25 155 PHE B CA 1
ATOM 2843 C C . PHE B 1 155 ? 1.299 -14.625 3.264 1 98.25 155 PHE B C 1
ATOM 2845 O O . PHE B 1 155 ? 2.291 -14 3.65 1 98.25 155 PHE B O 1
ATOM 2852 N N . TRP B 1 156 ? 1.334 -15.531 2.453 1 98.62 156 TRP B N 1
ATOM 2853 C CA . TRP B 1 156 ? 2.58 -15.875 1.778 1 98.62 156 TRP B CA 1
ATOM 2854 C C . TRP B 1 156 ? 2.688 -15.172 0.432 1 98.62 156 TRP B C 1
ATOM 2856 O O . TRP B 1 156 ? 1.702 -15.07 -0.303 1 98.62 156 TRP B O 1
ATOM 2866 N N . ASN B 1 157 ? 3.842 -14.68 0.19 1 98.69 157 ASN B N 1
ATOM 2867 C CA . ASN B 1 157 ? 4.199 -14.086 -1.095 1 98.69 157 ASN B CA 1
ATOM 2868 C C . ASN B 1 157 ? 5.363 -14.828 -1.749 1 98.69 157 ASN B C 1
ATOM 2870 O O . ASN B 1 157 ? 6.473 -14.844 -1.216 1 98.69 157 ASN B O 1
ATOM 2874 N N . VAL B 1 158 ? 4.984 -15.367 -2.867 1 98.88 158 VAL B N 1
ATOM 2875 C CA . VAL B 1 158 ? 5.949 -16.234 -3.541 1 98.88 158 VAL B CA 1
ATOM 2876 C C . VAL B 1 158 ? 6.324 -15.633 -4.891 1 98.88 158 VAL B C 1
ATOM 2878 O O . VAL B 1 158 ? 5.453 -15.219 -5.66 1 98.88 158 VAL B O 1
ATOM 2881 N N . ASN B 1 159 ? 7.574 -15.633 -5.266 1 98.88 159 ASN B N 1
ATOM 2882 C CA . ASN B 1 159 ? 8.078 -15.188 -6.562 1 98.88 159 ASN B CA 1
ATOM 2883 C C . ASN B 1 159 ? 8.961 -16.25 -7.211 1 98.88 159 ASN B C 1
ATOM 2885 O O . ASN B 1 159 ? 10 -16.625 -6.664 1 98.88 159 ASN B O 1
ATOM 2889 N N . LEU B 1 160 ? 8.547 -16.719 -8.195 1 98.69 160 LEU B N 1
ATOM 2890 C CA . LEU B 1 160 ? 9.359 -17.625 -9 1 98.69 160 LEU B CA 1
ATOM 2891 C C . LEU B 1 160 ? 10.375 -16.844 -9.828 1 98.69 160 LEU B C 1
ATOM 2893 O O . LEU B 1 160 ? 10.055 -15.812 -10.414 1 98.69 160 LEU B O 1
ATOM 2897 N N . PRO B 1 161 ? 11.547 -17.266 -9.906 1 97.88 161 PRO B N 1
ATOM 2898 C CA . PRO B 1 161 ? 12.594 -16.578 -10.656 1 97.88 161 PRO B CA 1
ATOM 2899 C C . PRO B 1 161 ? 12.477 -16.781 -12.164 1 97.88 161 PRO B C 1
ATOM 2901 O O . PRO B 1 161 ? 11.695 -17.625 -12.617 1 97.88 161 PRO B O 1
ATOM 2904 N N . TYR B 1 162 ? 13.094 -16.156 -12.82 1 96.19 162 TYR B N 1
ATOM 2905 C CA . TYR B 1 162 ? 13.312 -16.438 -14.242 1 96.19 162 TYR B CA 1
ATOM 2906 C C . TYR B 1 162 ? 14.422 -17.469 -14.43 1 96.19 162 TYR B C 1
ATOM 2908 O O . TYR B 1 162 ? 15.523 -17.297 -13.898 1 96.19 162 TYR B O 1
ATOM 2916 N N . LEU B 1 163 ? 14.266 -18.281 -15.32 1 90.12 163 LEU B N 1
ATOM 2917 C CA . LEU B 1 163 ? 15.266 -19.312 -15.602 1 90.12 163 LEU B CA 1
ATOM 2918 C C . LEU B 1 163 ? 15.367 -19.578 -17.094 1 90.12 163 LEU B C 1
ATOM 2920 O O . LEU B 1 163 ? 14.344 -19.656 -17.781 1 90.12 163 LEU B O 1
ATOM 2924 N N . GLN B 1 164 ? 16.656 -19.953 -17.234 1 92.69 164 GLN B N 1
ATOM 2925 C CA . GLN B 1 164 ? 16.875 -20.453 -18.594 1 92.69 164 GLN B CA 1
ATOM 2926 C C . GLN B 1 164 ? 16.375 -21.875 -18.734 1 92.69 164 GLN B C 1
ATOM 2928 O O . GLN B 1 164 ? 16.312 -22.625 -17.75 1 92.69 164 GLN B O 1
ATOM 2933 N N . PRO B 1 165 ? 15.922 -22.078 -19.875 1 92 165 PRO B N 1
ATOM 2934 C CA . PRO B 1 165 ? 15.305 -23.391 -20.078 1 92 165 PRO B CA 1
ATOM 2935 C C . PRO B 1 165 ? 16.172 -24.531 -19.547 1 92 165 PRO B C 1
ATOM 2937 O O . PRO B 1 165 ? 15.648 -25.516 -19.016 1 92 165 PRO B O 1
ATOM 2940 N N . GLU B 1 166 ? 17.672 -24.359 -19.734 1 87.25 166 GLU B N 1
ATOM 2941 C CA . GLU B 1 166 ? 18.578 -25.453 -19.391 1 87.25 166 GLU B CA 1
ATOM 2942 C C . GLU B 1 166 ? 18.891 -25.484 -17.906 1 87.25 166 GLU B C 1
ATOM 2944 O O . GLU B 1 166 ? 19.484 -26.438 -17.406 1 87.25 166 GLU B O 1
ATOM 2949 N N . GLU B 1 167 ? 18.391 -24.406 -17.156 1 88.81 167 GLU B N 1
ATOM 2950 C CA . GLU B 1 167 ? 18.75 -24.312 -15.742 1 88.81 167 GLU B CA 1
ATOM 2951 C C . GLU B 1 167 ? 17.906 -25.266 -14.898 1 88.81 167 GLU B C 1
ATOM 2953 O O . GLU B 1 167 ? 16.734 -25.484 -15.172 1 88.81 167 GLU B O 1
ATOM 2958 N N . PRO B 1 168 ? 18.531 -25.812 -14.055 1 90 168 PRO B N 1
ATOM 2959 C CA . PRO B 1 168 ? 17.766 -26.75 -13.219 1 90 168 PRO B CA 1
ATOM 2960 C C . PRO B 1 168 ? 16.688 -26.062 -12.383 1 90 168 PRO B C 1
ATOM 2962 O O . PRO B 1 168 ? 16.703 -24.844 -12.234 1 90 168 PRO B O 1
ATOM 2965 N N . ASP B 1 169 ? 15.695 -26.797 -11.805 1 91.44 169 ASP B N 1
ATOM 2966 C CA . ASP B 1 169 ? 14.672 -26.219 -10.945 1 91.44 169 ASP B CA 1
ATOM 2967 C C . ASP B 1 169 ? 15.289 -25.609 -9.688 1 91.44 169 ASP B C 1
ATOM 2969 O O . ASP B 1 169 ? 16.188 -26.188 -9.086 1 91.44 169 ASP B O 1
ATOM 2973 N N . PRO B 1 170 ? 14.867 -24.5 -9.406 1 94.19 170 PRO B N 1
ATOM 2974 C CA . PRO B 1 170 ? 15.5 -23.734 -8.336 1 94.19 170 PRO B CA 1
ATOM 2975 C C . PRO B 1 170 ? 15.086 -24.203 -6.945 1 94.19 170 PRO B C 1
ATOM 2977 O O . PRO B 1 170 ? 14.031 -24.828 -6.789 1 94.19 170 PRO B O 1
ATOM 2980 N N . GLU B 1 171 ? 15.906 -23.828 -5.977 1 91.44 171 GLU B N 1
ATOM 2981 C CA . GLU B 1 171 ? 15.523 -24.141 -4.602 1 91.44 171 GLU B CA 1
ATOM 2982 C C . GLU B 1 171 ? 14.562 -23.094 -4.047 1 91.44 171 GLU B C 1
ATOM 2984 O O . GLU B 1 171 ? 14.539 -21.953 -4.512 1 91.44 171 GLU B O 1
ATOM 2989 N N . MET B 1 172 ? 13.633 -23.516 -3.014 1 95.44 172 MET B N 1
ATOM 2990 C CA . MET B 1 172 ? 12.758 -22.594 -2.297 1 95.44 172 MET B CA 1
ATOM 2991 C C . MET B 1 172 ? 13.477 -22 -1.095 1 95.44 172 MET B C 1
ATOM 2993 O O . MET B 1 172 ? 14.102 -22.703 -0.313 1 95.44 172 MET B O 1
ATOM 2997 N N . VAL B 1 173 ? 13.492 -20.703 -1.171 1 98.19 173 VAL B N 1
ATOM 2998 C CA . VAL B 1 173 ? 14.18 -20.031 -0.08 1 98.19 173 VAL B CA 1
ATOM 2999 C C . VAL B 1 173 ? 13.195 -19.125 0.663 1 98.19 173 VAL B C 1
ATOM 3001 O O . VAL B 1 173 ? 12.586 -18.234 0.064 1 98.19 173 VAL B O 1
ATOM 3004 N N . PHE B 1 174 ? 12.883 -19.453 2.029 1 97.31 174 PHE B N 1
ATOM 3005 C CA . PHE B 1 174 ? 12.117 -18.547 2.887 1 97.31 174 PHE B CA 1
ATOM 3006 C C . PHE B 1 174 ? 12.953 -17.328 3.25 1 97.31 174 PHE B C 1
ATOM 3008 O O . PHE B 1 174 ? 14.078 -17.453 3.721 1 97.31 174 PHE B O 1
ATOM 3015 N N . CYS B 1 175 ? 12.5 -16.25 2.893 1 98.38 175 CYS B N 1
ATOM 3016 C CA . CYS B 1 175 ? 13.297 -15.023 3.01 1 98.38 175 CYS B CA 1
ATOM 3017 C C . CYS B 1 175 ? 12.43 -13.859 3.477 1 98.38 175 CYS B C 1
ATOM 3019 O O . CYS B 1 175 ? 11.219 -14.008 3.662 1 98.38 175 CYS B O 1
ATOM 3021 N N . THR B 1 176 ? 13.031 -12.734 3.791 1 97.06 176 THR B N 1
ATOM 3022 C CA . THR B 1 176 ? 12.328 -11.531 4.223 1 97.06 176 THR B CA 1
ATOM 3023 C C . THR B 1 176 ? 12.102 -10.586 3.043 1 97.06 176 THR B C 1
ATOM 3025 O O . THR B 1 176 ? 12.961 -10.445 2.174 1 97.06 176 THR B O 1
ATOM 3028 N N . PRO B 1 177 ? 10.984 -10.055 2.977 1 97.94 177 PRO B N 1
ATOM 3029 C CA . PRO B 1 177 ? 10.727 -9.102 1.894 1 97.94 177 PRO B CA 1
ATOM 3030 C C . PRO B 1 177 ? 11.672 -7.902 1.932 1 97.94 177 PRO B C 1
ATOM 3032 O O . PRO B 1 177 ? 11.984 -7.391 3.01 1 97.94 177 PRO B O 1
ATOM 3035 N N . SER B 1 178 ? 12.102 -7.438 0.819 1 98.25 178 SER B N 1
ATOM 3036 C CA . SER B 1 178 ? 12.953 -6.262 0.699 1 98.25 178 SER B CA 1
ATOM 3037 C C . SER B 1 178 ? 12.172 -4.98 0.959 1 98.25 178 SER B C 1
ATOM 3039 O O . SER B 1 178 ? 11.023 -4.848 0.523 1 98.25 178 SER B O 1
ATOM 3041 N N . CYS B 1 179 ? 12.773 -4.043 1.547 1 97.31 179 CYS B N 1
ATOM 3042 C CA . CYS B 1 179 ? 12.172 -2.729 1.736 1 97.31 179 CYS B CA 1
ATOM 3043 C C . CYS B 1 179 ? 12.844 -1.685 0.858 1 97.31 179 CYS B C 1
ATOM 3045 O O . CYS B 1 179 ? 12.547 -0.494 0.958 1 97.31 179 CYS B O 1
ATOM 3047 N N . ASP B 1 180 ? 13.711 -2.199 0.026 1 97.62 180 ASP B N 1
ATOM 3048 C CA . ASP B 1 180 ? 14.414 -1.271 -0.854 1 97.62 180 ASP B CA 1
ATOM 3049 C C . ASP B 1 180 ? 13.477 -0.71 -1.923 1 97.62 180 ASP B C 1
ATOM 3051 O O . ASP B 1 180 ? 12.625 -1.429 -2.447 1 97.62 180 ASP B O 1
ATOM 3055 N N . PRO B 1 181 ? 13.711 0.586 -2.217 1 96.69 181 PRO B N 1
ATOM 3056 C CA . PRO B 1 181 ? 12.797 1.211 -3.172 1 96.69 181 PRO B CA 1
ATOM 3057 C C . PRO B 1 181 ? 12.984 0.691 -4.598 1 96.69 181 PRO B C 1
ATOM 3059 O O . PRO B 1 181 ? 14.055 0.179 -4.934 1 96.69 181 PRO B O 1
ATOM 3062 N N . LEU B 1 182 ? 11.875 0.779 -5.312 1 95.94 182 LEU B N 1
ATOM 3063 C CA . LEU B 1 182 ? 12.008 0.664 -6.762 1 95.94 182 LEU B CA 1
ATOM 3064 C C . LEU B 1 182 ? 12.719 1.883 -7.34 1 95.94 182 LEU B C 1
ATOM 3066 O O . LEU B 1 182 ? 12.641 2.977 -6.773 1 95.94 182 LEU B O 1
ATOM 3070 N N . PRO B 1 183 ? 13.422 1.7 -8.477 1 92.19 183 PRO B N 1
ATOM 3071 C CA . PRO B 1 183 ? 14.023 2.879 -9.102 1 92.19 183 PRO B CA 1
ATOM 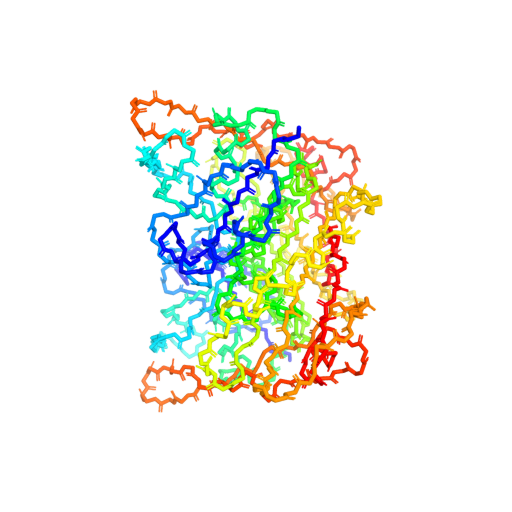3072 C C . PRO B 1 183 ? 12.992 3.959 -9.438 1 92.19 183 PRO B C 1
ATOM 3074 O O . PRO B 1 183 ? 11.906 3.65 -9.93 1 92.19 183 PRO B O 1
ATOM 3077 N N . ALA B 1 184 ? 13.312 5.148 -9.117 1 90.25 184 ALA B N 1
ATOM 3078 C CA . ALA B 1 184 ? 12.445 6.289 -9.414 1 90.25 184 ALA B CA 1
ATOM 3079 C C . ALA B 1 184 ? 13.109 7.238 -10.406 1 90.25 184 ALA B C 1
ATOM 3081 O O . ALA B 1 184 ? 13.508 8.352 -10.039 1 90.25 184 ALA B O 1
ATOM 3082 N N . LYS B 1 185 ? 13.195 6.785 -11.609 1 93.56 185 LYS B N 1
ATOM 3083 C CA . LYS B 1 185 ? 13.82 7.555 -12.68 1 93.56 185 LYS B CA 1
ATOM 3084 C C . LYS B 1 185 ? 12.812 7.898 -13.773 1 93.56 185 LYS B C 1
ATOM 3086 O O . LYS B 1 185 ? 11.992 7.062 -14.148 1 93.56 185 LYS B O 1
ATOM 3091 N N . TYR B 1 186 ? 12.945 9.211 -14.188 1 96.94 186 TYR B N 1
ATOM 3092 C CA . TYR B 1 186 ? 12.008 9.711 -15.18 1 96.94 186 TYR B CA 1
ATOM 3093 C C . TYR B 1 186 ? 12.742 10.43 -16.312 1 96.94 186 TYR B C 1
ATOM 3095 O O . TYR B 1 186 ? 13.734 11.117 -16.062 1 96.94 186 TYR B O 1
ATOM 3103 N N . GLN B 1 187 ? 12.266 10.203 -17.531 1 97.5 187 GLN B N 1
ATOM 3104 C CA . GLN B 1 187 ? 12.648 11.039 -18.672 1 97.5 187 GLN B CA 1
ATOM 3105 C C . GLN B 1 187 ? 11.727 12.25 -18.797 1 97.5 187 GLN B C 1
ATOM 3107 O O . GLN B 1 187 ? 10.5 12.094 -18.812 1 97.5 187 GLN B O 1
ATOM 3112 N N . VAL B 1 188 ? 12.336 13.406 -18.859 1 97.19 188 VAL B N 1
ATOM 3113 C CA . VAL B 1 188 ? 11.562 14.641 -18.812 1 97.19 188 VAL B CA 1
ATOM 3114 C C . VAL B 1 188 ? 11.453 15.25 -20.203 1 97.19 188 VAL B C 1
ATOM 3116 O O . VAL B 1 188 ? 12.461 15.461 -20.875 1 97.19 188 VAL B O 1
ATOM 3119 N N . ASN B 1 189 ? 10.359 15.391 -20.641 1 96.94 189 ASN B N 1
ATOM 3120 C CA . ASN B 1 189 ? 10.039 16.141 -21.844 1 96.94 189 ASN B CA 1
ATOM 3121 C C . ASN B 1 189 ? 9.039 17.25 -21.578 1 96.94 189 ASN B C 1
ATOM 3123 O O . ASN B 1 189 ? 7.824 17.031 -21.625 1 96.94 189 ASN B O 1
ATOM 3127 N N . GLY B 1 190 ? 9.703 18.453 -21.234 1 95.94 190 GLY B N 1
ATOM 3128 C CA . GLY B 1 190 ? 8.836 19.531 -20.797 1 95.94 190 GLY B CA 1
ATOM 3129 C C . GLY B 1 190 ? 8.195 19.25 -19.438 1 95.94 190 GLY B C 1
ATOM 3130 O O . GLY B 1 190 ? 8.898 19.047 -18.453 1 95.94 190 GLY B O 1
ATOM 3131 N N . GLU B 1 191 ? 6.883 19.219 -19.625 1 96.81 191 GLU B N 1
ATOM 3132 C CA . GLU B 1 191 ? 6.168 19.016 -18.359 1 96.81 191 GLU B CA 1
ATOM 3133 C C . GLU B 1 191 ? 5.758 17.547 -18.203 1 96.81 191 GLU B C 1
ATOM 3135 O O . GLU B 1 191 ? 5.016 17.203 -17.281 1 96.81 191 GLU B O 1
ATOM 3140 N N . GLN B 1 192 ? 6.195 16.719 -19.016 1 97.56 192 GLN B N 1
ATOM 3141 C CA . GLN B 1 192 ? 5.871 15.297 -19 1 97.56 192 GLN B CA 1
ATOM 3142 C C . GLN B 1 192 ? 7.031 14.477 -18.453 1 97.56 192 GLN B C 1
ATOM 3144 O O . GLN B 1 192 ? 8.164 14.586 -18.922 1 97.56 192 GLN B O 1
ATOM 3149 N N . TYR B 1 193 ? 6.719 13.656 -17.547 1 98 193 TYR B N 1
ATOM 3150 C CA . TYR B 1 193 ? 7.699 12.805 -16.875 1 98 193 TYR B CA 1
ATOM 3151 C C . TYR B 1 193 ? 7.375 11.336 -17.094 1 98 193 TYR B C 1
ATOM 3153 O O . TYR B 1 193 ? 6.414 10.812 -16.516 1 98 193 TYR B O 1
ATOM 3161 N N . GLN B 1 194 ? 8.148 10.68 -17.906 1 97.12 194 GLN B N 1
ATOM 3162 C CA . GLN B 1 194 ? 7.934 9.273 -18.25 1 97.12 194 GLN B CA 1
ATOM 3163 C C . GLN B 1 194 ? 8.828 8.367 -17.406 1 97.12 194 GLN B C 1
ATOM 3165 O O . GLN B 1 194 ? 10.055 8.523 -17.406 1 97.12 194 GLN B O 1
ATOM 3170 N N . TYR B 1 195 ? 8.18 7.492 -16.812 1 96.38 195 TYR B N 1
ATOM 3171 C CA . TYR B 1 195 ? 8.93 6.547 -16 1 96.38 195 TYR B CA 1
ATOM 3172 C C . TYR B 1 195 ? 9.852 5.688 -16.859 1 96.38 195 TYR B C 1
ATOM 3174 O O . TYR B 1 195 ? 9.414 5.109 -17.859 1 96.38 195 TYR B O 1
ATOM 3182 N N . ILE B 1 196 ? 11.07 5.512 -16.359 1 95.69 196 ILE B N 1
ATOM 3183 C CA . ILE B 1 196 ? 12.016 4.719 -17.141 1 95.69 196 ILE B CA 1
ATOM 3184 C C . ILE B 1 196 ? 12.867 3.865 -16.203 1 95.69 196 ILE B C 1
ATOM 3186 O O . ILE B 1 196 ? 13.969 3.453 -16.562 1 95.69 196 ILE B O 1
ATOM 3190 N N . GLY B 1 197 ? 12.461 3.771 -15.07 1 92.38 197 GLY B N 1
ATOM 3191 C CA . GLY B 1 197 ? 13.188 2.941 -14.125 1 92.38 197 GLY B CA 1
ATOM 3192 C C . GLY B 1 197 ? 13.375 1.513 -14.602 1 92.38 197 GLY B C 1
ATOM 3193 O O . GLY B 1 197 ? 12.469 0.935 -15.203 1 92.38 197 GLY B O 1
ATOM 3194 N N . ASP B 1 198 ? 14.547 1.041 -14.234 1 92.38 198 ASP B N 1
ATOM 3195 C CA . ASP B 1 198 ? 14.891 -0.331 -14.602 1 92.38 198 ASP B CA 1
ATOM 3196 C C . ASP B 1 198 ? 14.688 -1.278 -13.422 1 92.38 198 ASP B C 1
ATOM 3198 O O . ASP B 1 198 ? 15.492 -1.296 -12.484 1 92.38 198 ASP B O 1
ATOM 3202 N N . TYR B 1 199 ? 13.688 -2.121 -13.398 1 93.69 199 TYR B N 1
ATOM 3203 C CA . TYR B 1 199 ? 13.297 -3.025 -12.328 1 93.69 199 TYR B CA 1
ATOM 3204 C C . TYR B 1 199 ? 14.438 -3.969 -11.969 1 93.69 199 TYR B C 1
ATOM 3206 O O . TYR B 1 199 ? 14.656 -4.273 -10.789 1 93.69 199 TYR B O 1
ATOM 3214 N N . GLY B 1 200 ? 15.164 -4.418 -12.938 1 93.56 200 GLY B N 1
ATOM 3215 C CA . GLY B 1 200 ? 16.25 -5.375 -12.758 1 93.56 200 GLY B CA 1
ATOM 3216 C C . GLY B 1 200 ? 17.438 -4.793 -12.023 1 93.56 200 GLY B C 1
ATOM 3217 O O . GLY B 1 200 ? 18.328 -5.527 -11.602 1 93.56 200 GLY B O 1
ATOM 3218 N N . GLN B 1 201 ? 17.391 -3.541 -11.945 1 93.06 201 GLN B N 1
ATOM 3219 C CA . GLN B 1 201 ? 18.531 -2.883 -11.312 1 93.06 201 GLN B CA 1
ATOM 3220 C C . GLN B 1 201 ? 18.203 -2.471 -9.883 1 93.06 201 GLN B C 1
ATOM 3222 O O . GLN B 1 201 ? 18.938 -1.693 -9.266 1 93.06 201 GLN B O 1
ATOM 3227 N N . ARG B 1 202 ? 17.203 -2.926 -9.461 1 94.38 202 ARG B N 1
ATOM 3228 C CA . ARG B 1 202 ? 16.859 -2.572 -8.094 1 94.38 202 ARG B CA 1
ATOM 3229 C C . ARG B 1 202 ? 17.844 -3.199 -7.102 1 94.38 202 ARG B C 1
ATOM 3231 O O . ARG B 1 202 ? 18.5 -4.199 -7.41 1 94.38 202 ARG B O 1
ATOM 3238 N N . ASP B 1 203 ? 17.875 -2.441 -5.828 1 94.81 203 ASP B N 1
ATOM 3239 C CA . ASP B 1 203 ? 18.781 -2.889 -4.777 1 94.81 203 ASP B CA 1
ATOM 3240 C C . ASP B 1 203 ? 18.469 -4.324 -4.355 1 94.81 203 ASP B C 1
ATOM 3242 O O . ASP B 1 203 ? 17.297 -4.723 -4.309 1 94.81 203 ASP B O 1
ATOM 3246 N N . ARG B 1 204 ? 19.453 -5.141 -4.09 1 96.56 204 ARG B N 1
ATOM 3247 C CA . ARG B 1 204 ? 19.344 -6.551 -3.736 1 96.56 204 ARG B CA 1
ATOM 3248 C C . ARG B 1 204 ? 19.969 -6.828 -2.375 1 96.56 204 ARG B C 1
ATOM 3250 O O . ARG B 1 204 ? 20.938 -7.574 -2.275 1 96.56 204 ARG B O 1
ATOM 3257 N N . THR B 1 205 ? 19.391 -6.172 -1.363 1 96.62 205 THR B N 1
ATOM 3258 C CA . THR B 1 205 ? 19.891 -6.453 -0.024 1 96.62 205 THR B CA 1
ATOM 3259 C C . THR B 1 205 ? 19.922 -7.957 0.24 1 96.62 205 THR B C 1
ATOM 3261 O O . THR B 1 205 ? 18.922 -8.641 0.06 1 96.62 205 THR B O 1
ATOM 3264 N N . PRO B 1 206 ? 21.172 -8.336 0.664 1 97.06 206 PRO B N 1
ATOM 3265 C CA . PRO B 1 206 ? 21.375 -9.781 0.789 1 97.06 206 PRO B CA 1
ATOM 3266 C C . PRO B 1 206 ? 20.328 -10.445 1.694 1 97.06 206 PRO B C 1
ATOM 3268 O O . PRO B 1 206 ? 20.016 -9.914 2.758 1 97.06 206 PRO B O 1
ATOM 3271 N N . GLY B 1 207 ? 19.703 -11.625 1.081 1 96.94 207 GLY B N 1
ATOM 3272 C CA . GLY B 1 207 ? 18.797 -12.445 1.877 1 96.94 207 GLY B CA 1
ATOM 3273 C C . GLY B 1 207 ? 17.344 -12.039 1.745 1 96.94 207 GLY B C 1
ATOM 3274 O O . GLY B 1 207 ? 16.453 -12.734 2.246 1 96.94 207 GLY B O 1
ATOM 3275 N N . THR B 1 208 ? 17.203 -10.867 1.045 1 98.38 208 THR B N 1
ATOM 3276 C CA . THR B 1 208 ? 15.812 -10.469 0.829 1 98.38 208 THR B CA 1
ATOM 3277 C C . THR B 1 208 ? 15.227 -11.188 -0.384 1 98.38 208 THR B C 1
ATOM 3279 O O . THR B 1 208 ? 15.961 -11.805 -1.163 1 98.38 208 THR B O 1
ATOM 3282 N N . ASP B 1 209 ? 13.914 -11.109 -0.512 1 98.69 209 ASP B N 1
ATOM 3283 C CA . ASP B 1 209 ? 13.219 -11.812 -1.588 1 98.69 209 ASP B CA 1
ATOM 3284 C C . ASP B 1 209 ? 13.695 -11.328 -2.955 1 98.69 209 ASP B C 1
ATOM 3286 O O . ASP B 1 209 ? 13.781 -12.109 -3.902 1 98.69 209 ASP B O 1
ATOM 3290 N N . VAL B 1 210 ? 14.148 -10.086 -3.094 1 98.56 210 VAL B N 1
ATOM 3291 C CA . VAL B 1 210 ? 14.695 -9.586 -4.348 1 98.56 210 VAL B CA 1
ATOM 3292 C C . VAL B 1 210 ? 16 -10.297 -4.66 1 98.56 210 VAL B C 1
ATOM 3294 O O . VAL B 1 210 ? 16.203 -10.797 -5.773 1 98.56 210 VAL B O 1
ATOM 3297 N N . ASP B 1 211 ? 16.797 -10.227 -3.646 1 98.44 211 ASP B N 1
ATOM 3298 C CA . ASP B 1 211 ? 18.094 -10.883 -3.836 1 98.44 211 ASP B CA 1
ATOM 3299 C C . ASP B 1 211 ? 17.906 -12.367 -4.152 1 98.44 211 ASP B C 1
ATOM 3301 O O . ASP B 1 211 ? 18.5 -12.883 -5.102 1 98.44 211 ASP B O 1
ATOM 3305 N N . VAL B 1 212 ? 17.047 -13.094 -3.369 1 98.44 212 VAL B N 1
ATOM 3306 C CA . VAL B 1 212 ? 16.828 -14.531 -3.531 1 98.44 212 VAL B CA 1
ATOM 3307 C C . VAL B 1 212 ? 16.25 -14.812 -4.922 1 98.44 212 VAL B C 1
ATOM 3309 O O . VAL B 1 212 ? 16.797 -15.633 -5.664 1 98.44 212 VAL B O 1
ATOM 3312 N N . CYS B 1 213 ? 15.234 -14.117 -5.379 1 98.38 213 CYS B N 1
ATOM 3313 C CA . CYS B 1 213 ? 14.57 -14.359 -6.652 1 98.38 213 CYS B CA 1
ATOM 3314 C C . CYS B 1 213 ? 15.477 -14.008 -7.82 1 98.38 213 CYS B C 1
ATOM 3316 O O . CYS B 1 213 ? 15.578 -14.766 -8.789 1 98.38 213 CYS B O 1
ATOM 3318 N N . PHE B 1 214 ? 16.25 -12.859 -7.734 1 97.38 214 PHE B N 1
ATOM 3319 C CA . PHE B 1 214 ? 17.156 -12.43 -8.797 1 97.38 214 PHE B CA 1
ATOM 3320 C C . PHE B 1 214 ? 18.312 -13.398 -8.945 1 97.38 214 PHE B C 1
ATOM 3322 O O . PHE B 1 214 ? 18.984 -13.422 -9.984 1 97.38 214 PHE B O 1
ATOM 3329 N N . SER B 1 215 ? 18.562 -14.141 -7.945 1 96.88 215 SER B N 1
ATOM 3330 C CA . SER B 1 215 ? 19.641 -15.109 -7.988 1 96.88 215 SER B CA 1
ATOM 3331 C C . SER B 1 215 ? 19.172 -16.453 -8.523 1 96.88 215 SER B C 1
ATOM 3333 O O . SER B 1 215 ? 19.906 -17.453 -8.484 1 96.88 215 SER B O 1
ATOM 3335 N N . GLY B 1 216 ? 18 -16.453 -8.844 1 96.19 216 GLY B N 1
ATOM 3336 C CA . GLY B 1 216 ? 17.516 -17.625 -9.547 1 96.19 216 GLY B CA 1
ATOM 3337 C C . GLY B 1 216 ? 16.859 -18.641 -8.625 1 96.19 216 GLY B C 1
ATOM 3338 O O . GLY B 1 216 ? 16.734 -19.812 -8.984 1 96.19 216 GLY B O 1
ATOM 3339 N N . LYS B 1 217 ? 16.422 -18.188 -7.52 1 96.44 217 LYS B N 1
ATOM 3340 C CA . LYS B 1 217 ? 15.781 -19.078 -6.566 1 96.44 217 LYS B CA 1
ATOM 3341 C C . LYS B 1 217 ? 14.344 -18.656 -6.281 1 96.44 217 LYS B C 1
ATOM 3343 O O . LYS B 1 217 ? 13.984 -17.5 -6.484 1 96.44 217 LYS B O 1
ATOM 3348 N N . ILE B 1 218 ? 13.516 -19.562 -5.781 1 98.69 218 ILE B N 1
ATOM 3349 C CA . ILE B 1 218 ? 12.141 -19.219 -5.43 1 98.69 218 ILE B CA 1
ATOM 3350 C C . ILE B 1 218 ? 12.125 -18.484 -4.09 1 98.69 218 ILE B C 1
ATOM 3352 O O . ILE B 1 218 ? 12.508 -19.047 -3.062 1 98.69 218 ILE B O 1
ATOM 3356 N N . ALA B 1 219 ? 11.664 -17.297 -4.27 1 98.69 219 ALA B N 1
ATOM 3357 C CA . ALA B 1 219 ? 11.609 -16.5 -3.051 1 98.69 219 ALA B CA 1
ATOM 3358 C C . ALA B 1 219 ? 10.242 -16.625 -2.375 1 98.69 219 ALA B C 1
ATOM 3360 O O . ALA B 1 219 ? 9.211 -16.344 -2.994 1 98.69 219 ALA B O 1
ATOM 3361 N N . ILE B 1 220 ? 10.203 -17.094 -1.072 1 98.75 220 ILE B N 1
ATOM 3362 C CA . ILE B 1 220 ? 8.984 -17.234 -0.286 1 98.75 220 ILE B CA 1
ATOM 3363 C C . ILE B 1 220 ? 9.062 -16.359 0.962 1 98.75 220 ILE B C 1
ATOM 3365 O O . ILE B 1 220 ? 9.938 -16.547 1.806 1 98.75 220 ILE B O 1
ATOM 3369 N N . SER B 1 221 ? 8.203 -15.391 0.987 1 97.5 221 SER B N 1
ATOM 3370 C CA . SER B 1 221 ? 8.172 -14.531 2.164 1 97.5 221 SER B CA 1
ATOM 3371 C C . SER B 1 221 ? 6.801 -14.547 2.826 1 97.5 221 SER B C 1
ATOM 3373 O O . SER B 1 221 ? 5.773 -14.594 2.143 1 97.5 221 SER B O 1
ATOM 3375 N N . GLN B 1 222 ? 6.863 -14.578 4.086 1 97.38 222 GLN B N 1
ATOM 3376 C CA . GLN B 1 222 ? 5.621 -14.43 4.836 1 97.38 222 GLN B CA 1
ATOM 3377 C C . GLN B 1 222 ? 5.41 -12.984 5.27 1 97.38 222 GLN B C 1
ATOM 3379 O O . GLN B 1 222 ? 6.242 -12.414 5.977 1 97.38 222 GLN B O 1
ATOM 3384 N N . ILE B 1 223 ? 4.426 -12.414 4.828 1 97.44 223 ILE B N 1
ATOM 3385 C CA . ILE B 1 223 ? 4.152 -11 5.078 1 97.44 223 ILE B CA 1
ATOM 3386 C C . ILE B 1 223 ? 3.033 -10.859 6.105 1 97.44 223 ILE B C 1
ATOM 3388 O O . ILE B 1 223 ? 1.991 -11.508 5.988 1 97.44 223 ILE B O 1
ATOM 3392 N N . PHE B 1 224 ? 3.229 -10.141 7.09 1 95.12 224 PHE B N 1
ATOM 3393 C CA . PHE B 1 224 ? 2.244 -9.914 8.141 1 95.12 224 PHE B CA 1
ATOM 3394 C C . PHE B 1 224 ? 1.582 -8.555 7.984 1 95.12 224 PHE B C 1
ATOM 3396 O O . PHE B 1 224 ? 2.211 -7.602 7.516 1 95.12 224 PHE B O 1
ATOM 3403 N N . LEU B 1 225 ? 0.531 -8.539 8.352 1 95.19 225 LEU B N 1
ATOM 3404 C CA . LEU B 1 225 ? -0.246 -7.309 8.297 1 95.19 225 LEU B CA 1
ATOM 3405 C C . LEU B 1 225 ? 0.22 -6.328 9.367 1 95.19 225 LEU B C 1
ATOM 3407 O O . LEU B 1 225 ? 0.699 -6.738 10.43 1 95.19 225 LEU B O 1
#

Radius of gyration: 21.36 Å; Cα contacts (8 Å, |Δi|>4): 1208; chains: 2; bounding box: 50×59×46 Å